Protein AF-A0A2W0GS71-F1 (afdb_monomer)

Radius of gyration: 36.0 Å; Cα contacts (8 Å, |Δi|>4): 294; chains: 1; bounding box: 100×70×110 Å

Foldseek 3Di:
DPDPPPPVVVVVVVVVVVVVVVVVVVVVVPPDDDDDDDDDDDPDDDDDDDDDDDDDDDDDDDDDDDDPPPQQDQPLVVLVPDDLLLLLLLVVLLVVQPQDPVVFKDFPDQPPDPLSLLVTFIAGAPPCNDSVSSSVVSVVSCCVGPCSRVHNVVSVVSSVVSCQFQAADPVLLVVLLDLLLLLLLLQLLQLQDDADPDPPPPPPPPPPPDDDDDDDPPVLDPPRQHSPLPRNNQDDFDSDSVRSSVSSSSSSRRRSHGRVSSSVNSVSSVVLVVVQCPDPVLVDQLVCVCVVPDPVLLVVLLVVCVVPQPSGDCVSDDDPDSVSSSSNVRSNLS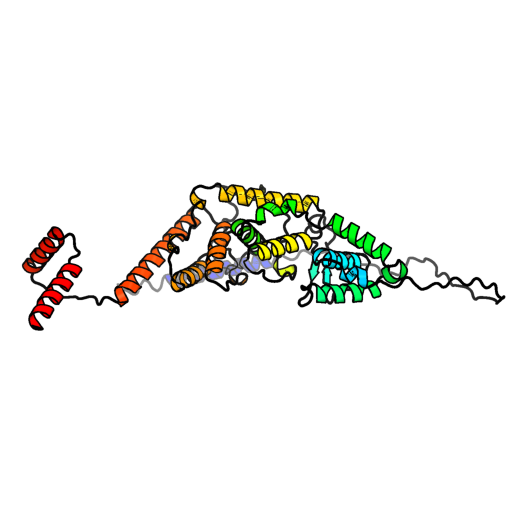SRDDDPVVSVVVSVVSVVVSVVVVVVVVCVVPDDDDDDDDPVVLVVLVVVCVVVVHDSVVSVVVVVVVVVVVVVD

pLDDT: mean 71.57, std 22.5, range [26.38, 94.0]

Solvent-accessible surface area (backbone atoms only — not comparable to full-atom values): 25128 Å² total; per-residue (Å²): 143,89,74,79,77,70,63,65,67,61,61,60,59,60,63,57,53,57,58,53,57,55,52,53,58,57,63,65,69,75,75,79,81,87,80,82,90,80,87,82,83,79,97,80,85,82,91,77,83,86,83,80,87,80,83,86,80,82,90,85,83,87,84,91,76,91,68,87,78,69,71,49,65,72,60,64,72,58,63,72,69,52,52,67,67,54,45,53,27,39,47,50,45,41,46,77,67,66,34,90,41,76,93,50,39,41,67,50,80,47,58,98,44,79,86,35,41,57,57,18,31,44,26,40,44,88,79,48,80,46,61,67,48,34,45,55,50,44,56,61,47,46,70,71,30,70,44,44,80,65,13,48,67,52,47,54,50,48,29,51,50,47,36,64,46,26,47,70,61,69,76,68,54,54,76,27,69,42,49,65,50,14,45,30,53,44,44,43,48,62,56,38,72,76,82,75,87,67,62,98,80,58,87,72,76,82,61,89,83,71,85,87,82,95,62,87,52,79,89,70,51,70,87,64,63,63,55,45,53,80,68,33,48,68,72,86,55,53,92,44,39,64,34,29,37,50,45,50,50,46,53,53,46,28,38,58,42,58,40,71,58,56,50,53,47,43,49,48,53,49,53,51,50,51,64,51,61,70,34,77,84,52,76,46,66,95,64,52,90,49,68,94,50,56,72,68,55,56,52,50,49,50,58,51,44,66,74,69,49,76,95,59,66,57,92,80,62,84,63,94,45,73,72,44,43,50,53,46,52,60,23,47,61,69,60,54,88,65,57,70,64,60,53,51,49,51,53,52,51,52,52,52,53,49,54,51,50,52,51,53,57,58,41,73,80,44,80,87,82,86,77,95,69,58,70,70,58,53,50,53,47,49,50,55,15,60,79,68,75,46,54,57,65,58,48,49,54,48,54,50,51,55,56,52,58,64,71,76,108

Sequence (409 aa):
MSRNKKRNKKAQNSSQSDGLAQAINNAQKERLITYPHVQIPSPAELGLERYEPKKTPGNNDIDTQSATDEAPQIDDSVINKFDIRKLRMALVTLAEAGADMSDHVFINPGNSSPARERNRYLFIQRPFHNRLELITLVKRYARRSRFMDEGMQAFNQAVKETSASYLIEESALSWLKDKKAACWAWCYIKNQNKPIPLPPDSYLQANTSVNNLGFVSPEHMPADIPSFYSDTGIPEPELSPKGLLEAVTAFFDHWLVERHIKHGEADKLRRMWEALNQRAEMKKSPFDFLDGGNSDAIEWCWSYVTNKMFGINWYKFSATSDSDRRALLDSLYQVWECPPDTRKLFMHELRRAWSQRKFRAEQKQRKLFQAYIAPQTKEKLSQLAKERGMKMNEILERLIEDAYSLMKK

Structure (mmCIF, N/CA/C/O backbone):
data_AF-A0A2W0GS71-F1
#
_entry.id   AF-A0A2W0GS71-F1
#
loop_
_atom_site.group_PDB
_atom_site.id
_atom_site.type_symbol
_atom_site.label_atom_id
_atom_site.label_alt_id
_atom_site.label_comp_id
_atom_site.label_asym_id
_atom_site.label_entity_id
_atom_site.label_seq_id
_atom_site.pdbx_PDB_ins_code
_atom_site.Cartn_x
_atom_site.Cartn_y
_atom_site.Cartn_z
_atom_site.occupancy
_atom_site.B_iso_or_equiv
_atom_site.auth_seq_id
_atom_site.auth_comp_id
_atom_site.auth_asym_id
_atom_site.auth_atom_id
_atom_site.pdbx_PDB_model_num
ATOM 1 N N . MET A 1 1 ? 4.867 -31.914 61.076 1.00 45.16 1 MET A N 1
ATOM 2 C CA . MET A 1 1 ? 5.061 -32.478 59.717 1.00 45.16 1 MET A CA 1
ATOM 3 C C . MET A 1 1 ? 5.578 -31.430 58.711 1.00 45.16 1 MET A C 1
ATOM 5 O O . MET A 1 1 ? 4.850 -31.059 57.803 1.00 45.16 1 MET A O 1
ATOM 9 N N . SER A 1 2 ? 6.823 -30.934 58.817 1.00 45.88 2 SER A N 1
ATOM 10 C CA . SER A 1 2 ? 7.358 -30.004 57.788 1.00 45.88 2 SER A CA 1
ATOM 11 C C . SER A 1 2 ? 8.894 -29.960 57.680 1.00 45.88 2 SER A C 1
ATOM 13 O O . SER A 1 2 ? 9.493 -28.899 57.528 1.00 45.88 2 SER A O 1
ATOM 15 N N . ARG A 1 3 ? 9.573 -31.116 57.775 1.00 40.03 3 ARG A N 1
ATOM 16 C CA . ARG A 1 3 ? 11.033 -31.209 57.524 1.00 40.03 3 ARG A CA 1
ATOM 17 C C . ARG A 1 3 ? 11.480 -32.326 56.565 1.00 40.03 3 ARG A C 1
ATOM 19 O O . ARG A 1 3 ? 12.603 -32.264 56.082 1.00 40.03 3 ARG A O 1
ATOM 26 N N . ASN A 1 4 ? 10.603 -33.250 56.152 1.00 40.53 4 ASN A N 1
ATOM 27 C CA . ASN A 1 4 ? 10.979 -34.361 55.254 1.00 40.53 4 ASN A CA 1
ATOM 28 C C . ASN A 1 4 ? 10.837 -34.100 53.740 1.00 40.53 4 ASN A C 1
ATOM 30 O O . ASN A 1 4 ? 11.303 -34.909 52.946 1.00 40.53 4 ASN A O 1
ATOM 34 N N . LYS A 1 5 ? 10.278 -32.964 53.294 1.00 43.44 5 LYS A N 1
ATOM 35 C CA . LYS A 1 5 ? 10.119 -32.677 51.848 1.00 43.44 5 LYS A CA 1
ATOM 36 C C . LYS A 1 5 ? 11.329 -32.009 51.172 1.00 43.44 5 LYS A C 1
ATOM 38 O O . LYS A 1 5 ? 11.371 -31.955 49.949 1.00 43.44 5 LYS A O 1
ATOM 43 N N . LYS A 1 6 ? 12.332 -31.529 51.924 1.00 40.97 6 LYS A N 1
ATOM 44 C CA . LYS A 1 6 ? 13.509 -30.835 51.350 1.00 40.97 6 LYS A CA 1
ATOM 45 C C . LYS A 1 6 ? 14.714 -31.739 51.045 1.00 40.97 6 LYS A C 1
ATOM 47 O O . LYS A 1 6 ? 15.588 -31.310 50.302 1.00 40.97 6 LYS A O 1
ATOM 52 N N . ARG A 1 7 ? 14.761 -32.982 51.546 1.00 39.16 7 ARG A N 1
ATOM 53 C CA . ARG A 1 7 ? 15.881 -33.910 51.278 1.00 39.16 7 ARG A CA 1
ATOM 54 C C . ARG A 1 7 ? 15.740 -34.697 49.965 1.00 39.16 7 ARG A C 1
ATOM 56 O O . ARG A 1 7 ? 16.745 -34.901 49.297 1.00 39.16 7 ARG A O 1
ATOM 63 N N . ASN A 1 8 ? 14.520 -35.009 49.514 1.00 37.91 8 ASN A N 1
ATOM 64 C CA . ASN A 1 8 ? 14.319 -35.778 48.272 1.00 37.91 8 ASN A CA 1
ATOM 65 C C . ASN A 1 8 ? 14.577 -34.998 46.973 1.00 37.91 8 ASN A C 1
ATOM 67 O O . ASN A 1 8 ? 14.861 -35.609 45.951 1.00 37.91 8 ASN A O 1
ATOM 71 N N . LYS A 1 9 ? 14.557 -33.659 46.996 1.00 41.78 9 LYS A N 1
ATOM 72 C CA . LYS A 1 9 ? 14.785 -32.853 45.783 1.00 41.78 9 LYS A CA 1
ATOM 73 C C . LYS A 1 9 ? 16.269 -32.665 45.430 1.00 41.78 9 LYS A C 1
ATOM 75 O O . LYS A 1 9 ? 16.573 -32.221 44.333 1.00 41.78 9 LYS A O 1
ATOM 80 N N . LYS A 1 10 ? 17.193 -32.996 46.345 1.00 37.38 10 LYS A N 1
ATOM 81 C CA . LYS A 1 10 ? 18.644 -32.847 46.122 1.00 37.38 10 LYS A CA 1
ATOM 82 C C . LYS A 1 10 ? 19.309 -34.120 45.573 1.00 37.38 10 LYS A C 1
ATOM 84 O O . LYS A 1 10 ? 20.342 -34.006 44.933 1.00 37.38 10 LYS A O 1
ATOM 89 N N . ALA A 1 11 ? 18.699 -35.294 45.764 1.00 39.94 11 ALA A N 1
ATOM 90 C CA . ALA A 1 11 ? 19.206 -36.575 45.251 1.00 39.94 11 ALA A CA 1
ATOM 91 C C . ALA A 1 11 ? 18.786 -36.869 43.792 1.00 39.94 11 ALA A C 1
ATOM 93 O O . ALA A 1 11 ? 19.495 -37.566 43.071 1.00 39.94 11 ALA A O 1
ATOM 94 N N . GLN A 1 12 ? 17.666 -36.300 43.325 1.00 39.06 12 GLN A N 1
ATOM 95 C CA . GLN A 1 12 ? 17.233 -36.429 41.924 1.00 39.06 12 GLN A CA 1
ATOM 96 C C . GLN A 1 12 ? 18.026 -35.538 40.954 1.00 39.06 12 GLN A C 1
ATOM 98 O O . GLN A 1 12 ? 18.171 -35.890 39.791 1.00 39.06 12 GLN A O 1
ATOM 103 N N . ASN A 1 13 ? 18.602 -34.428 41.428 1.00 38.75 13 ASN A N 1
ATOM 104 C CA . ASN A 1 13 ? 19.364 -33.522 40.563 1.00 38.75 13 ASN A CA 1
ATOM 105 C C . ASN A 1 13 ? 20.832 -33.937 40.367 1.00 38.75 13 ASN A C 1
ATOM 107 O O . ASN A 1 13 ? 21.437 -33.487 39.402 1.00 38.75 13 ASN A O 1
ATOM 111 N N . SER A 1 14 ? 21.410 -34.784 41.232 1.00 38.88 14 SER A N 1
ATOM 112 C CA . SER A 1 14 ? 22.789 -35.275 41.044 1.00 38.88 14 SER A CA 1
ATOM 113 C C . SER A 1 14 ? 22.873 -36.493 40.120 1.00 38.88 14 SER A C 1
ATOM 115 O O . SER A 1 14 ? 23.906 -36.730 39.518 1.00 38.88 14 SER A O 1
ATOM 117 N N . SER A 1 15 ? 21.786 -37.255 39.967 1.00 39.00 15 SER A N 1
ATOM 118 C CA . SER A 1 15 ? 21.744 -38.429 39.080 1.00 39.00 15 SER A CA 1
ATOM 119 C C . SER A 1 15 ? 21.474 -38.070 37.611 1.00 39.00 15 SER A C 1
ATOM 121 O O . SER A 1 15 ? 21.834 -38.835 36.722 1.00 39.00 15 SER A O 1
ATOM 123 N N . GLN A 1 16 ? 20.900 -36.892 37.333 1.00 40.44 16 GLN A N 1
ATOM 124 C CA . GLN A 1 16 ? 20.687 -36.394 35.966 1.00 40.44 16 GLN A CA 1
ATOM 125 C C . GLN A 1 16 ? 21.896 -35.647 35.375 1.00 40.44 16 GLN A C 1
ATOM 127 O O . GLN A 1 16 ? 22.034 -35.617 34.154 1.00 40.44 16 GLN A O 1
ATOM 132 N N . SER A 1 17 ? 22.785 -35.072 36.197 1.00 42.41 17 SER A N 1
ATOM 133 C CA . SER A 1 17 ? 23.993 -34.390 35.702 1.00 42.41 17 SER A CA 1
ATOM 134 C C . SER A 1 17 ? 25.071 -35.364 35.221 1.00 42.41 17 SER A C 1
ATOM 136 O O . SER A 1 17 ? 25.748 -35.086 34.232 1.00 42.41 17 SER A O 1
ATOM 138 N N . ASP A 1 18 ? 25.183 -36.529 35.862 1.00 40.84 18 ASP A N 1
ATOM 139 C CA . ASP A 1 18 ? 26.232 -37.508 35.552 1.00 40.84 18 ASP A CA 1
ATOM 140 C C . ASP A 1 18 ? 25.933 -38.288 34.258 1.00 40.84 18 ASP A C 1
ATOM 142 O O . ASP A 1 18 ? 26.846 -38.603 33.492 1.00 40.84 18 ASP A O 1
ATOM 146 N N . GLY A 1 19 ? 24.649 -38.496 33.935 1.00 38.62 19 GLY A N 1
ATOM 147 C CA . GLY A 1 19 ? 24.223 -39.111 32.671 1.00 38.62 19 GLY A CA 1
ATOM 148 C C . GLY A 1 19 ? 24.445 -38.223 31.439 1.00 38.62 19 GLY A C 1
ATOM 149 O O . GLY A 1 19 ? 24.714 -38.732 30.351 1.00 38.62 19 GLY A O 1
ATOM 150 N N . LEU A 1 20 ? 24.395 -36.894 31.596 1.00 39.12 20 LEU A N 1
ATOM 151 C CA . LEU A 1 20 ? 24.614 -35.952 30.490 1.00 39.12 20 LEU A CA 1
ATOM 152 C C . LEU A 1 20 ? 26.109 -35.778 30.170 1.00 39.12 20 LEU A C 1
ATOM 154 O O . LEU A 1 20 ? 26.484 -35.664 29.004 1.00 39.12 20 LEU A O 1
ATOM 158 N N . ALA A 1 21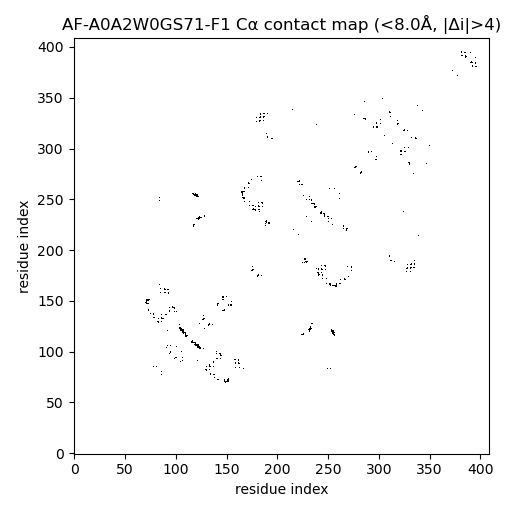 ? 26.974 -35.825 31.189 1.00 41.28 21 ALA A N 1
ATOM 159 C CA . ALA A 1 21 ? 28.424 -35.750 31.013 1.00 41.28 21 ALA A CA 1
ATOM 160 C C . ALA A 1 21 ? 29.007 -37.008 30.335 1.00 41.28 21 ALA A C 1
ATOM 162 O O . ALA A 1 21 ? 29.940 -36.902 29.536 1.00 41.28 21 ALA A O 1
ATOM 163 N N . GLN A 1 22 ? 28.427 -38.192 30.581 1.00 38.69 22 GLN A N 1
ATOM 164 C CA . GLN A 1 22 ? 28.809 -39.431 29.887 1.00 38.69 22 GLN A CA 1
ATOM 165 C C . GLN A 1 22 ? 28.346 -39.472 28.419 1.00 38.69 22 GLN A C 1
ATOM 167 O O . GLN A 1 22 ? 29.067 -39.997 27.571 1.00 38.69 22 GLN A O 1
ATOM 172 N N . ALA A 1 23 ? 27.201 -38.866 28.086 1.00 40.78 23 ALA A N 1
ATOM 173 C CA . ALA A 1 23 ? 26.707 -38.806 26.708 1.00 40.78 23 ALA A CA 1
ATOM 174 C C . ALA A 1 23 ? 27.527 -37.851 25.815 1.00 40.78 23 ALA A C 1
ATOM 176 O O . ALA A 1 23 ? 27.771 -38.151 24.646 1.00 40.78 23 ALA A O 1
ATOM 177 N N . ILE A 1 24 ? 28.015 -36.734 26.368 1.00 41.34 24 ILE A N 1
ATOM 178 C CA . ILE A 1 24 ? 28.831 -35.753 25.629 1.00 41.34 24 ILE A CA 1
ATOM 179 C C . ILE A 1 24 ? 30.239 -36.300 25.335 1.00 41.34 24 ILE A C 1
ATOM 181 O O . ILE A 1 24 ? 30.753 -36.103 24.234 1.00 41.34 24 ILE A O 1
ATOM 185 N N . ASN A 1 25 ? 30.832 -37.060 26.263 1.00 39.03 25 ASN A N 1
ATOM 186 C CA . ASN A 1 25 ? 32.151 -37.672 26.058 1.00 39.03 25 ASN A CA 1
ATOM 187 C C . ASN A 1 25 ? 32.141 -38.795 25.006 1.00 39.03 25 ASN A C 1
ATOM 189 O O . ASN A 1 25 ? 33.116 -38.961 24.273 1.00 39.03 25 ASN A O 1
ATOM 193 N N . ASN A 1 26 ? 31.035 -39.536 24.882 1.00 37.28 26 ASN A N 1
ATOM 194 C CA . ASN A 1 26 ? 30.900 -40.566 23.848 1.00 37.28 26 ASN A CA 1
ATOM 195 C C . ASN A 1 26 ? 30.679 -39.954 22.452 1.00 37.28 26 ASN A C 1
ATOM 197 O O . ASN A 1 26 ? 31.250 -40.442 21.481 1.00 37.28 26 ASN A O 1
ATOM 201 N N . ALA A 1 27 ? 29.971 -38.822 22.349 1.00 38.09 27 ALA A N 1
ATOM 202 C CA . ALA A 1 27 ? 29.764 -38.120 21.077 1.00 38.09 27 ALA A CA 1
ATOM 203 C C . ALA A 1 27 ? 31.021 -37.394 20.549 1.00 38.09 27 ALA A C 1
ATOM 205 O O . ALA A 1 27 ? 31.138 -37.148 19.347 1.00 38.09 27 ALA A O 1
ATOM 206 N N . GLN A 1 28 ? 31.983 -37.063 21.420 1.00 35.69 28 GLN A N 1
ATOM 207 C CA . GLN A 1 28 ? 33.262 -36.460 21.018 1.00 35.69 28 GLN A CA 1
ATOM 208 C C . GLN A 1 28 ? 34.319 -37.488 20.579 1.00 35.69 28 GLN A C 1
ATOM 210 O O . GLN A 1 28 ? 35.295 -37.107 19.936 1.00 35.69 28 GLN A O 1
ATOM 215 N N . LYS A 1 29 ? 34.117 -38.786 20.850 1.00 34.38 29 LYS A N 1
ATOM 216 C CA . LYS A 1 29 ? 35.039 -39.861 20.441 1.00 34.38 29 LYS A CA 1
ATOM 217 C C . LYS A 1 29 ? 34.766 -40.429 19.041 1.00 34.38 29 LYS A C 1
ATOM 219 O O . LYS A 1 29 ? 35.649 -41.065 18.479 1.00 34.38 29 LYS A O 1
ATOM 224 N N . GLU A 1 30 ? 33.601 -40.153 18.452 1.00 32.91 30 GLU A N 1
ATOM 225 C CA . GLU A 1 30 ? 33.196 -40.664 17.126 1.00 32.91 30 GLU A CA 1
ATOM 226 C C . GLU A 1 30 ? 33.398 -39.670 15.962 1.00 32.91 30 GLU A C 1
ATOM 228 O O . GLU A 1 30 ? 33.030 -39.953 14.825 1.00 32.91 30 GLU A O 1
ATOM 233 N N . ARG A 1 31 ? 34.038 -38.515 16.194 1.00 33.00 31 ARG A N 1
ATOM 234 C CA . ARG A 1 31 ? 34.415 -37.559 15.132 1.00 33.00 31 ARG A CA 1
ATOM 235 C C . ARG A 1 31 ? 35.926 -37.500 14.919 1.00 33.00 31 ARG A C 1
ATOM 237 O O . ARG A 1 31 ? 36.546 -36.456 15.073 1.00 33.00 31 ARG A O 1
ATOM 244 N N . LEU A 1 32 ? 36.508 -38.629 14.535 1.00 30.17 32 LEU A N 1
ATOM 245 C CA . LEU A 1 32 ? 37.847 -38.710 13.950 1.00 30.17 32 LEU A CA 1
ATOM 246 C C . LEU A 1 32 ? 37.771 -39.656 12.749 1.00 30.17 32 LEU A C 1
ATOM 248 O O . LEU A 1 32 ? 38.105 -40.832 12.839 1.00 30.17 32 LEU A O 1
ATOM 252 N N . ILE A 1 33 ? 37.280 -39.130 11.625 1.00 31.38 33 ILE A N 1
ATOM 253 C CA . ILE A 1 33 ? 37.458 -39.749 10.312 1.00 31.38 33 ILE A CA 1
ATOM 254 C C . ILE A 1 33 ? 38.262 -38.766 9.463 1.00 31.38 33 ILE A C 1
ATOM 256 O O . ILE A 1 33 ? 37.856 -37.635 9.201 1.00 31.38 33 ILE A O 1
ATOM 260 N N . THR A 1 34 ? 39.458 -39.230 9.136 1.00 28.97 34 THR A N 1
ATOM 261 C CA . THR A 1 34 ? 40.511 -38.667 8.300 1.00 28.97 34 THR A CA 1
ATOM 262 C C . THR A 1 34 ? 40.050 -38.469 6.851 1.00 28.97 34 THR A C 1
ATOM 264 O O . THR A 1 34 ? 39.470 -39.371 6.253 1.00 28.97 34 THR A O 1
ATOM 267 N N . TYR A 1 35 ? 40.370 -37.312 6.261 1.00 30.59 35 TYR A N 1
ATOM 268 C CA . TYR A 1 35 ? 40.289 -37.075 4.813 1.00 30.59 35 TYR A CA 1
ATOM 269 C C . TYR A 1 35 ? 41.698 -37.122 4.196 1.00 30.59 35 TYR A C 1
ATOM 271 O O . TYR A 1 35 ? 42.628 -36.577 4.797 1.00 30.59 35 TYR A O 1
ATOM 279 N N . PRO A 1 36 ? 41.889 -37.748 3.020 1.00 30.75 36 PRO A N 1
ATOM 280 C CA . PRO A 1 36 ? 43.186 -37.808 2.363 1.00 30.75 36 PRO A CA 1
ATOM 281 C C . PRO A 1 36 ? 43.517 -36.497 1.634 1.00 30.75 36 PRO A C 1
ATOM 283 O O . PRO A 1 36 ? 42.658 -35.847 1.040 1.00 30.75 36 PRO A O 1
ATOM 286 N N . HIS A 1 37 ? 44.801 -36.144 1.680 1.00 28.70 37 HIS A N 1
ATOM 287 C CA . HIS A 1 37 ? 45.441 -35.059 0.941 1.00 28.70 37 HIS A CA 1
ATOM 288 C C . HIS A 1 37 ? 45.181 -35.167 -0.571 1.00 28.70 37 HIS A C 1
ATOM 290 O O . HIS A 1 37 ? 45.594 -36.140 -1.198 1.00 28.70 37 HIS A O 1
ATOM 296 N N . VAL A 1 38 ? 44.600 -34.124 -1.167 1.00 30.27 38 VAL A N 1
ATOM 297 C CA . VAL A 1 38 ? 44.671 -33.875 -2.614 1.00 30.27 38 VAL A CA 1
ATOM 298 C C . VAL A 1 38 ? 45.615 -32.695 -2.828 1.00 30.27 38 VAL A C 1
ATOM 300 O O . VAL A 1 38 ? 45.369 -31.592 -2.342 1.00 30.27 38 VAL A O 1
ATOM 303 N N . GLN A 1 39 ? 46.740 -32.961 -3.490 1.00 29.78 39 GLN A N 1
ATOM 304 C CA . GLN A 1 39 ? 47.732 -31.967 -3.894 1.00 29.78 39 GLN A CA 1
ATOM 305 C C . GLN A 1 39 ? 47.209 -31.173 -5.098 1.00 29.78 39 GLN A C 1
ATOM 307 O O . GLN A 1 39 ? 46.751 -31.754 -6.079 1.00 29.78 39 GLN A O 1
ATOM 312 N N . ILE A 1 40 ? 47.298 -29.847 -5.018 1.00 33.66 40 ILE A N 1
ATOM 313 C CA . ILE A 1 40 ? 47.020 -28.914 -6.115 1.00 33.66 40 ILE A CA 1
ATOM 314 C C . ILE A 1 40 ? 48.355 -28.639 -6.829 1.00 33.66 40 ILE A C 1
ATOM 316 O O . ILE A 1 40 ? 49.275 -28.155 -6.165 1.00 33.66 40 ILE A O 1
ATOM 320 N N . PRO A 1 41 ? 48.510 -28.925 -8.135 1.00 29.84 41 PRO A N 1
ATOM 321 C CA . PRO A 1 41 ? 49.692 -28.514 -8.878 1.00 29.84 41 PRO A CA 1
ATOM 322 C C . PRO A 1 41 ? 49.617 -27.038 -9.307 1.00 29.84 41 PRO A C 1
ATOM 324 O O . PRO A 1 41 ? 48.559 -26.503 -9.635 1.00 29.84 41 PRO A O 1
ATOM 327 N N . SER A 1 42 ? 50.787 -26.400 -9.263 1.00 29.73 42 SER A N 1
ATOM 328 C CA . SER A 1 42 ? 51.073 -24.999 -9.594 1.00 29.73 42 SER A CA 1
ATOM 329 C C . SER A 1 42 ? 50.888 -24.691 -11.094 1.00 29.73 42 SER A C 1
ATOM 331 O O . SER A 1 42 ? 51.207 -25.546 -11.922 1.00 29.73 42 SER A O 1
ATOM 333 N N . PRO A 1 43 ? 50.433 -23.479 -11.473 1.00 30.41 43 PRO A N 1
ATOM 334 C CA . PRO A 1 43 ? 50.216 -23.092 -12.863 1.00 30.41 43 PRO A CA 1
ATOM 335 C C . PRO A 1 43 ? 51.533 -22.656 -13.518 1.00 30.41 43 PRO A C 1
ATOM 337 O O . PRO A 1 43 ? 51.878 -21.476 -13.550 1.00 30.41 43 PRO A O 1
ATOM 340 N N . ALA A 1 44 ? 52.280 -23.619 -14.046 1.00 33.59 44 ALA A N 1
ATOM 341 C CA . ALA A 1 44 ? 53.439 -23.363 -14.893 1.00 33.59 44 ALA A CA 1
ATOM 342 C C . ALA A 1 44 ? 53.539 -24.431 -15.982 1.00 33.59 44 ALA A C 1
ATOM 344 O O . ALA A 1 44 ? 54.498 -25.179 -16.009 1.00 33.59 44 ALA A O 1
ATOM 345 N N . GLU A 1 45 ? 52.529 -24.523 -16.846 1.00 34.62 45 GLU A N 1
ATOM 346 C CA . GLU A 1 45 ? 52.593 -25.260 -18.112 1.00 34.62 45 GLU A CA 1
ATOM 347 C C . GLU A 1 45 ? 51.298 -24.988 -18.874 1.00 34.62 45 GLU A C 1
ATOM 349 O O . GLU A 1 45 ? 50.264 -25.558 -18.562 1.00 34.62 45 GLU A O 1
ATOM 354 N N . LEU A 1 46 ? 51.341 -24.034 -19.802 1.00 34.38 46 LEU A N 1
ATOM 355 C CA . LEU A 1 46 ? 50.542 -23.984 -21.031 1.00 34.38 46 LEU A CA 1
ATOM 356 C C . LEU A 1 46 ? 51.082 -22.789 -21.823 1.00 34.38 46 LEU A C 1
ATOM 358 O O . LEU A 1 46 ? 50.687 -21.639 -21.633 1.00 34.38 46 LEU A O 1
ATOM 362 N N . GLY A 1 47 ? 52.094 -23.075 -22.642 1.00 34.38 47 GLY A N 1
ATOM 363 C CA . GLY A 1 47 ? 52.645 -22.124 -23.589 1.00 34.38 47 GLY A CA 1
ATOM 364 C C . GLY A 1 47 ? 51.625 -21.819 -24.675 1.00 34.38 47 GLY A C 1
ATOM 365 O O . GLY A 1 47 ? 51.090 -22.740 -25.277 1.00 34.38 47 GLY A O 1
ATOM 366 N N . LEU A 1 48 ? 51.392 -20.532 -24.915 1.00 32.50 48 LEU A N 1
ATOM 367 C CA . LEU A 1 48 ? 50.869 -19.978 -26.159 1.00 32.50 48 LEU A CA 1
ATOM 368 C C . LEU A 1 48 ? 51.405 -18.544 -26.285 1.00 32.50 48 LEU A C 1
ATOM 370 O O . LEU A 1 48 ? 51.577 -17.822 -25.302 1.00 32.50 48 LEU A O 1
ATOM 374 N N . GLU A 1 49 ? 51.793 -18.220 -27.509 1.00 30.47 49 GLU A N 1
ATOM 375 C CA . GLU A 1 49 ? 52.847 -17.285 -27.887 1.00 30.47 49 GLU A CA 1
ATOM 376 C C . GLU A 1 49 ? 52.493 -15.802 -27.704 1.00 30.47 49 GLU A C 1
ATOM 378 O O . GLU A 1 49 ? 51.368 -15.358 -27.930 1.00 30.47 49 GLU A O 1
ATOM 383 N N . ARG A 1 50 ? 53.512 -15.008 -27.344 1.00 26.47 50 ARG A N 1
ATOM 384 C CA . ARG A 1 50 ? 53.480 -13.543 -27.400 1.00 26.47 50 ARG A CA 1
ATOM 385 C C . ARG A 1 50 ? 53.639 -13.096 -28.852 1.00 26.47 50 ARG A C 1
ATOM 387 O O . ARG A 1 50 ? 54.664 -13.374 -29.466 1.00 26.47 50 ARG A O 1
ATOM 394 N N . TYR A 1 51 ? 52.663 -12.356 -29.365 1.00 27.42 51 TYR A N 1
ATOM 395 C CA . TYR A 1 51 ? 52.764 -11.660 -30.645 1.00 27.42 51 TYR A CA 1
ATOM 396 C C . TYR A 1 51 ? 53.293 -10.236 -30.407 1.00 27.42 51 TYR A C 1
ATOM 398 O O . TYR A 1 51 ? 52.657 -9.441 -29.715 1.00 27.42 51 TYR A O 1
ATOM 406 N N . GLU A 1 52 ? 54.474 -9.921 -30.944 1.00 28.75 52 GLU A N 1
ATOM 407 C CA . GLU A 1 52 ? 55.030 -8.561 -30.968 1.00 28.75 52 GLU A CA 1
ATOM 408 C C . GLU A 1 52 ? 54.442 -7.738 -32.129 1.00 28.75 52 GLU A C 1
ATOM 410 O O . GLU A 1 52 ? 54.348 -8.255 -33.248 1.00 28.75 52 GLU A O 1
ATOM 415 N N . PRO A 1 53 ? 54.133 -6.439 -31.951 1.00 29.38 53 PRO A N 1
ATOM 416 C CA . PRO A 1 53 ? 53.872 -5.554 -33.074 1.00 29.38 53 PRO A CA 1
ATOM 417 C C . PRO A 1 53 ? 55.161 -4.869 -33.555 1.00 29.38 53 PRO A C 1
ATOM 419 O O . PRO A 1 53 ? 55.862 -4.177 -32.813 1.00 29.38 53 PRO A O 1
ATOM 422 N N . LYS A 1 54 ? 55.447 -5.067 -34.846 1.00 31.14 54 LYS A N 1
ATOM 423 C CA . LYS A 1 54 ? 56.548 -4.461 -35.603 1.00 31.14 54 LYS A CA 1
ATOM 424 C C . LYS A 1 54 ? 56.366 -2.949 -35.793 1.00 31.14 54 LYS A C 1
ATOM 426 O O . LYS A 1 54 ? 55.259 -2.442 -35.940 1.00 31.14 54 LYS A O 1
ATOM 431 N N . LYS A 1 55 ? 57.515 -2.273 -35.851 1.00 29.52 55 LYS A N 1
ATOM 432 C CA . LYS A 1 55 ? 57.723 -0.853 -36.163 1.00 29.52 55 LYS A CA 1
ATOM 433 C C . LYS A 1 55 ? 57.177 -0.446 -37.543 1.00 29.52 55 LYS A C 1
ATOM 435 O O . LYS A 1 55 ? 57.230 -1.217 -38.498 1.00 29.52 55 LYS A O 1
ATOM 440 N N . THR A 1 56 ? 56.736 0.807 -37.597 1.00 30.98 56 THR A N 1
ATOM 441 C CA . THR A 1 56 ? 56.315 1.637 -38.740 1.00 30.98 56 THR A CA 1
ATOM 442 C C . THR A 1 56 ? 57.338 1.716 -39.878 1.00 30.98 56 THR A C 1
ATOM 444 O O . THR A 1 56 ? 58.540 1.567 -39.644 1.00 30.98 56 THR A O 1
ATOM 447 N N . PRO A 1 57 ? 56.879 2.102 -41.084 1.00 30.83 57 PRO A N 1
ATOM 448 C CA . PRO A 1 57 ? 57.471 3.300 -41.690 1.00 30.83 57 PRO A CA 1
ATOM 449 C C . PRO A 1 57 ? 56.478 4.212 -42.448 1.00 30.83 57 PRO A C 1
ATOM 451 O O . PRO A 1 57 ? 55.623 3.732 -43.179 1.00 30.83 57 PRO A O 1
ATOM 454 N N . GLY A 1 58 ? 56.714 5.528 -42.339 1.00 27.44 58 GLY A N 1
ATOM 455 C CA . GLY A 1 58 ? 56.796 6.441 -43.492 1.00 27.44 58 GLY A CA 1
ATOM 456 C C . GLY A 1 58 ? 55.524 7.104 -44.040 1.00 27.44 58 GLY A C 1
ATOM 457 O O . GLY A 1 58 ? 54.676 6.442 -44.619 1.00 27.44 58 GLY A O 1
ATOM 458 N N . ASN A 1 59 ? 55.495 8.439 -43.927 1.00 30.22 59 ASN A N 1
ATOM 459 C CA . ASN A 1 59 ? 54.645 9.422 -44.619 1.00 30.22 59 ASN A CA 1
ATOM 460 C C . ASN A 1 59 ? 54.330 9.116 -46.095 1.00 30.22 59 ASN A C 1
ATOM 462 O O . ASN A 1 59 ? 55.200 8.632 -46.815 1.00 30.22 59 ASN A O 1
ATOM 466 N N . ASN A 1 60 ? 53.151 9.565 -46.549 1.00 30.52 60 ASN A N 1
ATOM 467 C CA . ASN A 1 60 ? 53.001 10.479 -47.690 1.00 30.52 60 ASN A CA 1
ATOM 468 C C . ASN A 1 60 ? 51.604 11.130 -47.707 1.00 30.52 60 ASN A C 1
ATOM 470 O O . ASN A 1 60 ? 50.662 10.655 -47.078 1.00 30.52 60 ASN A O 1
ATOM 474 N N . ASP A 1 61 ? 51.565 12.263 -48.395 1.00 30.27 61 ASP A N 1
ATOM 475 C CA . ASP A 1 61 ? 50.656 13.397 -48.292 1.00 30.27 61 ASP A CA 1
ATOM 476 C C . ASP A 1 61 ? 49.235 13.226 -48.866 1.00 30.27 61 ASP A C 1
ATOM 478 O O . ASP A 1 61 ? 49.018 12.531 -49.851 1.00 30.27 61 ASP A O 1
ATOM 482 N N . ILE A 1 62 ? 48.319 13.973 -48.231 1.00 32.09 62 ILE A N 1
ATOM 483 C CA . ILE A 1 62 ? 47.239 14.815 -48.783 1.00 32.09 62 ILE A CA 1
ATOM 484 C C . ILE A 1 62 ? 46.331 14.199 -49.862 1.00 32.09 62 ILE A C 1
ATOM 486 O O . ILE A 1 62 ? 46.681 14.147 -51.033 1.00 32.09 62 ILE A O 1
ATOM 490 N N . ASP A 1 63 ? 45.066 13.981 -49.488 1.00 29.28 63 ASP A N 1
ATOM 491 C CA . ASP A 1 63 ? 43.961 14.555 -50.259 1.00 29.28 63 ASP A CA 1
ATOM 492 C C . ASP A 1 63 ? 42.823 14.999 -49.335 1.00 29.28 63 ASP A C 1
ATOM 494 O O . ASP A 1 63 ? 42.370 14.291 -48.436 1.00 29.28 63 ASP A O 1
ATOM 498 N N . THR A 1 64 ? 42.425 16.253 -49.521 1.00 37.09 64 THR A N 1
ATOM 499 C CA . THR A 1 64 ? 41.477 16.985 -48.682 1.00 37.09 64 THR A CA 1
ATOM 500 C C . THR A 1 64 ? 40.063 16.732 -49.188 1.00 37.09 64 THR A C 1
ATOM 502 O O . THR A 1 64 ? 39.699 17.205 -50.261 1.00 37.09 64 THR A O 1
ATOM 505 N N . GLN A 1 65 ? 39.234 16.051 -48.400 1.00 31.52 65 GLN A N 1
ATOM 506 C CA . GLN A 1 65 ? 37.781 16.176 -48.503 1.00 31.52 65 GLN A CA 1
ATOM 507 C C . GLN A 1 65 ? 37.242 16.626 -47.151 1.00 31.52 65 GLN A C 1
ATOM 509 O O . GLN A 1 65 ? 37.264 15.904 -46.160 1.00 31.52 65 GLN A O 1
ATOM 514 N N . SER A 1 66 ? 36.817 17.886 -47.129 1.00 40.06 66 SER A N 1
ATOM 515 C CA . SER A 1 66 ? 36.150 18.530 -46.009 1.00 40.06 66 SER A CA 1
ATOM 516 C C . SER A 1 66 ? 34.750 17.930 -45.861 1.00 40.06 66 SER A C 1
ATOM 518 O O . SER A 1 66 ? 33.802 18.370 -46.504 1.00 40.06 66 SER A O 1
ATOM 520 N N . ALA A 1 67 ? 34.636 16.896 -45.032 1.00 34.69 67 ALA A N 1
ATOM 521 C CA . ALA A 1 67 ? 33.414 16.601 -44.307 1.00 34.69 67 ALA A CA 1
ATOM 522 C C . ALA A 1 67 ? 33.617 17.167 -42.901 1.00 34.69 67 ALA A C 1
ATOM 524 O O . ALA A 1 67 ? 34.531 16.768 -42.181 1.00 34.69 67 ALA A O 1
ATOM 525 N N . THR A 1 68 ? 32.824 18.163 -42.527 1.00 38.50 68 THR A N 1
ATOM 526 C CA . THR A 1 68 ? 32.682 18.562 -41.129 1.00 38.50 68 THR A CA 1
ATOM 527 C C . THR A 1 68 ? 32.045 17.398 -40.370 1.00 38.50 68 THR A C 1
ATOM 529 O O . THR A 1 68 ? 30.823 17.329 -40.258 1.00 38.50 68 THR A O 1
ATOM 532 N N . ASP A 1 69 ? 32.875 16.471 -39.889 1.00 38.75 69 ASP A N 1
ATOM 533 C CA . ASP A 1 69 ? 32.529 15.511 -38.841 1.00 38.75 69 ASP A CA 1
ATOM 534 C C . ASP A 1 69 ? 32.353 16.293 -37.534 1.00 38.75 69 ASP A C 1
ATOM 536 O O . ASP A 1 69 ? 33.229 16.354 -36.667 1.00 38.75 69 ASP A O 1
ATOM 540 N N . GLU A 1 70 ? 31.204 16.950 -37.391 1.00 44.66 70 GLU A N 1
ATOM 541 C CA . GLU A 1 70 ? 30.699 17.242 -36.059 1.00 44.66 70 GLU A CA 1
ATOM 542 C C . GLU A 1 70 ? 30.339 15.896 -35.430 1.00 44.66 70 GLU A C 1
ATOM 544 O O . GLU A 1 70 ? 29.346 15.268 -35.800 1.00 44.66 70 GLU A O 1
ATOM 549 N N . ALA A 1 71 ? 31.183 15.429 -34.502 1.00 48.97 71 ALA A N 1
ATOM 550 C CA . ALA A 1 71 ? 30.889 14.263 -33.676 1.00 48.97 71 ALA A CA 1
ATOM 551 C C . ALA A 1 71 ? 29.436 14.357 -33.173 1.00 48.97 71 ALA A C 1
ATOM 553 O O . ALA A 1 71 ? 29.043 15.436 -32.711 1.00 48.97 71 ALA A O 1
ATOM 554 N N . PRO A 1 72 ? 28.630 13.281 -33.267 1.00 54.09 72 PRO A N 1
ATOM 555 C CA . PRO A 1 72 ? 27.206 13.334 -32.972 1.00 54.09 72 PRO A CA 1
ATOM 556 C C . PRO A 1 72 ? 26.994 13.757 -31.519 1.00 54.09 72 PRO A C 1
ATOM 558 O O . PRO A 1 72 ? 27.082 12.961 -30.586 1.00 54.09 72 PRO A O 1
ATOM 561 N N . GLN A 1 73 ? 26.721 15.043 -31.308 1.00 58.22 73 GLN A N 1
ATOM 562 C CA . GLN A 1 73 ? 26.489 15.550 -29.970 1.00 58.22 73 GLN A CA 1
ATOM 563 C C . GLN A 1 73 ? 25.168 14.995 -29.443 1.00 58.22 73 GLN A C 1
ATOM 565 O O . GLN A 1 73 ? 24.147 14.946 -30.133 1.00 58.22 73 GLN A O 1
ATOM 570 N N . ILE A 1 74 ? 25.188 14.576 -28.180 1.00 61.66 74 ILE A N 1
ATOM 571 C CA . ILE A 1 74 ? 23.987 14.212 -27.436 1.00 61.66 74 ILE A CA 1
ATOM 572 C C . ILE A 1 74 ? 23.103 15.464 -27.345 1.00 61.66 74 ILE A C 1
ATOM 574 O O . ILE A 1 74 ? 23.375 16.369 -26.557 1.00 61.66 74 ILE A O 1
ATOM 578 N N . ASP A 1 75 ? 22.038 15.514 -28.152 1.00 72.38 75 ASP A N 1
ATOM 579 C CA . ASP A 1 75 ? 21.001 16.539 -28.026 1.00 72.38 75 ASP A CA 1
ATOM 580 C C . ASP A 1 75 ? 20.215 16.341 -26.719 1.00 72.38 75 ASP A C 1
ATOM 582 O O . ASP A 1 75 ? 19.219 15.613 -26.624 1.00 72.38 75 ASP A O 1
ATOM 586 N N . ASP A 1 76 ? 20.678 17.040 -25.689 1.00 76.62 76 ASP A N 1
ATOM 587 C CA . ASP A 1 76 ? 20.080 17.106 -24.362 1.00 76.62 76 ASP A CA 1
ATOM 588 C C . ASP A 1 76 ? 18.586 17.493 -24.370 1.00 76.62 76 ASP A C 1
ATOM 590 O O . ASP A 1 76 ? 17.881 17.223 -23.386 1.00 76.62 76 ASP A O 1
ATOM 594 N N . SER A 1 77 ? 18.081 18.112 -25.447 1.00 80.44 77 SER A N 1
ATOM 595 C CA . SER A 1 77 ? 16.673 18.492 -25.595 1.00 80.44 77 SER A CA 1
ATOM 596 C C . SER A 1 77 ? 15.737 17.280 -25.630 1.00 80.44 77 SER A C 1
ATOM 598 O O . SER A 1 77 ? 14.589 17.374 -25.182 1.00 80.44 77 SER A O 1
ATOM 600 N N . VAL A 1 78 ? 16.225 16.124 -26.093 1.00 83.06 78 VAL A N 1
ATOM 601 C CA . VAL A 1 78 ? 15.429 14.895 -26.183 1.00 83.06 78 VAL A CA 1
ATOM 602 C C . VAL A 1 78 ? 15.262 14.246 -24.811 1.00 83.06 78 VAL A C 1
ATOM 604 O O . VAL A 1 78 ? 14.138 13.923 -24.422 1.00 83.06 78 VAL A O 1
ATOM 607 N N . ILE A 1 79 ? 16.341 14.154 -24.024 1.00 86.00 79 ILE A N 1
ATOM 608 C CA . ILE A 1 79 ? 16.299 13.623 -22.647 1.00 86.00 79 ILE A CA 1
ATOM 609 C C . ILE A 1 79 ? 15.358 14.474 -21.781 1.00 86.00 79 ILE A C 1
ATOM 611 O O . ILE A 1 79 ? 14.581 13.951 -20.982 1.00 86.00 79 ILE A O 1
ATOM 615 N N . ASN A 1 80 ? 15.343 15.792 -22.002 1.00 88.69 80 ASN A N 1
ATOM 616 C CA . ASN A 1 80 ? 14.437 16.715 -21.318 1.00 88.69 80 ASN A CA 1
ATOM 617 C C . ASN A 1 80 ? 12.947 16.466 -21.610 1.00 88.69 80 ASN A C 1
ATOM 619 O O . ASN A 1 80 ? 12.114 17.015 -20.890 1.00 88.69 80 ASN A O 1
ATOM 623 N N . LYS A 1 81 ? 12.584 15.680 -22.633 1.00 89.81 81 LYS A N 1
ATOM 624 C CA . LYS A 1 81 ? 11.190 15.318 -22.960 1.00 89.81 81 LYS A CA 1
ATOM 625 C C . LYS A 1 81 ? 10.763 13.980 -22.355 1.00 89.81 81 LYS A C 1
ATOM 627 O O . LYS A 1 81 ? 9.581 13.650 -22.402 1.00 89.81 81 LYS A O 1
ATOM 632 N N . PHE A 1 82 ? 11.683 13.210 -21.775 1.00 91.56 82 PHE A N 1
ATOM 633 C CA . PHE A 1 82 ? 11.346 11.922 -21.176 1.00 91.56 82 PHE A CA 1
ATOM 634 C C . PHE A 1 82 ? 10.488 12.091 -19.917 1.00 91.56 82 PHE A C 1
ATOM 636 O O . PHE A 1 82 ? 10.684 13.005 -19.106 1.00 91.56 82 PHE A O 1
ATOM 643 N N . ASP A 1 83 ? 9.509 11.204 -19.765 1.00 91.81 83 ASP A N 1
ATOM 644 C CA . ASP A 1 83 ? 8.793 11.017 -18.508 1.00 91.81 83 ASP A CA 1
ATOM 645 C C . ASP A 1 83 ? 9.657 10.232 -17.505 1.00 91.81 83 ASP A C 1
ATOM 647 O O . ASP A 1 83 ? 10.741 9.736 -17.823 1.00 91.81 83 ASP A O 1
ATOM 651 N N . ILE A 1 84 ? 9.181 10.120 -16.265 1.00 90.75 84 ILE A N 1
ATOM 652 C CA . ILE A 1 84 ? 9.928 9.457 -15.191 1.00 90.75 84 ILE A CA 1
ATOM 653 C C . ILE A 1 84 ? 10.190 7.968 -15.466 1.00 90.75 84 ILE A C 1
ATOM 655 O O . ILE A 1 84 ? 11.220 7.441 -15.049 1.00 90.75 84 ILE A O 1
ATOM 659 N N . ARG A 1 85 ? 9.288 7.285 -16.181 1.00 92.38 85 ARG A N 1
ATOM 660 C CA . ARG A 1 85 ? 9.405 5.853 -16.484 1.00 92.38 85 ARG A CA 1
ATOM 661 C C . ARG A 1 85 ? 10.492 5.639 -17.531 1.00 92.38 85 ARG A C 1
ATOM 663 O O . ARG A 1 85 ? 11.392 4.832 -17.321 1.00 92.38 85 ARG A O 1
ATOM 670 N N . LYS A 1 86 ? 10.484 6.445 -18.597 1.00 92.81 86 LYS A N 1
ATOM 671 C CA . LYS A 1 86 ? 11.528 6.454 -19.631 1.00 92.81 86 LYS A CA 1
ATOM 672 C C . LYS A 1 86 ? 12.893 6.834 -19.078 1.00 92.81 86 LYS A C 1
ATOM 674 O O . LYS A 1 86 ? 13.879 6.224 -19.465 1.00 92.81 86 LYS A O 1
ATOM 679 N N . LEU A 1 87 ? 12.965 7.786 -18.147 1.00 93.44 87 LEU A N 1
ATOM 680 C CA . LEU A 1 87 ? 14.229 8.133 -17.487 1.00 93.44 87 LEU A CA 1
ATOM 681 C C . LEU A 1 87 ? 14.805 6.955 -16.686 1.00 93.44 87 LEU A C 1
ATOM 683 O O . LEU A 1 87 ? 16.006 6.713 -16.739 1.00 93.44 87 LEU A O 1
ATOM 687 N N . ARG A 1 88 ? 13.964 6.178 -15.995 1.00 92.12 88 ARG A N 1
ATOM 688 C CA . ARG A 1 88 ? 14.403 4.951 -15.307 1.00 92.12 88 ARG A CA 1
ATOM 689 C C . ARG A 1 88 ? 14.892 3.893 -16.296 1.00 92.12 88 ARG A C 1
ATOM 691 O O . ARG A 1 88 ? 15.941 3.301 -16.072 1.00 92.12 88 ARG A O 1
ATOM 698 N N . MET A 1 89 ? 14.189 3.700 -17.413 1.00 94.00 89 MET A N 1
ATOM 699 C CA . MET A 1 89 ? 14.624 2.777 -18.473 1.00 94.00 89 MET A CA 1
ATOM 700 C C . MET A 1 89 ? 15.909 3.238 -19.160 1.00 94.00 89 MET A C 1
ATOM 702 O O . MET A 1 89 ? 16.737 2.408 -19.521 1.00 94.00 89 MET A O 1
ATOM 706 N N . ALA A 1 90 ? 16.129 4.547 -19.275 1.00 92.94 90 ALA A N 1
ATOM 707 C CA . ALA A 1 90 ? 17.386 5.100 -19.753 1.00 92.94 90 ALA A CA 1
ATOM 708 C C . ALA A 1 90 ? 18.560 4.730 -18.836 1.00 92.94 90 ALA A C 1
ATOM 710 O O . ALA A 1 90 ? 19.608 4.332 -19.333 1.00 92.94 90 ALA A O 1
ATOM 711 N N . LEU A 1 91 ? 18.377 4.765 -17.512 1.00 92.19 91 LEU A N 1
ATOM 712 C CA . LEU A 1 91 ? 19.390 4.276 -16.570 1.00 92.19 91 LEU A CA 1
ATOM 713 C C . LEU A 1 91 ? 19.626 2.766 -16.715 1.00 92.19 91 LEU A C 1
ATOM 715 O O . LEU A 1 91 ? 20.770 2.333 -16.706 1.00 92.19 91 LEU A O 1
ATOM 719 N N . VAL A 1 92 ? 18.581 1.959 -16.918 1.00 91.31 92 VAL A N 1
ATOM 720 C CA . VAL A 1 92 ? 18.756 0.519 -17.199 1.00 91.31 92 VAL A CA 1
ATOM 721 C C . VAL A 1 92 ? 19.566 0.305 -18.480 1.00 91.31 92 VAL A C 1
ATOM 723 O O . VAL A 1 92 ? 20.526 -0.456 -18.471 1.00 91.31 92 VAL A O 1
ATOM 726 N N . THR A 1 93 ? 19.232 1.039 -19.543 1.00 91.75 93 THR A N 1
ATOM 727 C CA . THR A 1 93 ? 19.917 0.975 -20.847 1.00 91.75 93 THR A CA 1
ATOM 728 C C . THR A 1 93 ? 21.402 1.313 -20.708 1.00 91.75 93 THR A C 1
ATOM 730 O O . THR A 1 93 ? 22.258 0.631 -21.262 1.00 91.75 93 THR A O 1
ATOM 733 N N . LEU A 1 94 ? 21.723 2.356 -19.935 1.00 91.06 94 LEU A N 1
ATOM 734 C CA . LEU A 1 94 ? 23.103 2.769 -19.681 1.00 91.06 94 LEU A CA 1
ATOM 735 C C . LEU A 1 94 ? 23.869 1.717 -18.869 1.00 91.06 94 LEU A C 1
ATOM 737 O O . LEU A 1 94 ? 25.018 1.430 -19.193 1.00 91.06 94 LEU A O 1
ATOM 741 N N . ALA A 1 95 ? 23.233 1.107 -17.864 1.00 88.88 95 ALA A N 1
ATOM 742 C CA . ALA A 1 95 ? 23.846 0.051 -17.059 1.00 88.88 95 ALA A CA 1
ATOM 743 C C . ALA A 1 95 ? 24.137 -1.198 -17.904 1.00 88.88 95 ALA A C 1
ATOM 745 O O . ALA A 1 95 ? 25.231 -1.750 -17.837 1.00 88.88 95 ALA A O 1
ATOM 746 N N . GLU A 1 96 ? 23.178 -1.621 -18.733 1.00 87.12 96 GLU A N 1
ATOM 747 C CA . GLU A 1 96 ? 23.331 -2.758 -19.653 1.00 87.12 96 GLU A CA 1
ATOM 748 C C . GLU A 1 96 ? 24.382 -2.487 -20.742 1.00 87.12 96 GLU A C 1
ATOM 750 O O . GLU A 1 96 ? 25.057 -3.411 -21.190 1.00 87.12 96 GLU A O 1
ATOM 755 N N . ALA A 1 97 ? 24.581 -1.221 -21.125 1.00 86.19 97 ALA A N 1
ATOM 756 C CA . ALA A 1 97 ? 25.654 -0.794 -22.021 1.00 86.19 97 ALA A CA 1
ATOM 757 C C . ALA A 1 97 ? 27.038 -0.694 -21.341 1.00 86.19 97 ALA A C 1
ATOM 759 O O . ALA A 1 97 ? 28.002 -0.291 -21.991 1.00 86.19 97 ALA A O 1
ATOM 760 N N . GLY A 1 98 ? 27.150 -1.054 -20.056 1.00 83.75 98 GLY A N 1
ATOM 761 C CA . GLY A 1 98 ? 28.410 -1.087 -19.308 1.00 83.75 98 GLY A CA 1
ATOM 762 C C . GLY A 1 98 ? 28.794 0.225 -18.621 1.00 83.75 98 GLY A C 1
ATOM 763 O O . GLY A 1 98 ? 29.931 0.355 -18.173 1.00 83.75 98 GLY A O 1
ATOM 764 N N . ALA A 1 99 ? 27.887 1.205 -18.524 1.00 86.38 99 ALA A N 1
ATOM 765 C CA . ALA A 1 99 ? 28.157 2.421 -17.761 1.00 86.38 99 ALA A CA 1
ATOM 766 C C . ALA A 1 99 ? 28.200 2.106 -16.259 1.00 86.38 99 ALA A C 1
ATOM 768 O O . ALA A 1 99 ? 27.213 1.642 -15.683 1.00 86.38 99 ALA A O 1
ATOM 769 N N . ASP A 1 100 ? 29.329 2.407 -15.617 1.00 84.81 100 ASP A N 1
ATOM 770 C CA . ASP A 1 100 ? 29.468 2.249 -14.173 1.00 84.81 100 ASP A CA 1
ATOM 771 C C . ASP A 1 100 ? 28.666 3.326 -13.428 1.00 84.81 100 ASP A C 1
ATOM 773 O O . ASP A 1 100 ? 28.984 4.520 -13.462 1.00 84.81 100 ASP A O 1
ATOM 777 N N . MET A 1 101 ? 27.587 2.891 -12.779 1.00 85.94 101 MET A N 1
ATOM 778 C CA . MET A 1 101 ? 26.663 3.741 -12.030 1.00 85.94 101 MET A CA 1
ATOM 779 C C . MET A 1 101 ? 26.499 3.301 -10.577 1.00 85.94 101 MET A C 1
ATOM 781 O O . MET A 1 101 ? 25.600 3.823 -9.919 1.00 85.94 101 MET A O 1
ATOM 785 N N . SER A 1 102 ? 27.347 2.397 -10.062 1.00 80.50 102 SER A N 1
ATOM 786 C CA . SER A 1 102 ? 27.156 1.743 -8.754 1.00 80.50 102 SER A CA 1
ATOM 787 C C . SER A 1 102 ? 26.943 2.711 -7.588 1.00 80.50 102 SER A C 1
ATOM 789 O O . SER A 1 102 ? 26.250 2.377 -6.630 1.00 80.50 102 SER A O 1
ATOM 791 N N . ASP A 1 103 ? 27.489 3.922 -7.697 1.00 79.12 103 ASP A N 1
ATOM 792 C CA . ASP A 1 103 ? 27.366 4.994 -6.705 1.00 79.12 103 ASP A CA 1
ATOM 793 C C . ASP A 1 103 ? 25.960 5.612 -6.607 1.00 79.12 103 ASP A C 1
ATOM 795 O O . ASP A 1 103 ? 25.674 6.325 -5.651 1.00 79.12 103 ASP A O 1
ATOM 799 N N . HIS A 1 104 ? 25.090 5.410 -7.604 1.00 82.38 104 HIS A N 1
ATOM 800 C CA . HIS A 1 104 ? 23.774 6.066 -7.677 1.00 82.38 104 HIS A CA 1
ATOM 801 C C . HIS A 1 104 ? 22.646 5.124 -8.116 1.00 82.38 104 HIS A C 1
ATOM 803 O O . HIS A 1 104 ? 21.494 5.298 -7.708 1.00 82.38 104 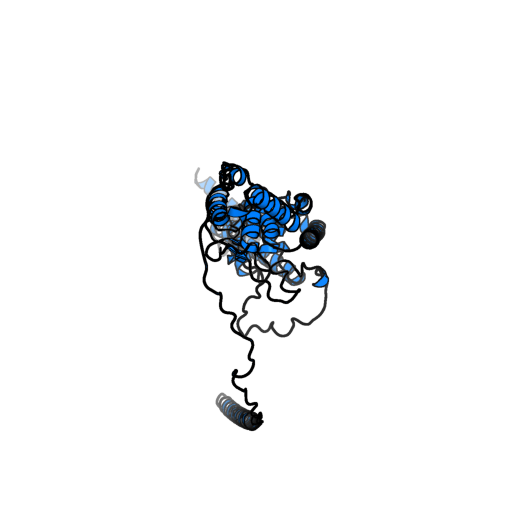HIS A O 1
ATOM 809 N N . VAL A 1 105 ? 22.966 4.154 -8.973 1.00 80.94 105 VAL A N 1
ATOM 810 C CA . VAL A 1 105 ? 22.040 3.193 -9.567 1.00 80.94 105 VAL A CA 1
ATOM 811 C C . VAL A 1 105 ? 22.679 1.821 -9.517 1.00 80.94 105 VAL A C 1
ATOM 813 O O . VAL A 1 105 ? 23.784 1.610 -10.011 1.00 80.94 105 VAL A O 1
ATOM 816 N N . PHE A 1 106 ? 21.951 0.864 -8.968 1.00 81.44 106 PHE A N 1
ATOM 817 C CA . PHE A 1 106 ? 22.406 -0.510 -8.897 1.00 81.44 106 PHE A CA 1
ATOM 818 C C . PHE A 1 106 ? 21.366 -1.418 -9.533 1.00 81.44 106 PHE A C 1
ATOM 820 O O . PHE A 1 106 ? 20.180 -1.339 -9.219 1.00 81.44 106 PHE A O 1
ATOM 827 N N . ILE A 1 107 ? 21.815 -2.287 -10.432 1.00 81.19 107 ILE A N 1
ATOM 828 C CA . ILE A 1 107 ? 21.018 -3.419 -10.886 1.00 81.19 107 ILE A CA 1
ATOM 829 C C . ILE A 1 107 ? 21.539 -4.625 -10.127 1.00 81.19 107 ILE A C 1
ATOM 831 O O . ILE A 1 107 ? 22.695 -5.006 -10.304 1.00 81.19 107 ILE A O 1
ATOM 835 N N . ASN A 1 108 ? 20.696 -5.212 -9.279 1.00 72.00 108 ASN A N 1
ATOM 836 C CA . ASN A 1 108 ? 21.090 -6.397 -8.528 1.00 72.00 108 ASN A CA 1
ATOM 837 C C . ASN A 1 108 ? 21.528 -7.504 -9.499 1.00 72.00 108 ASN A C 1
ATOM 839 O O . ASN A 1 108 ? 20.725 -7.861 -10.372 1.00 72.00 108 ASN A O 1
ATOM 843 N N . PRO A 1 109 ? 22.769 -8.027 -9.398 1.00 57.06 109 PRO A N 1
ATOM 844 C CA . PRO A 1 109 ? 23.226 -9.081 -10.280 1.00 57.06 109 PRO A CA 1
ATOM 845 C C . PRO A 1 109 ? 22.344 -10.304 -10.049 1.00 57.06 109 PRO A C 1
ATOM 847 O O . PRO A 1 109 ? 22.311 -10.893 -8.966 1.00 57.06 109 PRO A O 1
ATOM 850 N N . GLY A 1 110 ? 21.601 -10.689 -11.083 1.00 52.09 110 GLY A N 1
ATOM 851 C CA . GLY A 1 110 ? 21.017 -12.015 -11.130 1.00 52.09 110 GLY A CA 1
ATOM 852 C C . GLY A 1 110 ? 22.171 -13.009 -11.160 1.00 52.09 110 GLY A C 1
ATOM 853 O O . GLY A 1 110 ? 22.798 -13.191 -12.197 1.00 52.09 110 GLY A O 1
ATOM 854 N N . ASN A 1 111 ? 22.510 -13.617 -10.023 1.00 44.78 111 ASN A N 1
ATOM 855 C CA . ASN A 1 111 ? 23.423 -14.759 -10.039 1.00 44.78 111 ASN A CA 1
ATOM 856 C C . ASN A 1 111 ? 22.797 -15.865 -10.902 1.00 44.78 111 ASN A C 1
ATOM 858 O O . ASN A 1 111 ? 21.574 -15.989 -10.916 1.00 44.78 111 ASN A O 1
ATOM 862 N N . SER A 1 112 ? 23.645 -16.673 -11.546 1.00 45.94 112 SER A N 1
ATOM 863 C CA . SER A 1 112 ? 23.443 -17.580 -12.699 1.00 45.94 112 SER A CA 1
ATOM 864 C C . SER A 1 112 ? 22.317 -18.636 -12.641 1.00 45.94 112 SER A C 1
ATOM 866 O O . SER A 1 112 ? 22.325 -19.590 -13.414 1.00 45.94 112 SER A O 1
ATOM 868 N N . SER A 1 113 ? 21.368 -18.531 -11.713 1.00 49.94 113 SER A N 1
ATOM 869 C CA . SER A 1 113 ? 20.195 -19.390 -11.612 1.00 49.94 113 SER A CA 1
ATOM 870 C C . SER A 1 113 ? 18.955 -18.687 -12.189 1.00 49.94 113 SER A C 1
ATOM 872 O O . SER A 1 113 ? 18.628 -17.589 -11.732 1.00 49.94 113 SER A O 1
ATOM 874 N N . PRO A 1 114 ? 18.182 -19.342 -13.078 1.00 51.66 114 PRO A N 1
ATOM 875 C CA . PRO A 1 114 ? 16.916 -18.819 -13.614 1.00 51.66 114 PRO A CA 1
ATOM 876 C C . PRO A 1 114 ? 15.898 -18.415 -12.532 1.00 51.66 114 PRO A C 1
ATOM 878 O O . PRO A 1 114 ? 15.126 -17.474 -12.698 1.00 51.66 114 PRO A O 1
ATOM 881 N N . ALA A 1 115 ? 15.928 -19.076 -11.368 1.00 49.22 115 ALA A N 1
ATOM 882 C CA . ALA A 1 115 ? 15.078 -18.732 -10.226 1.00 49.22 115 ALA A CA 1
ATOM 883 C C . ALA A 1 115 ? 15.439 -17.377 -9.582 1.00 49.22 115 ALA A C 1
ATOM 885 O O . ALA A 1 115 ? 14.636 -16.807 -8.847 1.00 49.22 115 ALA A O 1
ATOM 886 N N . ARG A 1 116 ? 16.646 -16.849 -9.833 1.00 56.22 116 ARG A N 1
ATOM 887 C CA . ARG A 1 116 ? 17.125 -15.563 -9.303 1.00 56.22 116 ARG A CA 1
ATOM 888 C C . ARG A 1 116 ? 17.217 -14.452 -10.347 1.00 56.22 116 ARG A C 1
ATOM 890 O O . ARG A 1 116 ? 17.287 -13.300 -9.933 1.00 56.22 116 ARG A O 1
ATOM 897 N N . GLU A 1 117 ? 17.097 -14.740 -11.645 1.00 55.50 117 GLU A N 1
ATOM 898 C CA . GLU A 1 117 ? 16.816 -13.710 -12.668 1.00 55.50 117 GLU A CA 1
ATOM 899 C C . GLU A 1 117 ? 15.512 -12.959 -12.358 1.00 55.50 117 GLU A C 1
ATOM 901 O O . GLU A 1 117 ? 15.418 -11.747 -12.539 1.00 55.50 117 GLU A O 1
ATOM 906 N N . ARG A 1 118 ? 14.547 -13.652 -11.738 1.00 60.25 118 ARG A N 1
ATOM 907 C CA . ARG A 1 118 ? 13.315 -13.061 -11.195 1.00 60.25 118 ARG A CA 1
ATOM 908 C C . ARG A 1 118 ? 13.544 -12.075 -10.041 1.00 60.25 118 ARG A C 1
ATOM 910 O O . ARG A 1 118 ? 12.623 -11.362 -9.677 1.00 60.25 118 ARG A O 1
ATOM 917 N N . ASN A 1 119 ? 14.760 -11.971 -9.500 1.00 66.44 119 ASN A N 1
ATOM 918 C CA . ASN A 1 119 ? 15.141 -10.993 -8.473 1.00 66.44 119 ASN A CA 1
ATOM 919 C C . ASN A 1 119 ? 15.998 -9.848 -9.029 1.00 66.44 119 ASN A C 1
ATOM 921 O O . ASN A 1 119 ? 16.632 -9.123 -8.258 1.00 66.44 119 ASN A O 1
ATOM 925 N N . ARG A 1 120 ? 16.047 -9.678 -10.355 1.00 78.06 120 ARG A N 1
ATOM 926 C CA . ARG A 1 120 ? 16.697 -8.523 -10.966 1.00 78.06 120 ARG A CA 1
ATOM 927 C C . ARG A 1 120 ? 15.821 -7.292 -10.742 1.00 78.06 120 ARG A C 1
ATOM 929 O O . ARG A 1 120 ? 14.673 -7.244 -11.183 1.00 78.06 120 ARG A O 1
ATOM 936 N N . TYR A 1 121 ? 16.352 -6.293 -10.049 1.00 82.12 121 TYR A N 1
ATOM 937 C CA . TYR A 1 121 ? 15.659 -5.031 -9.813 1.00 82.12 121 TYR A CA 1
ATOM 938 C C . TYR A 1 121 ? 16.588 -3.845 -10.026 1.00 82.12 121 TYR A C 1
ATOM 940 O O . TYR A 1 121 ? 17.799 -3.933 -9.822 1.00 82.12 121 TYR A O 1
ATOM 948 N N . LEU A 1 122 ? 15.983 -2.738 -10.435 1.00 85.56 122 LEU A N 1
ATOM 949 C CA . LEU A 1 122 ? 16.589 -1.423 -10.456 1.00 85.56 122 LEU A CA 1
ATOM 950 C C . LEU A 1 122 ? 16.488 -0.824 -9.050 1.00 85.56 122 LEU A C 1
ATOM 952 O O . LEU A 1 122 ? 15.388 -0.646 -8.532 1.00 85.56 122 LEU A O 1
ATOM 956 N N . PHE A 1 123 ? 17.623 -0.503 -8.443 1.00 83.88 123 PHE A N 1
ATOM 957 C CA . PHE A 1 123 ? 17.706 0.333 -7.253 1.00 83.88 123 PHE A CA 1
ATOM 958 C C . PHE A 1 123 ? 18.222 1.712 -7.640 1.00 83.88 123 PHE A C 1
ATOM 960 O O . PHE A 1 123 ? 19.208 1.832 -8.371 1.00 83.88 123 PHE A O 1
ATOM 967 N N . ILE A 1 124 ? 17.573 2.750 -7.119 1.00 83.25 124 ILE A N 1
ATOM 968 C CA . ILE A 1 124 ? 17.987 4.138 -7.300 1.00 83.25 124 ILE A CA 1
ATOM 969 C C . ILE A 1 124 ? 18.184 4.756 -5.918 1.00 83.25 124 ILE A C 1
ATOM 971 O O . ILE A 1 124 ? 17.306 4.690 -5.058 1.00 83.25 124 ILE A O 1
ATOM 975 N N . GLN A 1 125 ? 19.339 5.373 -5.684 1.00 81.00 125 GLN A N 1
ATOM 976 C CA . GLN A 1 125 ? 19.625 6.012 -4.406 1.00 81.00 125 GLN A CA 1
ATOM 977 C C . GLN A 1 125 ? 18.843 7.328 -4.254 1.00 81.00 125 GLN A C 1
ATOM 979 O O . GLN A 1 125 ? 18.625 8.077 -5.209 1.00 81.00 125 GLN A O 1
ATOM 984 N N . ARG A 1 126 ? 18.430 7.671 -3.027 1.00 75.62 126 ARG A N 1
ATOM 985 C CA . ARG A 1 126 ? 17.952 9.036 -2.727 1.00 75.62 126 ARG A CA 1
ATOM 986 C C . ARG A 1 126 ? 19.149 9.994 -2.877 1.00 75.62 126 ARG A C 1
ATOM 988 O O . ARG A 1 126 ? 20.166 9.719 -2.245 1.00 75.62 126 ARG A O 1
ATOM 995 N N . PRO A 1 127 ? 19.086 11.070 -3.692 1.00 73.69 127 PRO A N 1
ATOM 996 C CA . PRO A 1 127 ? 17.902 11.871 -4.048 1.00 73.69 127 PRO A CA 1
ATOM 997 C C . PRO A 1 127 ? 17.287 11.649 -5.448 1.00 73.69 127 PRO A C 1
ATOM 999 O O . PRO A 1 127 ? 16.327 12.341 -5.789 1.00 73.69 127 PRO A O 1
ATOM 1002 N N . PHE A 1 128 ? 17.764 10.698 -6.256 1.00 77.25 128 PHE A N 1
ATOM 1003 C CA . PHE A 1 128 ? 17.450 10.590 -7.696 1.00 77.25 128 PHE A CA 1
ATOM 1004 C C . PHE A 1 128 ? 16.065 10.001 -8.023 1.00 77.25 128 PHE A C 1
ATOM 1006 O O . PHE A 1 128 ? 15.906 9.210 -8.942 1.00 77.25 128 PHE A O 1
ATOM 1013 N N . HIS A 1 129 ? 15.030 10.383 -7.280 1.00 77.56 129 HIS A N 1
ATOM 1014 C CA . HIS A 1 129 ? 13.660 9.900 -7.488 1.00 77.56 129 HIS A CA 1
ATOM 1015 C C . HIS A 1 129 ? 12.765 10.912 -8.188 1.00 77.56 129 HIS A C 1
ATOM 1017 O O . HIS A 1 129 ? 11.717 10.540 -8.710 1.00 77.56 129 HIS A O 1
ATOM 1023 N N . ASN A 1 130 ? 13.160 12.185 -8.193 1.00 85.38 130 ASN A N 1
ATOM 1024 C CA . ASN A 1 130 ? 12.438 13.208 -8.924 1.00 85.38 130 ASN A CA 1
ATOM 1025 C C . ASN A 1 130 ? 12.941 13.283 -10.373 1.00 85.38 130 ASN A C 1
ATOM 1027 O O . ASN A 1 130 ? 14.061 12.892 -10.705 1.00 85.38 130 ASN A O 1
ATOM 1031 N N . ARG A 1 131 ? 12.084 13.806 -11.248 1.00 89.12 131 ARG A N 1
ATOM 1032 C CA . ARG A 1 131 ? 12.353 13.879 -12.684 1.00 89.12 131 ARG A CA 1
ATOM 1033 C C . ARG A 1 131 ? 13.612 14.683 -13.021 1.00 89.12 131 ARG A C 1
ATOM 1035 O O . ARG A 1 131 ? 14.335 14.303 -13.934 1.00 89.12 131 ARG A O 1
ATOM 1042 N N . LEU A 1 132 ? 13.854 15.791 -12.323 1.00 89.12 132 LEU A N 1
ATOM 1043 C CA . LEU A 1 132 ? 14.964 16.694 -12.625 1.00 89.12 132 LEU A CA 1
ATOM 1044 C C . LEU A 1 132 ? 16.314 16.036 -12.317 1.00 89.12 132 LEU A C 1
ATOM 1046 O O . LEU A 1 132 ? 17.208 16.046 -13.157 1.00 89.12 132 LEU A O 1
ATOM 1050 N N . GLU A 1 133 ? 16.423 15.394 -11.156 1.00 89.88 133 GLU A N 1
ATOM 1051 C CA . GLU A 1 133 ? 17.622 14.662 -10.743 1.00 89.88 133 GLU A CA 1
ATOM 1052 C C . GLU A 1 133 ? 17.900 13.474 -11.667 1.00 89.88 133 GLU A C 1
ATOM 1054 O O . GLU A 1 133 ? 19.042 13.242 -12.058 1.00 89.88 133 GLU A O 1
ATOM 1059 N N . LEU A 1 134 ? 16.851 12.764 -12.094 1.00 90.19 134 LEU A N 1
ATOM 1060 C CA . LEU A 1 134 ? 16.980 11.689 -13.077 1.00 90.19 134 LEU A CA 1
ATOM 1061 C C . LEU A 1 134 ? 17.478 12.197 -14.437 1.00 90.19 134 LEU A C 1
ATOM 1063 O O . LEU A 1 134 ? 18.332 11.555 -15.038 1.00 90.19 134 LEU A O 1
ATOM 1067 N N . ILE A 1 135 ? 16.997 13.351 -14.916 1.00 92.12 135 ILE A N 1
ATOM 1068 C CA . ILE A 1 135 ? 17.503 13.971 -16.154 1.00 92.12 135 ILE A CA 1
ATOM 1069 C C . ILE A 1 135 ? 18.997 14.265 -16.028 1.00 92.12 135 ILE A C 1
ATOM 1071 O O . ILE A 1 135 ? 19.768 13.915 -16.923 1.00 92.12 135 ILE A O 1
ATOM 1075 N N . THR A 1 136 ? 19.412 14.886 -14.923 1.00 90.81 136 THR A N 1
ATOM 1076 C CA . THR A 1 136 ? 20.822 15.204 -14.663 1.00 90.81 136 THR A CA 1
ATOM 1077 C C . THR A 1 136 ? 21.679 13.941 -14.656 1.00 90.81 136 THR A C 1
ATOM 1079 O O . THR A 1 136 ? 22.742 13.908 -15.279 1.00 90.81 136 THR A O 1
ATOM 1082 N N . LEU A 1 137 ? 21.195 12.881 -14.005 1.00 90.75 137 LEU A N 1
ATOM 1083 C CA . LEU A 1 137 ? 21.893 11.605 -13.908 1.00 90.75 137 LEU A CA 1
ATOM 1084 C C . LEU A 1 137 ? 22.029 10.919 -15.273 1.00 90.75 137 LEU A C 1
ATOM 1086 O O . LEU A 1 137 ? 23.131 10.535 -15.661 1.00 90.75 137 LEU A O 1
ATOM 1090 N N . VAL A 1 138 ? 20.936 10.832 -16.038 1.00 91.38 138 VAL A N 1
ATOM 1091 C CA . VAL A 1 138 ? 20.933 10.237 -17.383 1.00 91.38 138 VAL A CA 1
ATOM 1092 C C . VAL A 1 138 ? 21.883 10.994 -18.307 1.00 91.38 138 VAL A C 1
ATOM 1094 O O . VAL A 1 138 ? 22.706 10.366 -18.964 1.00 91.38 138 VAL A O 1
ATOM 1097 N N . LYS A 1 139 ? 21.848 12.333 -18.317 1.00 90.44 139 LYS A N 1
ATOM 1098 C CA . LYS A 1 139 ? 22.781 13.145 -19.119 1.00 90.44 139 LYS A CA 1
ATOM 1099 C C . LYS A 1 139 ? 24.237 12.890 -18.746 1.00 90.44 139 LYS A C 1
ATOM 1101 O O . LYS A 1 139 ? 25.086 12.752 -19.624 1.00 90.44 139 LYS A O 1
ATOM 1106 N N . ARG A 1 140 ? 24.531 12.813 -17.444 1.00 89.62 140 ARG A N 1
ATOM 1107 C CA . ARG A 1 140 ? 25.887 12.567 -16.936 1.00 89.62 140 ARG A CA 1
ATOM 1108 C C . ARG A 1 140 ? 26.449 11.240 -17.443 1.00 89.62 140 ARG A C 1
ATOM 1110 O O . ARG A 1 140 ? 27.614 11.203 -17.832 1.00 89.62 140 ARG A O 1
ATOM 1117 N N . TYR A 1 141 ? 25.645 10.180 -17.425 1.00 90.06 141 TYR A N 1
ATOM 1118 C CA . TYR A 1 141 ? 26.0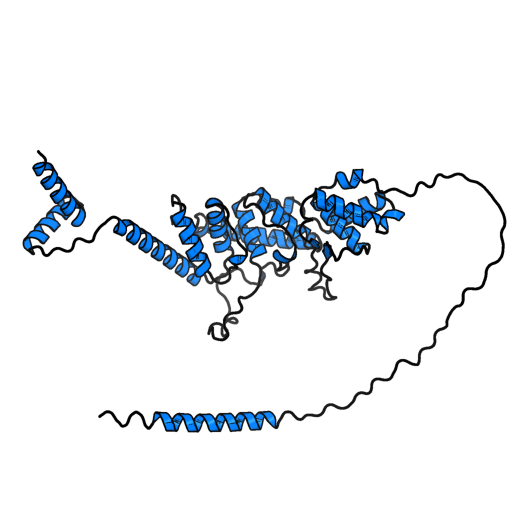92 8.838 -17.798 1.00 90.06 141 TYR A CA 1
ATOM 1119 C C . TYR A 1 141 ? 25.998 8.550 -19.293 1.00 90.06 141 TYR A C 1
ATOM 1121 O O . TYR A 1 141 ? 26.886 7.888 -19.822 1.00 90.06 141 TYR A O 1
ATOM 1129 N N . ALA A 1 142 ? 25.024 9.122 -20.004 1.00 87.31 142 ALA A N 1
ATOM 1130 C CA . ALA A 1 142 ? 24.965 9.039 -21.461 1.00 87.31 142 ALA A CA 1
ATOM 1131 C C . ALA A 1 142 ? 26.251 9.590 -22.095 1.00 87.31 142 ALA A C 1
ATOM 1133 O O . ALA A 1 142 ? 26.838 8.936 -22.954 1.00 87.31 142 ALA A O 1
ATOM 1134 N N . ARG A 1 143 ? 26.775 10.706 -21.562 1.00 83.31 143 ARG A N 1
ATOM 1135 C CA . ARG A 1 143 ? 28.047 11.311 -21.996 1.00 83.31 143 ARG A CA 1
ATOM 1136 C C . ARG A 1 143 ? 29.308 10.490 -21.705 1.00 83.31 143 ARG A C 1
ATOM 1138 O O . ARG A 1 143 ? 30.384 10.852 -22.161 1.00 83.31 143 ARG A O 1
ATOM 1145 N N . ARG A 1 144 ? 29.204 9.435 -20.898 1.00 82.88 144 ARG A N 1
ATOM 1146 C CA . ARG A 1 144 ? 30.320 8.552 -20.508 1.00 82.88 144 ARG A CA 1
ATOM 1147 C C . ARG A 1 144 ? 30.144 7.130 -21.038 1.00 82.88 144 ARG A C 1
ATOM 1149 O O . ARG A 1 144 ? 30.879 6.236 -20.640 1.00 82.88 144 ARG A O 1
ATOM 1156 N N . SER A 1 145 ? 29.135 6.923 -21.875 1.00 85.12 145 SER A N 1
ATOM 1157 C CA . SER A 1 145 ? 28.773 5.625 -22.432 1.00 85.12 145 SER A CA 1
ATOM 1158 C C . SER A 1 145 ? 29.125 5.560 -23.915 1.00 85.12 145 SER A C 1
ATOM 1160 O O . SER A 1 145 ? 29.337 6.597 -24.545 1.00 85.12 145 SER A O 1
ATOM 1162 N N . ARG A 1 146 ? 29.081 4.353 -24.493 1.00 81.81 146 ARG A N 1
ATOM 1163 C CA . ARG A 1 146 ? 29.257 4.127 -25.941 1.00 81.81 146 ARG A CA 1
ATOM 1164 C C . ARG A 1 146 ? 28.301 4.942 -26.824 1.00 81.81 146 ARG A C 1
ATOM 1166 O O . ARG A 1 146 ? 28.582 5.182 -27.990 1.00 81.81 146 ARG A O 1
ATOM 1173 N N . PHE A 1 147 ? 27.181 5.407 -26.266 1.00 83.25 147 PHE A N 1
ATOM 1174 C CA . PHE A 1 147 ? 26.202 6.218 -26.989 1.00 83.25 147 PHE A CA 1
ATOM 1175 C C . PHE A 1 147 ? 26.691 7.633 -27.331 1.00 83.25 147 PHE A C 1
ATOM 1177 O O . PHE A 1 147 ? 26.024 8.321 -28.102 1.00 83.25 147 PHE A O 1
ATOM 1184 N N . MET A 1 148 ? 27.835 8.072 -26.791 1.00 78.12 148 MET A N 1
ATOM 1185 C CA . MET A 1 148 ? 28.526 9.258 -27.310 1.00 78.12 148 MET A CA 1
ATOM 1186 C C . MET A 1 148 ? 28.985 9.058 -28.753 1.00 78.12 148 MET A C 1
ATOM 1188 O O . MET A 1 148 ? 28.865 9.980 -29.552 1.00 78.12 148 MET A O 1
ATOM 1192 N N . ASP A 1 149 ? 29.453 7.856 -29.083 1.00 77.69 149 ASP A N 1
ATOM 1193 C CA . ASP A 1 149 ? 29.982 7.538 -30.407 1.00 77.69 149 ASP A CA 1
ATOM 1194 C C . ASP A 1 149 ? 28.858 7.071 -31.350 1.00 77.69 149 ASP A C 1
ATOM 1196 O O . ASP A 1 149 ? 28.820 7.448 -32.517 1.00 77.69 149 ASP A O 1
ATOM 1200 N N . GLU A 1 150 ? 27.887 6.302 -30.835 1.00 81.69 150 GLU A N 1
ATOM 1201 C CA . GLU A 1 150 ? 26.726 5.812 -31.608 1.00 81.69 150 GLU A CA 1
ATOM 1202 C C . GLU A 1 150 ? 25.662 6.900 -31.875 1.00 81.69 150 GLU A C 1
ATOM 1204 O O . GLU A 1 150 ? 24.796 6.751 -32.742 1.00 81.69 150 GLU A O 1
ATOM 1209 N N . GLY A 1 151 ? 25.705 8.002 -31.124 1.00 83.00 151 GLY A N 1
ATOM 1210 C CA . GLY A 1 151 ? 24.812 9.146 -31.264 1.00 83.00 151 GLY A CA 1
ATOM 1211 C C . GLY A 1 151 ? 23.439 9.005 -30.587 1.00 83.00 151 GLY A C 1
ATOM 1212 O O . GLY A 1 151 ? 22.956 7.934 -30.207 1.00 83.00 151 GLY A O 1
ATOM 1213 N N . MET A 1 152 ? 22.752 10.146 -30.461 1.00 83.44 152 MET A N 1
ATOM 1214 C CA . MET A 1 152 ? 21.473 10.276 -29.743 1.00 83.44 152 MET A CA 1
ATOM 1215 C C . MET A 1 152 ? 20.339 9.414 -30.333 1.00 83.44 152 MET A C 1
ATOM 1217 O O . MET A 1 152 ? 19.427 9.003 -29.613 1.00 83.44 152 MET A O 1
ATOM 1221 N N . GLN A 1 153 ? 20.356 9.125 -31.636 1.00 85.19 153 GLN A N 1
ATOM 1222 C CA . GLN A 1 153 ? 19.331 8.279 -32.259 1.00 85.19 153 GLN A CA 1
ATOM 1223 C C . GLN A 1 153 ? 19.427 6.825 -31.782 1.00 85.19 153 GLN A C 1
ATOM 1225 O O . GLN A 1 153 ? 18.400 6.253 -31.408 1.00 85.19 153 GLN A O 1
ATOM 1230 N N . ALA A 1 154 ? 20.642 6.270 -31.716 1.00 87.75 154 ALA A N 1
ATOM 1231 C CA . ALA A 1 154 ? 20.892 4.925 -31.204 1.00 87.75 154 ALA A CA 1
ATOM 1232 C C . ALA A 1 154 ? 20.482 4.811 -29.730 1.00 87.75 154 ALA A C 1
ATOM 1234 O O . ALA A 1 154 ? 19.756 3.890 -29.359 1.00 87.75 154 ALA A O 1
ATOM 1235 N N . PHE A 1 155 ? 20.832 5.813 -28.914 1.00 89.50 155 PHE A N 1
ATOM 1236 C CA . PHE A 1 155 ? 20.400 5.871 -27.517 1.00 89.50 155 PHE A CA 1
ATOM 1237 C C . PHE A 1 155 ? 18.873 5.865 -27.379 1.00 89.50 155 PHE A C 1
ATOM 1239 O O . PHE A 1 155 ? 18.313 5.060 -26.639 1.00 89.50 155 PHE A O 1
ATOM 1246 N N . ASN A 1 156 ? 18.172 6.729 -28.118 1.00 89.06 156 ASN A N 1
ATOM 1247 C CA . ASN A 1 156 ? 16.710 6.786 -28.072 1.00 89.06 156 ASN A CA 1
ATOM 1248 C C . ASN A 1 156 ? 16.056 5.472 -28.502 1.00 89.06 156 ASN A C 1
ATOM 1250 O O . ASN A 1 156 ? 15.022 5.098 -27.947 1.00 89.06 156 ASN A O 1
ATOM 1254 N N . GLN A 1 157 ? 16.623 4.798 -29.501 1.00 90.88 157 GLN A N 1
ATOM 1255 C CA . GLN A 1 157 ? 16.118 3.515 -29.968 1.00 90.88 157 GLN A CA 1
ATOM 1256 C C . GLN A 1 157 ? 16.324 2.422 -28.913 1.00 90.88 157 GLN A C 1
ATOM 1258 O O . GLN A 1 157 ? 15.359 1.747 -28.559 1.00 90.88 157 GLN A O 1
ATOM 1263 N N . ALA A 1 158 ? 17.513 2.346 -28.309 1.00 91.88 158 ALA A N 1
ATOM 1264 C CA . ALA A 1 158 ? 17.793 1.422 -27.213 1.00 91.88 158 ALA A CA 1
ATOM 1265 C C . ALA A 1 158 ? 16.857 1.660 -26.013 1.00 91.88 158 ALA A C 1
ATOM 1267 O O . ALA A 1 158 ? 16.233 0.729 -25.515 1.00 91.88 158 ALA A O 1
ATOM 1268 N N . VAL A 1 159 ? 16.638 2.920 -25.613 1.00 92.56 159 VAL A N 1
ATOM 1269 C CA . VAL A 1 159 ? 15.697 3.253 -24.528 1.00 92.56 159 VAL A CA 1
ATOM 1270 C C . VAL A 1 159 ? 14.265 2.835 -24.865 1.00 92.56 159 VAL A C 1
ATOM 1272 O O . VAL A 1 159 ? 13.537 2.386 -23.976 1.00 92.56 159 VAL A O 1
ATOM 1275 N N . LYS A 1 160 ? 13.826 2.971 -26.124 1.00 92.38 160 LYS A N 1
ATOM 1276 C CA . LYS A 1 160 ? 12.500 2.498 -26.560 1.00 92.38 160 LYS A CA 1
ATOM 1277 C C . LYS A 1 160 ? 12.388 0.980 -26.461 1.00 92.38 160 LYS A C 1
ATOM 1279 O O . LYS A 1 160 ? 11.360 0.498 -25.993 1.00 92.38 160 LYS A O 1
ATOM 1284 N N . GLU A 1 161 ? 13.423 0.251 -26.862 1.00 92.56 161 GLU A N 1
ATOM 1285 C CA . GLU A 1 161 ? 13.476 -1.211 -26.788 1.00 92.56 161 GLU A CA 1
ATOM 1286 C C . GLU A 1 161 ? 13.471 -1.691 -25.335 1.00 92.56 161 GLU A C 1
ATOM 1288 O O . GLU A 1 161 ? 12.600 -2.470 -24.958 1.00 92.56 161 GLU A O 1
ATOM 1293 N N . THR A 1 162 ? 14.327 -1.136 -24.472 1.00 92.12 162 THR A N 1
ATOM 1294 C CA . THR A 1 162 ? 14.334 -1.415 -23.026 1.00 92.12 162 THR A CA 1
ATOM 1295 C C . THR A 1 162 ? 12.985 -1.079 -22.383 1.00 92.12 162 THR A C 1
ATOM 1297 O O . THR A 1 162 ? 12.457 -1.854 -21.582 1.00 92.12 162 THR A O 1
ATOM 1300 N N . SER A 1 163 ? 12.374 0.045 -22.773 1.00 92.00 163 SER A N 1
ATOM 1301 C CA . SER A 1 163 ? 11.033 0.419 -22.310 1.00 92.00 163 SER A CA 1
ATOM 1302 C C . SER A 1 163 ? 9.976 -0.590 -22.755 1.00 92.00 163 SER A C 1
ATOM 1304 O O . SER A 1 163 ? 9.091 -0.927 -21.972 1.00 92.00 163 SER A O 1
ATOM 1306 N N . ALA A 1 164 ? 10.064 -1.101 -23.985 1.00 90.75 164 ALA A N 1
ATOM 1307 C CA . ALA A 1 164 ? 9.169 -2.140 -24.470 1.00 90.75 164 ALA A CA 1
ATOM 1308 C C . ALA A 1 164 ? 9.398 -3.476 -23.736 1.00 90.75 164 ALA A C 1
ATOM 1310 O O . ALA A 1 164 ? 8.434 -4.167 -23.414 1.00 90.75 164 ALA A O 1
ATOM 1311 N N . SER A 1 165 ? 10.629 -3.831 -23.395 1.00 89.25 165 SER A N 1
ATOM 1312 C CA . SER A 1 165 ? 10.909 -5.087 -22.694 1.00 89.25 165 SER A CA 1
ATOM 1313 C C . SER A 1 165 ? 10.383 -5.096 -21.258 1.00 89.25 165 SER A C 1
ATOM 1315 O O . SER A 1 165 ? 9.790 -6.087 -20.824 1.00 89.25 165 SER A O 1
ATOM 1317 N N . TYR A 1 166 ? 10.564 -3.988 -20.529 1.00 90.25 166 TYR A N 1
ATOM 1318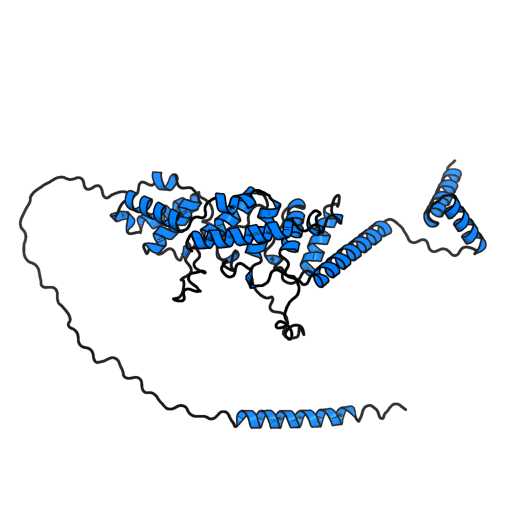 C CA . TYR A 1 166 ? 10.341 -3.971 -19.084 1.00 90.25 166 TYR A CA 1
ATOM 1319 C C . TYR A 1 166 ? 9.106 -3.185 -18.632 1.00 90.25 166 TYR A C 1
ATOM 1321 O O . TYR A 1 166 ? 8.508 -3.576 -17.637 1.00 90.25 166 TYR A O 1
ATOM 1329 N N . LEU A 1 167 ? 8.671 -2.097 -19.269 1.00 93.12 167 LEU A N 1
ATOM 1330 C CA . LEU A 1 167 ? 7.570 -1.309 -18.691 1.00 93.12 167 LEU A CA 1
ATOM 1331 C C . LEU A 1 167 ? 6.243 -2.078 -18.702 1.00 93.12 167 LEU A C 1
ATOM 1333 O O . LEU A 1 167 ? 5.861 -2.678 -19.708 1.00 93.12 167 LEU A O 1
ATOM 1337 N N . ILE A 1 168 ? 5.521 -2.023 -17.577 1.00 93.00 168 ILE A N 1
ATOM 1338 C CA . ILE A 1 168 ? 4.170 -2.588 -17.483 1.00 93.00 168 ILE A CA 1
ATOM 1339 C C . ILE A 1 168 ? 3.155 -1.669 -18.174 1.00 93.00 168 ILE A C 1
ATOM 1341 O O . ILE A 1 168 ? 3.241 -0.440 -18.082 1.00 93.00 168 ILE A O 1
ATOM 1345 N N . GLU A 1 169 ? 2.177 -2.242 -18.869 1.00 91.62 169 GLU A N 1
ATOM 1346 C CA . GLU A 1 169 ? 1.109 -1.452 -19.481 1.00 91.62 169 GLU A CA 1
ATOM 1347 C C . GLU A 1 169 ? 0.128 -0.922 -18.430 1.00 91.62 169 GLU A C 1
ATOM 1349 O O . GLU A 1 169 ? -0.232 -1.610 -17.475 1.00 91.62 169 GLU A O 1
ATOM 1354 N N . GLU A 1 170 ? -0.369 0.301 -18.631 1.00 87.81 170 GLU A N 1
ATOM 1355 C CA . GLU A 1 170 ? -1.329 0.930 -17.711 1.00 87.81 170 GLU A CA 1
ATOM 1356 C C . GLU A 1 170 ? -2.650 0.150 -17.612 1.00 87.81 170 GLU A C 1
ATOM 1358 O O . GLU A 1 170 ? -3.322 0.167 -16.578 1.00 87.81 170 GLU A O 1
ATOM 1363 N N . SER A 1 171 ? -3.013 -0.574 -18.674 1.00 90.38 171 SER A N 1
ATOM 1364 C CA . SER A 1 171 ? -4.190 -1.445 -18.731 1.00 90.38 171 SER A CA 1
ATOM 1365 C C . SER A 1 171 ? -4.153 -2.539 -17.656 1.00 90.38 171 SER A C 1
ATOM 1367 O O . SER A 1 171 ? -5.181 -2.803 -17.024 1.00 90.38 171 SER A O 1
ATOM 1369 N N . ALA A 1 172 ? -2.974 -3.108 -17.379 1.00 91.31 172 ALA A N 1
ATOM 1370 C CA . ALA A 1 172 ? -2.781 -4.196 -16.420 1.00 91.31 172 ALA A CA 1
ATOM 1371 C C . ALA A 1 172 ? -3.056 -3.766 -14.970 1.00 91.31 172 ALA A C 1
ATOM 1373 O O . ALA A 1 172 ? -3.522 -4.558 -14.151 1.00 91.31 172 ALA A O 1
ATOM 1374 N N . LEU A 1 173 ? -2.816 -2.490 -14.660 1.00 92.75 173 LEU A N 1
ATOM 1375 C CA . LEU A 1 173 ? -2.987 -1.902 -13.328 1.00 92.75 173 LEU A CA 1
ATOM 1376 C C . LEU A 1 173 ? -4.236 -1.012 -13.221 1.00 92.75 173 LEU A C 1
ATOM 1378 O O . LEU A 1 173 ? -4.453 -0.354 -12.207 1.00 92.75 173 LEU A O 1
ATOM 1382 N N . SER A 1 174 ? -5.098 -1.008 -14.241 1.00 91.44 174 SER A N 1
ATOM 1383 C CA . SER A 1 174 ? -6.290 -0.149 -14.302 1.00 91.44 174 SER A CA 1
ATOM 1384 C C . SER A 1 174 ? -7.289 -0.369 -13.154 1.00 91.44 174 SER A C 1
ATOM 1386 O O . SER A 1 174 ? -8.021 0.555 -12.793 1.00 91.44 174 SER A O 1
ATOM 1388 N N . TRP A 1 175 ? -7.289 -1.556 -12.542 1.00 90.19 175 TRP A N 1
ATOM 1389 C CA . TRP A 1 175 ? -8.109 -1.906 -11.378 1.00 90.19 175 TRP A CA 1
ATOM 1390 C C . TRP A 1 175 ? -7.661 -1.209 -10.078 1.00 90.19 175 TRP A C 1
ATOM 1392 O O . TRP A 1 175 ? -8.446 -1.103 -9.138 1.00 90.19 175 TRP A O 1
ATOM 1402 N N . LEU A 1 176 ? -6.441 -0.660 -10.037 1.00 91.12 176 LEU A N 1
ATOM 1403 C CA . LEU A 1 176 ? -5.903 0.117 -8.913 1.00 91.12 176 LEU A CA 1
ATOM 1404 C C . LEU A 1 176 ? -6.354 1.588 -8.918 1.00 91.12 176 LEU A C 1
ATOM 1406 O O . LEU A 1 176 ? -5.894 2.377 -8.100 1.00 91.12 176 LEU A O 1
ATOM 1410 N N . LYS A 1 177 ? -7.254 1.995 -9.823 1.00 87.31 177 LYS A N 1
ATOM 1411 C CA . LYS A 1 177 ? -7.851 3.345 -9.787 1.00 87.31 177 LYS A CA 1
ATOM 1412 C C . LYS A 1 177 ? -8.687 3.579 -8.523 1.00 87.31 177 LYS A C 1
ATOM 1414 O O . LYS A 1 177 ? -8.852 4.722 -8.102 1.00 87.31 177 LYS A O 1
ATOM 1419 N N . ASP A 1 178 ? -9.208 2.511 -7.920 1.00 87.38 178 ASP A N 1
ATOM 1420 C CA . ASP A 1 178 ? -9.871 2.570 -6.619 1.00 87.38 178 ASP A CA 1
ATOM 1421 C C . ASP A 1 178 ? -8.841 2.696 -5.482 1.00 87.38 178 ASP A C 1
ATOM 1423 O O . ASP A 1 178 ? -7.896 1.910 -5.391 1.00 87.38 178 ASP A O 1
ATOM 1427 N N . LYS A 1 179 ? -9.055 3.653 -4.564 1.00 86.06 179 LYS A N 1
ATOM 1428 C CA . LYS A 1 179 ? -8.166 3.902 -3.416 1.00 86.06 179 LYS A CA 1
ATOM 1429 C C . LYS A 1 179 ? -7.969 2.643 -2.575 1.00 86.06 179 LYS A C 1
ATOM 1431 O O . LYS A 1 179 ? -6.860 2.402 -2.100 1.00 86.06 179 LYS A O 1
ATOM 1436 N N . LYS A 1 180 ? -9.033 1.860 -2.360 1.00 87.94 180 LYS A N 1
ATOM 1437 C CA . LYS A 1 180 ? -8.963 0.658 -1.517 1.00 87.94 180 LYS A CA 1
ATOM 1438 C C . LYS A 1 180 ? -8.102 -0.418 -2.169 1.00 87.94 180 LYS A C 1
ATOM 1440 O O . LYS A 1 180 ? -7.205 -0.937 -1.512 1.00 87.94 180 LYS A O 1
ATOM 1445 N N . ALA A 1 181 ? -8.323 -0.677 -3.457 1.00 89.94 181 ALA A N 1
ATOM 1446 C CA . ALA A 1 181 ? -7.518 -1.606 -4.243 1.00 89.94 181 ALA A CA 1
ATOM 1447 C C . ALA A 1 181 ? -6.034 -1.196 -4.273 1.00 89.94 181 ALA A C 1
ATOM 1449 O O . ALA A 1 181 ? -5.159 -2.019 -4.012 1.00 89.94 181 ALA A O 1
ATOM 1450 N N . ALA A 1 182 ? -5.755 0.092 -4.513 1.00 92.12 182 ALA A N 1
ATOM 1451 C CA . ALA A 1 182 ? -4.401 0.647 -4.524 1.00 92.12 182 ALA A CA 1
ATOM 1452 C C . ALA A 1 182 ? -3.690 0.495 -3.174 1.00 92.12 182 ALA A C 1
ATOM 1454 O O . ALA A 1 182 ? -2.546 0.042 -3.113 1.00 92.12 182 ALA A O 1
ATOM 1455 N N . CYS A 1 183 ? -4.381 0.837 -2.083 1.00 91.44 183 CYS A N 1
ATOM 1456 C CA . CYS A 1 183 ? -3.839 0.742 -0.731 1.00 91.44 183 CYS A CA 1
ATOM 1457 C C . CYS A 1 183 ? -3.578 -0.717 -0.340 1.00 91.44 183 CYS A C 1
ATOM 1459 O O . CYS A 1 183 ? -2.513 -1.027 0.195 1.00 91.44 183 CYS A O 1
ATOM 1461 N N . TRP A 1 184 ? -4.505 -1.621 -0.672 1.00 91.19 184 TRP A N 1
ATOM 1462 C CA . TRP A 1 184 ? -4.339 -3.056 -0.466 1.00 91.19 184 TRP A CA 1
ATOM 1463 C C . TRP A 1 184 ? -3.128 -3.604 -1.218 1.00 91.19 184 TRP A C 1
ATOM 1465 O O . TRP A 1 184 ? -2.276 -4.237 -0.599 1.00 91.19 184 TRP A O 1
ATOM 1475 N N . ALA A 1 185 ? -3.011 -3.324 -2.519 1.00 91.00 185 ALA A N 1
ATOM 1476 C CA . ALA A 1 185 ? -1.915 -3.831 -3.342 1.00 91.00 185 ALA A CA 1
ATOM 1477 C C . ALA A 1 185 ? -0.558 -3.324 -2.842 1.00 91.00 185 ALA A C 1
ATOM 1479 O O . ALA A 1 185 ? 0.393 -4.094 -2.722 1.00 91.00 185 ALA A O 1
ATOM 1480 N N . TRP A 1 186 ? -0.480 -2.042 -2.482 1.00 91.62 186 TRP A N 1
ATOM 1481 C CA . TRP A 1 186 ? 0.727 -1.468 -1.904 1.00 91.62 186 TRP A CA 1
ATOM 1482 C C . TRP A 1 186 ? 1.077 -2.093 -0.549 1.00 91.62 186 TRP A C 1
ATOM 1484 O O . TRP A 1 186 ? 2.224 -2.486 -0.337 1.00 91.62 186 TRP A O 1
ATOM 1494 N N . CYS A 1 187 ? 0.097 -2.259 0.348 1.00 89.25 187 CYS A N 1
ATOM 1495 C CA . CYS A 1 187 ? 0.298 -2.948 1.624 1.00 89.25 187 CYS A CA 1
ATOM 1496 C C . CYS A 1 187 ? 0.763 -4.390 1.414 1.00 89.25 187 CYS A C 1
ATOM 1498 O O . CYS A 1 187 ? 1.670 -4.836 2.110 1.00 89.25 187 CYS A O 1
ATOM 1500 N N . TYR A 1 188 ? 0.179 -5.096 0.445 1.00 86.94 188 TYR A N 1
ATOM 1501 C CA . TYR A 1 188 ? 0.549 -6.461 0.096 1.00 86.94 188 TYR A CA 1
ATOM 1502 C C . TYR A 1 188 ? 2.012 -6.534 -0.335 1.00 86.94 188 TYR A C 1
ATOM 1504 O O . TYR A 1 188 ? 2.792 -7.240 0.296 1.00 86.94 188 TYR A O 1
ATOM 1512 N N . ILE A 1 189 ? 2.402 -5.740 -1.337 1.00 86.88 189 ILE A N 1
ATOM 1513 C CA . ILE A 1 189 ? 3.775 -5.683 -1.860 1.00 86.88 189 ILE A CA 1
ATOM 1514 C C . ILE A 1 189 ? 4.767 -5.304 -0.753 1.00 86.88 189 ILE A C 1
ATOM 1516 O O . ILE A 1 189 ? 5.817 -5.925 -0.605 1.00 86.88 189 ILE A O 1
ATOM 1520 N N . LYS A 1 190 ? 4.431 -4.307 0.070 1.00 84.75 190 LYS A N 1
ATOM 1521 C CA . LYS A 1 190 ? 5.314 -3.813 1.134 1.00 84.75 190 LYS A CA 1
ATOM 1522 C C . LYS A 1 190 ? 5.468 -4.791 2.302 1.00 84.75 190 LYS A C 1
ATOM 1524 O O . LYS A 1 190 ? 6.506 -4.788 2.977 1.00 84.75 190 LYS A O 1
ATOM 1529 N N . ASN A 1 191 ? 4.441 -5.604 2.552 1.00 79.31 191 ASN A N 1
ATOM 1530 C CA . ASN A 1 191 ? 4.422 -6.590 3.627 1.00 79.31 191 ASN A CA 1
ATOM 1531 C C . ASN A 1 191 ? 5.046 -7.940 3.227 1.00 79.31 191 ASN A C 1
ATOM 1533 O O . ASN A 1 191 ? 5.237 -8.773 4.109 1.00 79.31 191 ASN A O 1
ATOM 1537 N N . GLN A 1 192 ? 5.419 -8.155 1.957 1.00 70.69 192 GLN A N 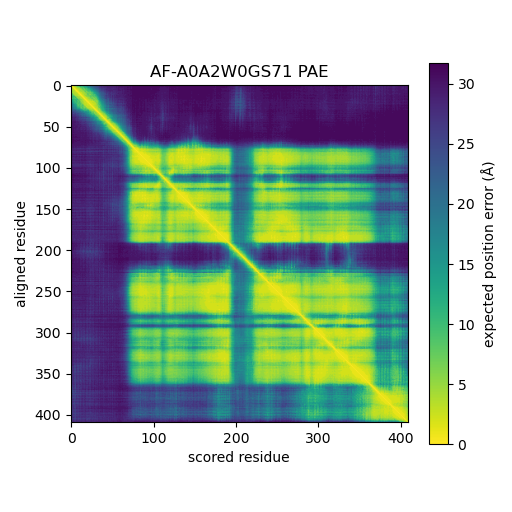1
ATOM 1538 C CA . GLN A 1 192 ? 6.123 -9.375 1.547 1.00 70.69 192 GLN A CA 1
ATOM 1539 C C . GLN A 1 192 ? 7.472 -9.529 2.296 1.00 70.69 192 GLN A C 1
ATOM 1541 O O . GLN A 1 192 ? 8.365 -8.694 2.207 1.00 70.69 192 GLN A O 1
ATOM 1546 N N . ASN A 1 193 ? 7.534 -10.591 3.108 1.00 52.91 193 ASN A N 1
ATOM 1547 C CA . ASN A 1 193 ? 8.617 -11.253 3.855 1.00 52.91 193 ASN A CA 1
ATOM 1548 C C . ASN A 1 193 ? 9.828 -10.484 4.446 1.00 52.91 193 ASN A C 1
ATOM 1550 O O . ASN A 1 193 ? 10.824 -10.196 3.790 1.00 52.91 193 ASN A O 1
ATOM 1554 N N . LYS A 1 194 ? 9.863 -10.455 5.790 1.00 46.16 194 LYS A N 1
ATOM 1555 C CA . LYS A 1 194 ? 10.710 -11.397 6.561 1.00 46.16 194 LYS A CA 1
ATOM 1556 C C . LYS A 1 194 ? 9.871 -12.063 7.668 1.00 46.16 194 LYS A C 1
ATOM 1558 O O . LYS A 1 194 ? 9.020 -11.377 8.240 1.00 46.16 194 LYS A O 1
ATOM 1563 N N . PRO A 1 195 ? 10.147 -13.330 8.039 1.00 36.53 195 PRO A N 1
ATOM 1564 C CA . PRO A 1 195 ? 9.739 -13.869 9.331 1.00 36.53 195 PRO A CA 1
ATOM 1565 C C . PRO A 1 195 ? 10.338 -13.002 10.443 1.00 36.53 195 PRO A C 1
ATOM 1567 O O . PRO A 1 19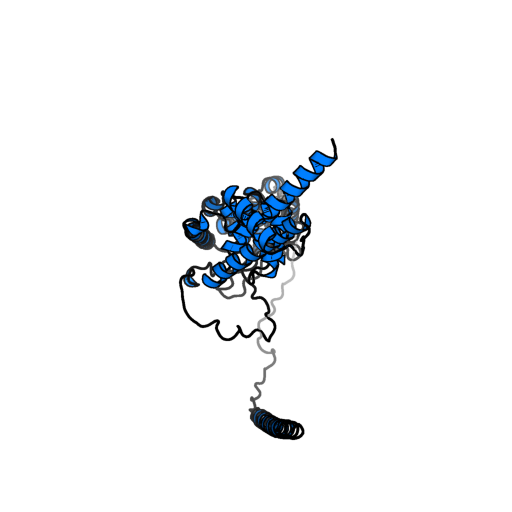5 ? 11.509 -12.619 10.396 1.00 36.53 195 PRO A O 1
ATOM 1570 N N . ILE A 1 196 ? 9.530 -12.679 11.449 1.00 34.72 196 ILE A N 1
ATOM 1571 C CA . ILE A 1 196 ? 10.029 -12.101 12.698 1.00 34.72 196 ILE A CA 1
ATOM 1572 C C . ILE A 1 196 ? 11.059 -13.099 13.258 1.00 34.72 196 ILE A C 1
ATOM 1574 O O . ILE A 1 196 ? 10.733 -14.288 13.324 1.00 34.72 196 ILE A O 1
ATOM 1578 N N . PRO A 1 197 ? 12.269 -12.687 13.682 1.00 31.12 197 PRO A N 1
ATOM 1579 C CA . PRO A 1 197 ? 13.063 -13.521 14.570 1.00 31.12 197 PRO A CA 1
ATOM 1580 C C . PRO A 1 197 ? 12.276 -13.626 15.879 1.00 31.12 197 PRO A C 1
ATOM 1582 O O . PRO A 1 197 ? 12.327 -12.740 16.730 1.00 31.12 197 PRO A O 1
ATOM 1585 N N . LEU A 1 198 ? 11.444 -14.660 15.996 1.00 35.50 198 LEU A N 1
ATOM 1586 C CA . LEU A 1 198 ? 10.820 -14.988 17.266 1.00 35.50 198 LEU A CA 1
ATOM 1587 C C . LEU A 1 198 ? 11.947 -15.349 18.247 1.00 35.50 198 LEU A C 1
ATOM 1589 O O . LEU A 1 198 ? 12.919 -15.992 17.837 1.00 35.50 198 LEU A O 1
ATOM 1593 N N . PRO A 1 199 ? 11.842 -14.946 19.525 1.00 33.59 199 PRO A N 1
ATOM 1594 C CA . PRO A 1 199 ? 12.771 -15.386 20.554 1.00 33.59 199 PRO A CA 1
ATOM 1595 C C . PRO A 1 199 ? 12.903 -16.919 20.534 1.00 33.59 199 PRO A C 1
ATOM 1597 O O . PRO A 1 199 ? 11.892 -17.587 20.279 1.00 33.59 199 PRO A O 1
ATOM 1600 N N . PRO A 1 200 ? 14.090 -17.477 20.843 1.00 35.72 200 PRO A N 1
ATOM 1601 C CA . PRO A 1 200 ? 14.363 -18.920 20.793 1.00 35.72 200 PRO A CA 1
ATOM 1602 C C . PRO A 1 200 ? 13.353 -19.801 21.549 1.00 35.72 200 PRO A C 1
ATOM 1604 O O . PRO A 1 200 ? 13.222 -20.978 21.238 1.00 35.72 200 PRO A O 1
ATOM 1607 N N . ASP A 1 201 ? 12.597 -19.224 22.487 1.00 37.28 201 ASP A N 1
ATOM 1608 C CA . ASP A 1 201 ? 11.685 -19.940 23.383 1.00 37.28 201 ASP A CA 1
ATOM 1609 C C . ASP A 1 201 ? 10.197 -19.872 22.980 1.00 37.28 201 ASP A C 1
ATOM 1611 O O . ASP A 1 201 ? 9.320 -20.246 23.760 1.00 37.28 201 ASP A O 1
ATOM 1615 N N . SER A 1 202 ? 9.854 -19.392 21.778 1.00 38.22 202 SER A N 1
ATOM 1616 C CA . SER A 1 202 ? 8.463 -19.469 21.306 1.00 38.22 202 SER A CA 1
ATOM 1617 C C . SER A 1 202 ? 8.121 -20.884 20.834 1.00 38.22 202 SER A C 1
ATOM 1619 O O . SER A 1 202 ? 8.469 -21.292 19.729 1.00 38.22 202 SER A O 1
ATOM 1621 N N . TYR A 1 203 ? 7.344 -21.596 21.653 1.00 41.59 203 TYR A N 1
ATOM 1622 C CA . TYR A 1 203 ? 6.795 -22.954 21.471 1.00 41.59 203 TYR A CA 1
ATOM 1623 C C . TYR A 1 203 ? 5.992 -23.203 20.170 1.00 41.59 203 TYR A C 1
ATOM 1625 O O . TYR A 1 203 ? 5.415 -24.271 19.991 1.00 41.59 203 TYR A O 1
ATOM 1633 N N . LEU A 1 204 ? 5.925 -22.229 19.259 1.00 35.59 204 LEU A N 1
ATOM 1634 C CA . LEU A 1 204 ? 5.237 -22.310 17.968 1.00 35.59 204 LEU A CA 1
ATOM 1635 C C . LEU A 1 204 ? 6.146 -22.778 16.816 1.00 35.59 204 LEU A C 1
ATOM 1637 O O . LEU A 1 204 ? 5.683 -22.847 15.682 1.00 35.59 204 LEU A O 1
ATOM 1641 N N . GLN A 1 205 ? 7.409 -23.137 17.076 1.00 40.12 205 GLN A N 1
ATOM 1642 C CA . GLN A 1 205 ? 8.305 -23.682 16.042 1.00 40.12 205 GLN A CA 1
ATOM 1643 C C . GLN A 1 205 ? 7.994 -25.130 15.620 1.00 40.12 205 GLN A C 1
ATOM 1645 O O . GLN A 1 205 ? 8.532 -25.586 14.617 1.00 40.12 205 GLN A O 1
ATOM 1650 N N . ALA A 1 206 ? 7.122 -25.859 16.322 1.00 28.89 206 ALA A N 1
ATOM 1651 C CA . ALA A 1 206 ? 6.934 -27.287 16.047 1.00 28.89 206 ALA A CA 1
ATOM 1652 C C . ALA A 1 206 ? 5.878 -27.627 14.975 1.00 28.89 206 ALA A C 1
ATOM 1654 O O . ALA A 1 206 ? 5.863 -28.758 14.503 1.00 28.89 206 ALA A O 1
ATOM 1655 N N . ASN A 1 207 ? 5.013 -26.691 14.554 1.00 33.72 207 ASN A N 1
ATOM 1656 C CA . ASN A 1 207 ? 3.800 -27.051 13.797 1.00 33.72 207 ASN A CA 1
ATOM 1657 C C . ASN A 1 207 ? 3.600 -26.308 12.460 1.00 33.72 207 ASN A C 1
ATOM 1659 O O . ASN A 1 207 ? 2.487 -26.296 11.940 1.00 33.72 207 ASN A O 1
ATOM 1663 N N . THR A 1 208 ? 4.634 -25.727 11.844 1.00 36.41 208 THR A N 1
ATOM 1664 C CA . THR A 1 208 ? 4.519 -25.147 10.481 1.00 36.41 208 THR A CA 1
ATOM 1665 C C . THR A 1 208 ? 4.437 -26.194 9.358 1.00 36.41 208 THR A C 1
ATOM 1667 O O . THR A 1 208 ? 4.455 -25.846 8.183 1.00 36.41 208 THR A O 1
ATOM 1670 N N . SER A 1 209 ? 4.268 -27.471 9.706 1.00 34.97 209 SER A N 1
ATOM 1671 C CA . SER A 1 209 ? 3.967 -28.572 8.790 1.00 34.97 209 SER A CA 1
ATOM 1672 C C . SER A 1 209 ? 2.698 -29.305 9.242 1.00 34.97 209 SER A C 1
ATOM 1674 O O . SER A 1 209 ? 2.751 -30.472 9.624 1.00 34.97 209 SER A O 1
ATOM 1676 N N . VAL A 1 210 ? 1.539 -28.640 9.225 1.00 28.59 210 VAL A N 1
ATOM 1677 C CA . VAL A 1 210 ? 0.250 -29.350 9.240 1.00 28.59 210 VAL A CA 1
ATOM 1678 C C . VAL A 1 210 ? -0.713 -28.681 8.265 1.00 28.59 210 VAL A C 1
ATOM 1680 O O . VAL A 1 210 ? -0.956 -27.479 8.312 1.00 28.59 210 VAL A O 1
ATOM 1683 N N . ASN A 1 211 ? -1.217 -29.509 7.358 1.00 31.45 211 ASN A N 1
ATOM 1684 C CA . ASN A 1 211 ? -2.080 -29.192 6.232 1.00 31.45 211 ASN A CA 1
ATOM 1685 C C . ASN A 1 211 ? -3.381 -28.448 6.596 1.00 31.45 211 ASN A C 1
ATOM 1687 O O . ASN A 1 211 ? -4.033 -28.776 7.581 1.00 31.45 211 ASN A O 1
ATOM 1691 N N . ASN A 1 212 ? -3.781 -27.572 5.664 1.00 38.25 212 ASN A N 1
ATOM 1692 C CA . ASN A 1 212 ? -5.139 -27.220 5.216 1.00 38.25 212 ASN A CA 1
ATOM 1693 C C . ASN A 1 212 ? -6.214 -26.770 6.220 1.00 38.25 212 ASN A C 1
ATOM 1695 O O . ASN A 1 212 ? -6.713 -27.572 6.996 1.00 38.25 212 ASN A O 1
ATOM 1699 N N . LEU A 1 213 ? -6.746 -25.554 5.996 1.00 29.34 213 LEU A N 1
ATOM 1700 C CA . LEU A 1 213 ? -8.192 -25.302 5.817 1.00 29.34 213 LEU A CA 1
ATOM 1701 C C . LEU A 1 213 ? -8.463 -23.858 5.322 1.00 29.34 213 LEU A C 1
ATOM 1703 O O . LEU A 1 213 ? -8.318 -22.886 6.058 1.00 29.34 213 LEU A O 1
ATOM 1707 N N . GLY A 1 214 ? -8.888 -23.726 4.057 1.00 26.38 214 GLY A N 1
ATOM 1708 C CA . GLY A 1 214 ? -9.701 -22.608 3.538 1.00 26.38 214 GLY A CA 1
ATOM 1709 C C . GLY A 1 214 ? -9.033 -21.258 3.241 1.00 26.38 214 GLY A C 1
ATOM 1710 O O . GLY A 1 214 ? -9.723 -20.329 2.818 1.00 26.38 214 GLY A O 1
ATOM 1711 N N . PHE A 1 215 ? -7.725 -21.115 3.435 1.00 35.75 215 PHE A N 1
ATOM 1712 C CA . PHE A 1 215 ? -6.987 -19.923 3.014 1.00 35.75 215 PHE A CA 1
ATOM 1713 C C . PHE A 1 215 ? -6.355 -20.178 1.645 1.00 35.75 215 PHE A C 1
ATOM 1715 O O . PHE A 1 215 ? -5.982 -21.312 1.360 1.00 35.75 215 PHE A O 1
ATOM 1722 N N . VAL A 1 216 ? -6.298 -19.152 0.793 1.00 32.94 216 VAL A N 1
ATOM 1723 C CA . VAL A 1 216 ? -5.706 -19.201 -0.554 1.00 32.94 216 VAL A CA 1
ATOM 1724 C C . VAL A 1 216 ? -4.399 -20.004 -0.485 1.00 32.94 216 VAL A C 1
ATOM 1726 O O . VAL A 1 216 ? -3.460 -19.570 0.178 1.00 32.94 216 VAL A O 1
ATOM 1729 N N . SER A 1 217 ? -4.405 -21.218 -1.056 1.00 29.97 217 SER A N 1
ATOM 1730 C CA . SER A 1 217 ? -3.283 -22.167 -0.990 1.00 29.97 217 SER A CA 1
ATOM 1731 C C . SER A 1 217 ? -1.989 -21.454 -1.416 1.00 29.97 217 SER A C 1
ATOM 1733 O O . SER A 1 217 ? -2.079 -20.600 -2.303 1.00 29.97 217 SER A O 1
ATOM 1735 N N . PRO A 1 218 ? -0.800 -21.784 -0.871 1.00 37.03 218 PRO A N 1
ATOM 1736 C CA . PRO A 1 218 ? 0.479 -21.215 -1.324 1.00 37.03 218 PRO A CA 1
ATOM 1737 C C . PRO A 1 218 ? 0.677 -21.283 -2.849 1.00 37.03 218 PRO A C 1
ATOM 1739 O O . PRO A 1 218 ? 1.376 -20.459 -3.424 1.00 37.03 218 PRO A O 1
ATOM 1742 N N . GLU A 1 219 ? -0.017 -22.210 -3.511 1.00 33.31 219 GLU A N 1
ATOM 1743 C CA . GLU A 1 219 ? -0.116 -22.367 -4.967 1.00 33.31 219 GLU A CA 1
ATOM 1744 C C . GLU A 1 219 ? -0.715 -21.153 -5.713 1.00 33.31 219 GLU A C 1
ATOM 1746 O O . GLU A 1 219 ? -0.547 -21.025 -6.922 1.00 33.31 219 GLU A O 1
ATOM 1751 N N . HIS A 1 220 ? -1.407 -20.250 -5.015 1.00 39.72 220 HIS A N 1
ATOM 1752 C CA . HIS A 1 220 ? -2.036 -19.046 -5.573 1.00 39.72 220 HIS A CA 1
ATOM 1753 C C . HIS A 1 220 ? -1.322 -17.752 -5.163 1.00 39.72 220 HIS A C 1
ATOM 1755 O O . HIS A 1 220 ? -1.754 -16.668 -5.565 1.00 39.72 220 HIS A O 1
ATOM 1761 N N . MET A 1 221 ? -0.258 -17.835 -4.358 1.00 45.69 221 MET A N 1
ATOM 1762 C CA . MET A 1 221 ? 0.550 -16.658 -4.071 1.00 45.69 221 MET A CA 1
ATOM 1763 C C . MET A 1 221 ? 1.437 -16.311 -5.274 1.00 45.69 221 MET A C 1
ATOM 1765 O O . MET A 1 221 ? 1.940 -17.209 -5.954 1.00 45.69 221 MET A O 1
ATOM 1769 N N . PRO A 1 222 ? 1.665 -15.015 -5.535 1.00 50.56 222 PRO A N 1
ATOM 1770 C CA . PRO A 1 222 ? 2.774 -14.519 -6.332 1.00 50.56 222 PRO A CA 1
ATOM 1771 C C . PRO A 1 222 ? 4.125 -15.053 -5.833 1.00 50.56 222 PRO A C 1
ATOM 1773 O O . PRO A 1 222 ? 4.822 -14.393 -5.068 1.00 50.56 222 PRO A O 1
ATOM 1776 N N . ALA A 1 223 ? 4.505 -16.263 -6.247 1.00 52.28 223 ALA A N 1
ATOM 1777 C CA . ALA A 1 223 ? 5.779 -16.878 -5.869 1.00 52.28 223 ALA A CA 1
ATOM 1778 C C . ALA A 1 223 ? 6.995 -16.081 -6.384 1.00 52.28 223 ALA A C 1
ATOM 1780 O O . ALA A 1 223 ? 8.108 -16.282 -5.904 1.00 52.28 223 ALA A O 1
ATOM 1781 N N . ASP A 1 224 ? 6.762 -15.169 -7.335 1.00 60.00 224 ASP A N 1
ATOM 1782 C CA . ASP A 1 224 ? 7.793 -14.494 -8.118 1.00 60.00 224 ASP A CA 1
ATOM 1783 C C . ASP A 1 224 ? 7.883 -12.979 -7.882 1.00 60.00 224 ASP A C 1
ATOM 1785 O O . ASP A 1 224 ? 8.774 -12.346 -8.442 1.00 60.00 224 ASP A O 1
ATOM 1789 N N . ILE A 1 225 ? 7.005 -12.370 -7.069 1.00 61.97 225 ILE A N 1
ATOM 1790 C CA . ILE A 1 225 ? 7.119 -10.933 -6.773 1.00 61.97 225 ILE A CA 1
ATOM 1791 C C . ILE A 1 225 ? 8.358 -10.691 -5.893 1.00 61.97 225 ILE A C 1
ATOM 1793 O O . ILE A 1 225 ? 8.500 -11.343 -4.852 1.00 61.97 225 ILE A O 1
ATOM 1797 N N . PRO A 1 226 ? 9.228 -9.719 -6.238 1.00 63.47 226 PRO A N 1
ATOM 1798 C CA . PRO A 1 226 ? 10.377 -9.374 -5.413 1.00 63.47 226 PRO A CA 1
ATOM 1799 C C . PRO A 1 226 ? 9.960 -9.048 -3.978 1.00 63.47 226 PRO A C 1
ATOM 1801 O O . PRO A 1 226 ? 9.117 -8.182 -3.744 1.00 63.47 226 PRO A O 1
ATOM 1804 N N . SER A 1 227 ? 10.596 -9.691 -2.998 1.00 61.97 227 SER A N 1
ATOM 1805 C CA . SER A 1 227 ? 10.267 -9.536 -1.570 1.00 61.97 227 SER A CA 1
ATOM 1806 C C . SER A 1 227 ? 10.625 -8.162 -0.981 1.00 61.97 227 SER A C 1
ATOM 1808 O O . SER A 1 227 ? 10.513 -7.950 0.223 1.00 61.97 227 SER A O 1
ATOM 1810 N N . PHE A 1 228 ? 11.108 -7.221 -1.792 1.00 68.69 228 PHE A N 1
ATOM 1811 C CA . PHE A 1 228 ? 11.913 -6.114 -1.297 1.00 68.69 228 PHE A CA 1
ATOM 1812 C C . PHE A 1 228 ? 11.480 -4.750 -1.833 1.00 68.69 228 PHE A C 1
ATOM 1814 O O . PHE A 1 228 ? 12.265 -4.040 -2.454 1.00 68.69 228 PHE A O 1
ATOM 1821 N N . TYR A 1 229 ? 10.246 -4.324 -1.540 1.00 76.25 229 TYR A N 1
ATOM 1822 C CA . TYR A 1 229 ? 9.831 -2.939 -1.820 1.00 76.25 229 TYR A CA 1
ATOM 1823 C C . TYR A 1 229 ? 10.847 -1.914 -1.272 1.00 76.25 229 TYR A C 1
ATOM 1825 O O . TYR A 1 229 ? 11.178 -0.949 -1.956 1.00 76.25 229 TYR A O 1
ATOM 1833 N N . SER A 1 230 ? 11.407 -2.158 -0.078 1.00 72.88 230 SER A N 1
ATOM 1834 C CA . SER A 1 230 ? 12.455 -1.321 0.532 1.00 72.88 230 SER A CA 1
ATOM 1835 C C . SER A 1 230 ? 13.733 -1.220 -0.300 1.00 72.88 230 SER A C 1
ATOM 1837 O O . SER A 1 230 ? 14.395 -0.185 -0.269 1.00 72.88 230 SER A O 1
ATOM 1839 N N . ASP A 1 231 ? 14.057 -2.262 -1.061 1.00 69.69 231 ASP A N 1
ATOM 1840 C CA . ASP A 1 231 ? 15.336 -2.392 -1.760 1.00 69.69 231 ASP A CA 1
ATOM 1841 C C . ASP A 1 231 ? 15.241 -1.864 -3.195 1.00 69.69 231 ASP A C 1
ATOM 1843 O O . ASP A 1 231 ? 16.210 -1.926 -3.940 1.00 69.69 231 ASP A O 1
ATOM 1847 N N . THR A 1 232 ? 14.088 -1.310 -3.585 1.00 72.81 232 THR A N 1
ATOM 1848 C CA . THR A 1 232 ? 13.913 -0.578 -4.851 1.00 72.81 232 THR A CA 1
ATOM 1849 C C . THR A 1 232 ? 14.309 0.897 -4.739 1.00 72.81 232 THR A C 1
ATOM 1851 O O . THR A 1 232 ? 14.527 1.560 -5.750 1.00 72.81 232 THR A O 1
ATOM 1854 N N . GLY A 1 233 ? 14.396 1.434 -3.515 1.00 74.31 233 GLY A N 1
ATOM 1855 C CA . GLY A 1 233 ? 14.631 2.859 -3.260 1.00 74.31 233 GLY A CA 1
ATOM 1856 C C . GLY A 1 233 ? 13.390 3.748 -3.417 1.00 74.31 233 GLY A C 1
ATOM 1857 O O . GLY A 1 233 ? 13.414 4.891 -2.951 1.00 74.31 233 GLY A O 1
ATOM 1858 N N . ILE A 1 234 ? 12.290 3.213 -3.975 1.00 83.19 234 ILE A N 1
ATOM 1859 C CA . ILE A 1 234 ? 11.046 3.945 -4.254 1.00 83.19 234 ILE A CA 1
ATOM 1860 C C . ILE A 1 234 ? 10.580 4.696 -2.993 1.00 83.19 234 ILE A C 1
ATOM 1862 O O . ILE A 1 234 ? 10.510 4.110 -1.906 1.00 83.19 234 ILE A O 1
ATOM 1866 N N . PRO A 1 235 ? 10.276 6.005 -3.099 1.00 83.31 235 PRO A N 1
ATOM 1867 C CA . PRO A 1 235 ? 9.839 6.791 -1.957 1.00 83.31 235 PRO A CA 1
ATOM 1868 C C . PRO A 1 235 ? 8.498 6.292 -1.410 1.00 83.31 235 PRO A C 1
ATOM 1870 O O . PRO A 1 235 ? 7.733 5.594 -2.077 1.00 83.31 235 PRO A O 1
ATOM 1873 N N . GLU A 1 236 ? 8.212 6.677 -0.171 1.00 84.12 236 GLU A N 1
ATOM 1874 C CA . GLU A 1 236 ? 6.897 6.449 0.419 1.00 84.12 236 GLU A CA 1
ATOM 1875 C C . GLU A 1 236 ? 5.845 7.232 -0.376 1.00 84.12 236 GLU A C 1
ATOM 1877 O O . GLU A 1 236 ? 6.019 8.443 -0.555 1.00 84.12 236 GLU A O 1
ATOM 1882 N N . PRO A 1 237 ? 4.788 6.577 -0.887 1.00 86.06 237 PRO A N 1
ATOM 1883 C CA . PRO A 1 237 ? 3.752 7.277 -1.616 1.00 86.06 237 PRO A CA 1
ATOM 1884 C C . PRO A 1 237 ? 2.941 8.158 -0.678 1.00 86.06 237 PRO A C 1
ATOM 1886 O O . PRO A 1 237 ? 2.695 7.829 0.484 1.00 86.06 237 PRO A O 1
ATOM 1889 N N . GLU A 1 238 ? 2.405 9.233 -1.239 1.00 84.12 238 GLU A N 1
ATOM 1890 C CA . GLU A 1 238 ? 1.212 9.834 -0.667 1.00 84.12 238 GLU A CA 1
ATOM 1891 C C . GLU A 1 238 ? 0.083 8.801 -0.714 1.00 84.12 238 GLU A C 1
ATOM 1893 O O . GLU A 1 238 ? -0.166 8.190 -1.756 1.00 84.12 238 GLU A O 1
ATOM 1898 N N . LEU A 1 239 ? -0.651 8.639 0.389 1.00 85.00 239 LEU A N 1
ATOM 1899 C CA . LEU A 1 239 ? -1.784 7.707 0.506 1.00 85.00 239 LEU A CA 1
ATOM 1900 C C . LEU A 1 239 ? -3.039 8.205 -0.252 1.00 85.00 239 LEU A C 1
ATOM 1902 O O . LEU A 1 239 ? -4.189 7.947 0.117 1.00 85.00 239 LEU A O 1
ATOM 1906 N N . SER A 1 240 ? -2.812 8.920 -1.354 1.00 86.81 240 SER A N 1
ATOM 1907 C CA . SER A 1 240 ? -3.786 9.277 -2.374 1.00 86.81 240 SER A CA 1
ATOM 1908 C C . SER A 1 240 ? -3.891 8.152 -3.419 1.00 86.81 240 SER A C 1
ATOM 1910 O O . SER A 1 240 ? -2.939 7.392 -3.608 1.00 86.81 240 SER A O 1
ATOM 1912 N N . PRO A 1 241 ? -5.023 8.026 -4.138 1.00 85.88 241 PRO A N 1
ATOM 1913 C CA . PRO A 1 241 ? -5.176 6.998 -5.175 1.00 85.88 241 PRO A CA 1
ATOM 1914 C C . PRO A 1 241 ? -4.081 7.086 -6.244 1.00 85.88 241 PRO A C 1
ATOM 1916 O O . PRO A 1 241 ? -3.544 6.073 -6.681 1.00 85.88 241 PRO A O 1
ATOM 1919 N N . LYS A 1 242 ? -3.715 8.318 -6.620 1.00 89.50 242 LYS A N 1
ATOM 1920 C CA . LYS A 1 242 ? -2.671 8.593 -7.606 1.00 89.50 242 LYS A CA 1
ATOM 1921 C C . LYS A 1 242 ? -1.285 8.200 -7.088 1.00 89.50 242 LYS A C 1
ATOM 1923 O O . LYS A 1 242 ? -0.580 7.483 -7.786 1.00 89.50 242 LYS A O 1
ATOM 1928 N N . GLY A 1 243 ? -0.921 8.610 -5.870 1.00 90.00 243 GLY A N 1
ATOM 1929 C CA . GLY A 1 243 ? 0.388 8.293 -5.287 1.00 90.00 243 GLY A CA 1
ATOM 1930 C C . GLY A 1 243 ? 0.596 6.790 -5.089 1.00 90.00 243 GLY A C 1
ATOM 1931 O O . GLY A 1 243 ? 1.650 6.255 -5.428 1.00 90.00 243 GLY A O 1
ATOM 1932 N N . LEU A 1 244 ? -0.437 6.083 -4.624 1.00 91.38 244 LEU A N 1
ATOM 1933 C CA . LEU A 1 244 ? -0.413 4.625 -4.483 1.00 91.38 244 LEU A CA 1
ATOM 1934 C C . LEU A 1 244 ? -0.277 3.913 -5.834 1.00 91.38 244 LEU A C 1
ATOM 1936 O O . LEU A 1 244 ? 0.547 3.009 -5.967 1.00 91.38 244 LEU A O 1
ATOM 1940 N N . LEU A 1 245 ? -1.044 4.337 -6.845 1.00 91.94 245 LEU A N 1
ATOM 1941 C CA . LEU A 1 245 ? -0.937 3.798 -8.202 1.00 91.94 245 LEU A CA 1
ATOM 1942 C C . LEU A 1 245 ? 0.468 4.015 -8.779 1.00 91.94 245 LEU A C 1
ATOM 1944 O O . LEU A 1 245 ? 1.046 3.089 -9.348 1.00 91.94 245 LEU A O 1
ATOM 1948 N N . GLU A 1 246 ? 1.034 5.211 -8.610 1.00 90.81 246 GLU A N 1
ATOM 1949 C CA . GLU A 1 246 ? 2.389 5.538 -9.058 1.00 90.81 246 GLU A CA 1
ATOM 1950 C C . GLU A 1 246 ? 3.448 4.681 -8.355 1.00 90.81 246 GLU A C 1
ATOM 1952 O O . GLU A 1 246 ? 4.362 4.194 -9.019 1.00 90.81 246 GLU A O 1
ATOM 1957 N N . ALA A 1 247 ? 3.317 4.434 -7.048 1.00 91.31 247 ALA A N 1
ATOM 1958 C CA . ALA A 1 247 ? 4.243 3.580 -6.303 1.00 91.31 247 ALA A CA 1
ATOM 1959 C C . ALA A 1 247 ? 4.166 2.108 -6.721 1.00 91.31 247 ALA A C 1
ATOM 1961 O O . ALA A 1 247 ? 5.204 1.479 -6.926 1.00 91.31 247 ALA A O 1
ATOM 1962 N N . VAL A 1 248 ? 2.960 1.557 -6.892 1.00 91.94 248 VAL A N 1
ATOM 1963 C CA . VAL A 1 248 ? 2.795 0.175 -7.371 1.00 91.94 248 VAL A CA 1
ATOM 1964 C C . VAL A 1 248 ? 3.304 0.040 -8.809 1.00 91.94 248 VAL A C 1
ATOM 1966 O O . VAL A 1 248 ? 4.034 -0.900 -9.113 1.00 91.94 248 VAL A O 1
ATOM 1969 N N . THR A 1 249 ? 3.007 1.010 -9.679 1.00 92.69 249 THR A N 1
ATOM 1970 C CA . THR A 1 249 ? 3.527 1.038 -11.058 1.00 92.69 249 THR A CA 1
ATOM 1971 C C . THR A 1 249 ? 5.050 1.116 -11.064 1.00 92.69 249 THR A C 1
ATOM 1973 O O . THR A 1 249 ? 5.706 0.349 -11.764 1.00 92.69 249 THR A O 1
ATOM 1976 N N . ALA A 1 250 ? 5.628 1.993 -10.238 1.00 90.88 250 ALA A N 1
ATOM 1977 C CA . ALA A 1 250 ? 7.071 2.109 -10.092 1.00 90.88 250 ALA A CA 1
ATOM 1978 C C . ALA A 1 250 ? 7.688 0.786 -9.633 1.00 90.88 250 ALA A C 1
ATOM 1980 O O . ALA A 1 250 ? 8.691 0.378 -10.205 1.00 90.88 250 ALA A O 1
ATOM 1981 N N . PHE A 1 251 ? 7.084 0.095 -8.665 1.00 90.69 251 PHE A N 1
ATOM 1982 C CA . PHE A 1 251 ? 7.567 -1.203 -8.199 1.00 90.69 251 PHE A CA 1
ATOM 1983 C C . PHE A 1 251 ? 7.634 -2.225 -9.341 1.00 90.69 251 PHE A C 1
ATOM 1985 O O . PHE A 1 251 ? 8.685 -2.826 -9.563 1.00 90.69 251 PHE A O 1
ATOM 1992 N N . PHE A 1 252 ? 6.561 -2.351 -10.130 1.00 90.31 252 PHE A N 1
ATOM 1993 C CA . PHE A 1 252 ? 6.569 -3.218 -11.309 1.00 90.31 252 PHE A CA 1
ATOM 1994 C C . PHE A 1 252 ? 7.590 -2.770 -12.357 1.00 90.31 252 PHE A C 1
ATOM 1996 O O . PHE A 1 252 ? 8.251 -3.620 -12.940 1.00 90.31 252 PHE A O 1
ATOM 2003 N N . ASP A 1 253 ? 7.776 -1.470 -12.586 1.00 90.94 253 ASP A N 1
ATOM 2004 C CA . ASP A 1 253 ? 8.774 -0.963 -13.537 1.00 90.94 253 ASP A CA 1
ATOM 2005 C C . ASP A 1 253 ? 10.220 -1.230 -13.087 1.00 90.94 253 ASP A C 1
ATOM 2007 O O . ASP A 1 253 ? 11.074 -1.489 -13.932 1.00 90.94 253 ASP A O 1
ATOM 2011 N N . HIS A 1 254 ? 10.502 -1.194 -11.778 1.00 87.81 254 HIS A N 1
ATOM 2012 C CA . HIS A 1 254 ? 11.843 -1.470 -11.238 1.00 87.81 254 HIS A CA 1
ATOM 2013 C C . HIS A 1 254 ? 12.163 -2.962 -11.241 1.00 87.81 254 HIS A C 1
ATOM 2015 O O . HIS A 1 254 ? 13.333 -3.324 -11.204 1.00 87.81 254 HIS A O 1
ATOM 2021 N N . TRP A 1 255 ? 11.158 -3.832 -11.299 1.00 87.69 255 TRP A N 1
ATOM 2022 C CA . TRP A 1 255 ? 11.358 -5.269 -11.417 1.00 87.69 255 TRP A CA 1
ATOM 2023 C C . TRP A 1 255 ? 11.796 -5.635 -12.843 1.00 87.69 255 TRP A C 1
ATOM 2025 O O . TRP A 1 255 ? 10.984 -5.639 -13.755 1.00 87.69 255 TRP A O 1
ATOM 2035 N N . LEU A 1 256 ? 13.072 -5.919 -13.093 1.00 87.44 256 LEU A N 1
ATOM 2036 C CA . LEU A 1 256 ? 13.624 -6.080 -14.448 1.00 87.44 256 LEU A CA 1
ATOM 2037 C C . LEU A 1 256 ? 13.429 -7.503 -15.001 1.00 87.44 256 LEU A C 1
ATOM 2039 O O . LEU A 1 256 ? 14.393 -8.209 -15.288 1.00 87.44 256 LEU A O 1
ATOM 2043 N N . VAL A 1 257 ? 12.167 -7.909 -15.148 1.00 84.56 257 VAL A N 1
ATOM 2044 C CA . VAL A 1 257 ? 11.743 -9.173 -15.776 1.00 84.56 257 VAL A CA 1
ATOM 2045 C C . VAL A 1 257 ? 10.908 -8.923 -17.024 1.00 84.56 257 VAL A C 1
ATOM 2047 O O . VAL A 1 257 ? 10.382 -7.825 -17.219 1.00 84.56 257 VAL A O 1
ATOM 2050 N N . GLU A 1 258 ? 10.743 -9.954 -17.848 1.00 84.25 258 GLU A N 1
ATOM 2051 C CA . GLU A 1 258 ? 9.911 -9.881 -19.044 1.00 84.25 258 GLU A CA 1
ATOM 2052 C C . GLU A 1 258 ? 8.473 -9.441 -18.738 1.00 84.25 258 GLU A C 1
ATOM 2054 O O . GLU A 1 258 ? 7.850 -9.867 -17.758 1.00 84.25 258 GLU A O 1
ATOM 2059 N N . ARG A 1 259 ? 7.917 -8.617 -19.632 1.00 88.38 259 ARG A N 1
ATOM 2060 C CA . ARG A 1 259 ? 6.578 -8.031 -19.496 1.00 88.38 259 ARG A CA 1
ATOM 2061 C C . ARG A 1 259 ? 5.497 -9.069 -19.173 1.00 88.38 259 ARG A C 1
ATOM 2063 O O . ARG A 1 259 ? 4.663 -8.830 -18.303 1.00 88.38 259 ARG A O 1
ATOM 2070 N N . HIS A 1 260 ? 5.515 -10.229 -19.827 1.00 85.44 260 HIS A N 1
ATOM 2071 C CA . HIS A 1 260 ? 4.487 -11.255 -19.645 1.00 85.44 260 HIS A CA 1
ATOM 2072 C C . HIS A 1 260 ? 4.432 -11.795 -18.198 1.00 85.44 260 HIS A C 1
ATOM 2074 O O . HIS A 1 260 ? 3.344 -12.065 -17.689 1.00 85.44 260 HIS A O 1
ATOM 2080 N N . ILE A 1 261 ? 5.576 -11.865 -17.504 1.00 84.50 261 ILE A N 1
ATOM 2081 C CA . ILE A 1 261 ? 5.659 -12.271 -16.091 1.00 84.50 261 ILE A CA 1
ATOM 2082 C C . ILE A 1 261 ? 4.988 -11.215 -15.209 1.00 84.50 261 ILE A C 1
ATOM 2084 O O . ILE A 1 261 ? 4.147 -11.545 -14.374 1.00 84.50 261 ILE A O 1
ATOM 2088 N N . LYS A 1 262 ? 5.281 -9.928 -15.446 1.00 88.88 262 LYS A N 1
ATOM 2089 C CA . LYS A 1 262 ? 4.660 -8.817 -14.704 1.00 88.88 262 LYS A CA 1
ATOM 2090 C C . LYS A 1 262 ? 3.146 -8.815 -14.848 1.00 88.88 262 LYS A C 1
ATOM 2092 O O . LYS A 1 262 ? 2.444 -8.609 -13.864 1.00 88.88 262 LYS A O 1
ATOM 2097 N N . HIS A 1 263 ? 2.651 -9.057 -16.062 1.00 90.00 263 HIS A N 1
ATOM 2098 C CA . HIS A 1 263 ? 1.217 -9.167 -16.322 1.00 90.00 263 HIS A CA 1
ATOM 2099 C C . HIS A 1 263 ? 0.601 -10.343 -15.562 1.00 90.00 263 HIS A C 1
ATOM 2101 O O . HIS A 1 263 ? -0.433 -10.166 -14.923 1.00 90.00 263 HIS A O 1
ATOM 2107 N N . GLY A 1 264 ? 1.261 -11.506 -15.558 1.00 86.88 264 GLY A N 1
ATOM 2108 C CA . GLY A 1 264 ? 0.826 -12.661 -14.775 1.00 86.88 264 GLY A CA 1
ATOM 2109 C C . GLY A 1 264 ? 0.699 -12.348 -13.282 1.00 86.88 264 GLY A C 1
ATOM 2110 O O . GLY A 1 264 ? -0.325 -12.659 -12.674 1.00 86.88 264 GLY A O 1
ATOM 2111 N N . GLU A 1 265 ? 1.691 -11.679 -12.693 1.00 85.38 265 GLU A N 1
ATOM 2112 C CA . GLU A 1 265 ? 1.653 -11.302 -11.274 1.00 85.38 265 GLU A CA 1
ATOM 2113 C C . GLU A 1 265 ? 0.644 -10.185 -10.970 1.00 85.38 265 GLU A C 1
ATOM 2115 O O . GLU A 1 265 ? -0.076 -10.256 -9.973 1.00 85.38 265 GLU A O 1
ATOM 2120 N N . ALA A 1 266 ? 0.521 -9.181 -11.841 1.00 89.81 266 ALA A N 1
ATOM 2121 C CA . ALA A 1 266 ? -0.495 -8.137 -11.710 1.00 89.81 266 ALA A CA 1
ATOM 2122 C C . ALA A 1 266 ? -1.920 -8.715 -11.792 1.00 89.81 266 ALA A C 1
ATOM 2124 O O . ALA A 1 266 ? -2.794 -8.326 -11.013 1.00 89.81 266 ALA A O 1
ATOM 2125 N N . ASP A 1 267 ? -2.150 -9.688 -12.679 1.00 88.50 267 ASP A N 1
ATOM 2126 C CA . ASP A 1 267 ? -3.420 -10.404 -12.791 1.00 88.50 267 ASP A CA 1
ATOM 2127 C C . ASP A 1 267 ? -3.698 -11.284 -11.565 1.00 88.50 267 ASP A C 1
ATOM 2129 O O . ASP A 1 267 ? -4.845 -11.353 -11.114 1.00 88.50 267 ASP A O 1
ATOM 2133 N N . LYS A 1 268 ? -2.678 -11.935 -10.986 1.00 86.31 268 LYS A N 1
ATOM 2134 C CA . LYS A 1 268 ? -2.823 -12.674 -9.719 1.00 86.31 268 LYS A CA 1
ATOM 2135 C C . LYS A 1 268 ? -3.240 -11.741 -8.584 1.00 86.31 268 LYS A C 1
ATOM 2137 O O . LYS A 1 268 ? -4.220 -12.034 -7.902 1.00 86.31 268 LYS A O 1
ATOM 2142 N N . LEU A 1 269 ? -2.572 -10.593 -8.432 1.00 87.94 269 LEU A N 1
ATOM 2143 C CA . LEU A 1 269 ? -2.952 -9.572 -7.449 1.00 87.94 269 LEU A CA 1
ATOM 2144 C C . LEU A 1 269 ? -4.393 -9.092 -7.659 1.00 87.94 269 LEU A C 1
ATOM 2146 O O . LEU A 1 269 ? -5.151 -9.013 -6.691 1.00 87.94 269 LEU A O 1
ATOM 2150 N N . ARG A 1 270 ? -4.798 -8.839 -8.912 1.00 90.44 270 ARG A N 1
ATOM 2151 C CA . ARG A 1 270 ? -6.179 -8.461 -9.242 1.00 90.44 270 ARG A CA 1
ATOM 2152 C C . ARG A 1 270 ? -7.174 -9.529 -8.790 1.00 90.44 270 ARG A C 1
ATOM 2154 O O . ARG A 1 270 ? -8.134 -9.209 -8.096 1.00 90.44 270 ARG A O 1
ATOM 2161 N N . ARG A 1 271 ? -6.935 -10.798 -9.138 1.00 85.81 271 ARG A N 1
ATOM 2162 C CA . ARG A 1 271 ? -7.812 -11.924 -8.762 1.00 85.81 271 ARG A CA 1
ATOM 2163 C C . ARG A 1 271 ? -7.905 -12.094 -7.247 1.00 85.81 271 ARG A C 1
ATOM 2165 O O . ARG A 1 271 ? -8.986 -12.358 -6.729 1.00 85.81 271 ARG A O 1
ATOM 2172 N N . MET A 1 272 ? -6.794 -11.919 -6.531 1.00 84.44 272 MET A N 1
ATOM 2173 C CA . MET A 1 272 ? -6.778 -11.940 -5.066 1.00 84.44 272 MET A CA 1
ATOM 2174 C C . MET A 1 272 ? -7.641 -10.817 -4.484 1.00 84.44 272 MET A C 1
ATOM 2176 O O . MET A 1 272 ? -8.478 -11.081 -3.619 1.00 84.44 272 MET A O 1
ATOM 2180 N N . TRP A 1 273 ? -7.486 -9.587 -4.980 1.00 86.31 273 TRP A N 1
ATOM 2181 C CA . TRP A 1 273 ? -8.312 -8.453 -4.570 1.00 86.31 273 TRP A CA 1
ATOM 2182 C C . TRP A 1 273 ? -9.802 -8.692 -4.845 1.00 86.31 273 TRP A C 1
ATOM 2184 O O . TRP A 1 273 ? -10.631 -8.516 -3.954 1.00 86.31 273 TRP A O 1
ATOM 2194 N N . GLU A 1 274 ? -10.154 -9.149 -6.047 1.00 85.19 274 GLU A N 1
ATOM 2195 C CA . GLU A 1 274 ? -11.537 -9.459 -6.426 1.00 85.19 274 GLU A CA 1
ATOM 2196 C C . GLU A 1 274 ? -12.144 -10.535 -5.515 1.00 85.19 274 GLU A C 1
ATOM 2198 O O . GLU A 1 274 ? -13.253 -10.362 -5.006 1.00 85.19 274 GLU A O 1
ATOM 2203 N N . ALA A 1 275 ? -11.397 -11.607 -5.236 1.00 82.31 275 ALA A N 1
ATOM 2204 C CA . ALA A 1 275 ? -11.831 -12.679 -4.345 1.00 82.31 275 ALA A CA 1
ATOM 2205 C C . ALA A 1 275 ? -12.022 -12.212 -2.892 1.00 82.31 275 ALA A C 1
ATOM 2207 O O . ALA A 1 275 ? -12.879 -12.743 -2.182 1.00 82.31 275 ALA A O 1
ATOM 2208 N N . LEU A 1 276 ? -11.239 -11.233 -2.428 1.00 77.50 276 LEU A N 1
ATOM 2209 C CA . LEU A 1 276 ? -11.416 -10.615 -1.112 1.00 77.50 276 LEU A CA 1
ATOM 2210 C C . LEU A 1 276 ? -12.637 -9.690 -1.089 1.00 77.50 276 LEU A C 1
ATOM 2212 O O . LEU A 1 276 ? -13.462 -9.792 -0.181 1.00 77.50 276 LEU A O 1
ATOM 2216 N N . ASN A 1 277 ? -12.784 -8.836 -2.102 1.00 76.50 277 ASN A N 1
ATOM 2217 C CA . ASN A 1 277 ? -13.837 -7.825 -2.178 1.00 76.50 277 ASN A CA 1
ATOM 2218 C C . ASN A 1 277 ? -15.240 -8.433 -2.386 1.00 76.50 277 ASN A C 1
ATOM 2220 O O . ASN A 1 277 ? -16.245 -7.860 -1.970 1.00 76.50 277 ASN A O 1
ATOM 2224 N N . GLN A 1 278 ? -15.331 -9.625 -2.984 1.00 71.62 278 GLN A N 1
ATOM 2225 C CA . GLN A 1 278 ? -16.598 -10.349 -3.149 1.00 71.62 278 GLN A CA 1
ATOM 2226 C C . GLN A 1 278 ? -17.128 -10.979 -1.847 1.00 71.62 278 GLN A C 1
ATOM 2228 O O . GLN A 1 278 ? -18.302 -11.353 -1.780 1.00 71.62 278 GLN A O 1
ATOM 2233 N N . ARG A 1 279 ? -16.314 -11.093 -0.787 1.00 70.88 279 ARG A N 1
ATOM 2234 C CA . ARG A 1 279 ? -16.751 -11.700 0.482 1.00 70.88 279 ARG A CA 1
ATOM 2235 C C . ARG A 1 279 ? -17.762 -10.797 1.186 1.00 70.88 279 ARG A C 1
ATOM 2237 O O . ARG A 1 279 ? -17.503 -9.624 1.436 1.00 70.88 279 ARG A O 1
ATOM 2244 N N . ALA A 1 280 ? -18.907 -11.359 1.577 1.00 55.94 280 ALA A N 1
ATOM 2245 C CA . ALA A 1 280 ? -19.966 -10.616 2.270 1.00 55.94 280 ALA A CA 1
ATOM 2246 C C . ALA A 1 280 ? -19.482 -9.957 3.578 1.00 55.94 280 ALA A C 1
ATOM 2248 O O . ALA A 1 280 ? -19.871 -8.829 3.871 1.00 55.94 280 ALA A O 1
ATOM 2249 N N . GLU A 1 281 ? -18.577 -10.620 4.307 1.00 56.62 281 GLU A N 1
ATOM 2250 C CA . GLU A 1 281 ? -17.923 -10.105 5.523 1.00 56.62 281 GLU A CA 1
ATOM 2251 C C . GLU A 1 281 ? -17.064 -8.850 5.271 1.00 56.62 281 GLU A C 1
ATOM 2253 O O . GLU A 1 281 ? -16.757 -8.125 6.211 1.00 56.62 281 GLU A O 1
ATOM 2258 N N . MET A 1 282 ? -16.712 -8.574 4.010 1.00 59.72 282 MET A N 1
ATOM 2259 C CA . MET A 1 282 ? -15.809 -7.497 3.592 1.00 59.72 282 MET A CA 1
ATOM 2260 C C . MET A 1 282 ? -16.530 -6.309 2.943 1.00 59.72 282 MET A C 1
ATOM 2262 O O . MET A 1 282 ? -15.909 -5.281 2.681 1.00 59.72 282 MET A O 1
ATOM 2266 N N . LYS A 1 283 ? -17.854 -6.398 2.729 1.00 64.44 283 LYS A N 1
ATOM 2267 C CA . LYS A 1 283 ? -18.659 -5.257 2.249 1.00 64.44 283 LYS A CA 1
ATOM 2268 C C . LYS A 1 283 ? -18.685 -4.097 3.250 1.00 64.44 283 LYS A C 1
ATOM 2270 O O . LYS A 1 283 ? -18.945 -2.960 2.860 1.00 64.44 283 LYS A O 1
ATOM 2275 N N . LYS A 1 284 ? -18.412 -4.376 4.529 1.00 72.50 284 LYS A N 1
ATOM 2276 C CA . LYS A 1 284 ? -18.295 -3.384 5.600 1.00 72.50 284 LYS A CA 1
ATOM 2277 C C . LYS A 1 284 ? -16.883 -3.425 6.181 1.00 72.50 284 LYS A C 1
ATOM 2279 O O . LYS A 1 284 ? -16.325 -4.507 6.336 1.00 72.50 284 LYS A O 1
ATOM 2284 N N . SER A 1 285 ? -16.315 -2.258 6.500 1.00 80.62 285 SER A N 1
ATOM 2285 C CA . SER A 1 285 ? -15.008 -2.200 7.165 1.00 80.62 285 SER A CA 1
ATOM 2286 C C . SER A 1 285 ? -15.069 -2.985 8.487 1.00 80.62 285 SER A C 1
ATOM 2288 O O . SER A 1 285 ? -16.023 -2.811 9.253 1.00 80.62 285 SER A O 1
ATOM 2290 N N . PRO A 1 286 ? -14.066 -3.826 8.800 1.00 81.56 286 PRO A N 1
ATOM 2291 C CA . PRO A 1 286 ? -13.974 -4.494 10.101 1.00 81.56 286 PRO A CA 1
ATOM 2292 C C . PRO A 1 286 ? -13.869 -3.492 11.264 1.00 81.56 286 PRO A C 1
ATOM 2294 O O . PRO A 1 286 ? -14.222 -3.824 12.404 1.00 81.56 286 PRO A O 1
ATOM 2297 N N . PHE A 1 287 ? -13.432 -2.266 10.963 1.00 86.56 287 PHE A N 1
ATOM 2298 C CA . PHE A 1 287 ? -13.278 -1.147 11.882 1.00 86.56 287 PHE A CA 1
ATOM 2299 C C . PHE A 1 287 ? -14.426 -0.126 11.786 1.00 86.56 287 PHE A C 1
ATOM 2301 O O . PHE A 1 287 ? -14.262 1.019 12.195 1.00 86.56 287 PHE A O 1
ATOM 2308 N N . ASP A 1 288 ? -15.605 -0.535 11.308 1.00 84.19 288 ASP A N 1
ATOM 2309 C CA . ASP A 1 288 ? -16.828 0.283 11.253 1.00 84.19 288 ASP A CA 1
ATOM 2310 C C . ASP A 1 288 ? -17.217 0.939 12.589 1.00 84.19 288 ASP A C 1
ATOM 2312 O O . ASP A 1 288 ? -17.809 2.011 12.620 1.00 84.19 288 ASP A O 1
ATOM 2316 N N . PHE A 1 289 ? -16.859 0.335 13.723 1.00 82.81 289 PHE A N 1
ATOM 2317 C CA . PHE A 1 289 ? -17.061 0.922 15.052 1.00 82.81 289 PHE A CA 1
ATOM 2318 C C . PHE A 1 289 ? -16.247 2.209 15.288 1.00 82.81 289 PHE A C 1
ATOM 2320 O O . PHE A 1 289 ? -16.459 2.893 16.293 1.00 82.81 289 PHE A O 1
ATOM 2327 N N . LEU A 1 290 ? -15.306 2.524 14.393 1.00 81.38 290 LEU A N 1
ATOM 2328 C CA . LEU A 1 290 ? -14.597 3.796 14.340 1.00 81.38 290 LEU A CA 1
ATOM 2329 C C . LEU A 1 290 ? -15.343 4.839 13.494 1.00 81.38 290 LEU A C 1
ATOM 2331 O O . LEU A 1 290 ? -14.948 6.004 13.514 1.00 81.38 290 LEU A O 1
ATOM 2335 N N . ASP A 1 291 ? -16.397 4.493 12.750 1.00 67.50 291 ASP A N 1
ATOM 2336 C CA . ASP A 1 291 ? -17.177 5.457 11.967 1.00 67.50 291 ASP A CA 1
ATOM 2337 C C . ASP A 1 291 ? -17.878 6.459 12.896 1.00 67.50 291 ASP A C 1
ATOM 2339 O O . ASP A 1 291 ? -18.616 6.092 13.807 1.00 67.50 291 ASP A O 1
ATOM 2343 N N . GLY A 1 292 ? -17.561 7.749 12.717 1.00 65.00 292 GLY A N 1
ATOM 2344 C CA . GLY A 1 292 ? -17.939 8.826 13.645 1.00 65.00 292 GLY A CA 1
ATOM 2345 C C . GLY A 1 292 ? -17.033 8.981 14.879 1.00 65.00 292 GLY A C 1
ATOM 2346 O O . GLY A 1 292 ? -17.298 9.826 15.729 1.00 65.00 292 GLY A O 1
ATOM 2347 N N . GLY A 1 293 ? -15.967 8.184 14.999 1.00 59.09 293 GLY A N 1
ATOM 2348 C CA . GLY A 1 293 ? -14.980 8.279 16.073 1.00 59.09 293 GLY A CA 1
ATOM 2349 C C . GLY A 1 293 ? -14.031 9.472 15.924 1.00 59.09 293 GLY A C 1
ATOM 2350 O O . GLY A 1 293 ? -13.498 9.722 14.843 1.00 59.09 293 GLY A O 1
ATOM 2351 N N . ASN A 1 294 ? -13.785 10.164 17.040 1.00 70.69 294 ASN A N 1
ATOM 2352 C CA . ASN A 1 294 ? -12.778 11.223 17.168 1.00 70.69 294 ASN A CA 1
ATOM 2353 C C . ASN A 1 294 ? -11.357 10.675 16.929 1.00 70.69 294 ASN A C 1
ATOM 2355 O O . ASN A 1 294 ? -11.125 9.472 17.057 1.00 70.69 294 ASN A O 1
ATOM 2359 N N . SER A 1 295 ? -10.391 11.565 16.679 1.00 82.81 295 SER A N 1
ATOM 2360 C CA . SER A 1 295 ? -8.975 11.218 16.455 1.00 82.81 295 SER A CA 1
ATOM 2361 C C . SER A 1 295 ? -8.387 10.264 17.518 1.00 82.81 295 SER A C 1
ATOM 2363 O O . SER A 1 295 ? -7.665 9.330 17.179 1.00 82.81 295 SER A O 1
ATOM 2365 N N . ASP A 1 296 ? -8.809 10.381 18.789 1.00 86.44 296 ASP A N 1
ATOM 2366 C CA . ASP A 1 296 ? -8.408 9.462 19.877 1.00 86.44 296 ASP A CA 1
ATOM 2367 C C . ASP A 1 296 ? -8.778 7.992 19.615 1.00 86.44 296 ASP A C 1
ATOM 2369 O O . ASP A 1 296 ? -8.020 7.089 19.961 1.00 86.44 296 ASP A O 1
ATOM 2373 N N . ALA A 1 297 ? -9.934 7.728 18.998 1.00 87.69 297 ALA A N 1
ATOM 2374 C CA . ALA A 1 297 ? -10.380 6.364 18.720 1.00 87.69 297 ALA A CA 1
ATOM 2375 C C . ALA A 1 297 ? -9.497 5.689 17.667 1.00 87.69 297 ALA A C 1
ATOM 2377 O O . ALA A 1 297 ? -9.137 4.519 17.805 1.00 87.69 297 ALA A O 1
ATOM 2378 N N . ILE A 1 298 ? -9.135 6.447 16.633 1.00 89.88 298 ILE A N 1
ATOM 2379 C CA . ILE A 1 298 ? -8.294 5.980 15.532 1.00 89.88 298 ILE A CA 1
ATOM 2380 C C . ILE A 1 298 ? -6.867 5.772 16.033 1.00 89.88 298 ILE A C 1
ATOM 2382 O O . ILE A 1 298 ? -6.289 4.718 15.780 1.00 89.88 298 ILE A O 1
ATOM 2386 N N . GLU A 1 299 ? -6.329 6.721 16.800 1.00 89.81 299 GLU A N 1
ATOM 2387 C CA . GLU A 1 299 ? -4.992 6.620 17.390 1.00 89.81 299 GLU A CA 1
ATOM 2388 C C . GLU A 1 299 ? -4.888 5.445 18.375 1.00 89.81 299 GLU A C 1
ATOM 2390 O O . GLU A 1 299 ? -3.942 4.655 18.323 1.00 89.81 299 GLU A O 1
ATOM 2395 N N . TRP A 1 300 ? -5.896 5.260 19.235 1.00 91.81 300 TRP A N 1
ATOM 2396 C CA . TRP A 1 300 ? -5.944 4.107 20.130 1.00 91.81 300 TRP A CA 1
ATOM 2397 C C . TRP A 1 300 ? -6.015 2.792 19.354 1.00 91.81 300 TRP A C 1
ATOM 2399 O O . TRP A 1 300 ? -5.304 1.849 19.699 1.00 91.81 300 TRP A O 1
ATOM 2409 N N . CYS A 1 301 ? -6.856 2.717 18.317 1.00 92.00 301 CYS A N 1
ATOM 2410 C CA . CYS A 1 301 ? -6.986 1.509 17.510 1.00 92.00 301 CYS A CA 1
ATOM 2411 C C . CYS A 1 301 ? -5.675 1.199 16.785 1.00 92.00 301 CYS A C 1
ATOM 2413 O O . CYS A 1 301 ? -5.217 0.062 16.838 1.00 92.00 301 CYS A O 1
ATOM 2415 N N . TRP A 1 302 ? -5.038 2.206 16.182 1.00 91.19 302 TRP A N 1
ATOM 2416 C CA . TRP A 1 302 ? -3.720 2.082 15.563 1.00 91.19 302 TRP A CA 1
ATOM 2417 C C . TRP A 1 302 ? -2.704 1.506 16.552 1.00 91.19 302 TRP A C 1
ATOM 2419 O O . TRP A 1 302 ? -2.114 0.461 16.291 1.00 91.19 302 TRP A O 1
ATOM 2429 N N . SER A 1 303 ? -2.593 2.109 17.737 1.00 90.44 303 SER A N 1
ATOM 2430 C CA . SER A 1 303 ? -1.721 1.637 18.818 1.00 90.44 303 SER A CA 1
ATOM 2431 C C . SER A 1 303 ? -2.065 0.228 19.314 1.00 90.44 303 SER A C 1
ATOM 2433 O O . SER A 1 303 ? -1.183 -0.536 19.695 1.00 90.44 303 SER A O 1
ATOM 2435 N N . TYR A 1 304 ? -3.341 -0.150 19.364 1.00 91.44 304 TYR A N 1
ATOM 2436 C CA . TYR A 1 304 ? -3.734 -1.487 19.805 1.00 91.44 304 TYR A CA 1
ATOM 2437 C C . TYR A 1 304 ? -3.333 -2.544 18.774 1.00 91.44 304 TYR A C 1
ATOM 2439 O O . TYR A 1 304 ? -2.755 -3.573 19.123 1.00 91.44 304 TYR A O 1
ATOM 2447 N N . VAL A 1 305 ? -3.641 -2.280 17.503 1.00 90.56 305 VAL A N 1
ATOM 2448 C CA . VAL A 1 305 ? -3.417 -3.210 16.398 1.00 90.56 305 VAL A CA 1
ATOM 2449 C C . VAL A 1 305 ? -1.916 -3.391 16.152 1.00 90.56 305 VAL A C 1
ATOM 2451 O O . VAL A 1 305 ? -1.467 -4.533 16.076 1.00 90.56 305 VAL A O 1
ATOM 2454 N N . THR A 1 306 ? -1.119 -2.315 16.160 1.00 87.75 306 THR A N 1
ATOM 2455 C CA . THR A 1 306 ? 0.349 -2.386 15.999 1.00 87.75 306 THR A CA 1
ATOM 2456 C C . THR A 1 306 ? 1.027 -3.283 17.035 1.00 87.75 306 THR A C 1
ATOM 2458 O O . THR A 1 306 ? 1.997 -3.969 16.726 1.00 87.75 306 THR A O 1
ATOM 2461 N N . ASN A 1 307 ? 0.490 -3.331 18.256 1.00 86.12 307 ASN A N 1
ATOM 2462 C CA . ASN A 1 307 ? 1.044 -4.118 19.359 1.00 86.12 307 ASN A CA 1
ATOM 2463 C C . ASN A 1 307 ? 0.566 -5.578 19.405 1.00 86.12 307 ASN A C 1
ATOM 2465 O O . ASN A 1 307 ? 1.151 -6.392 20.120 1.00 86.12 307 ASN A O 1
ATOM 2469 N N . LYS A 1 308 ? -0.537 -5.912 18.728 1.00 85.56 308 LYS A N 1
ATOM 2470 C CA . LYS A 1 308 ? -1.225 -7.209 18.886 1.00 85.56 308 LYS A CA 1
ATOM 2471 C C . LYS A 1 308 ? -1.312 -8.021 17.599 1.00 85.56 308 LYS A C 1
ATOM 2473 O O . LYS A 1 308 ? -1.532 -9.228 17.656 1.00 85.56 308 LYS A O 1
ATOM 2478 N N . MET A 1 309 ? -1.152 -7.375 16.453 1.00 83.44 309 MET A N 1
ATOM 2479 C CA . MET A 1 309 ? -1.288 -7.989 15.143 1.00 83.44 309 MET A CA 1
ATOM 2480 C C . MET A 1 309 ? 0.086 -8.410 14.614 1.00 83.44 309 MET A C 1
ATOM 2482 O O . MET A 1 309 ? 0.811 -7.626 13.998 1.00 83.44 309 MET A O 1
ATOM 2486 N N . PHE A 1 310 ? 0.457 -9.656 14.912 1.00 80.75 310 PHE A N 1
ATOM 2487 C CA . PHE A 1 310 ? 1.741 -10.254 14.530 1.00 80.75 310 PHE A CA 1
ATOM 2488 C C . PHE A 1 310 ? 1.814 -10.573 13.034 1.00 80.75 310 PHE A C 1
ATOM 2490 O O . PHE A 1 310 ? 0.794 -10.830 12.410 1.00 80.75 310 PHE A O 1
ATOM 2497 N N . GLY A 1 311 ? 3.014 -10.610 12.454 1.00 74.12 311 GLY A N 1
ATOM 2498 C CA . GLY A 1 311 ? 3.199 -10.900 11.022 1.00 74.12 311 GLY A CA 1
ATOM 2499 C C . GLY A 1 311 ? 3.002 -9.688 10.105 1.00 74.12 311 GLY A C 1
ATOM 2500 O O . GLY A 1 311 ? 3.212 -9.794 8.901 1.00 74.12 311 GLY A O 1
ATOM 2501 N N . ILE A 1 312 ? 2.663 -8.528 10.673 1.00 80.56 312 ILE A N 1
ATOM 2502 C CA . ILE A 1 312 ? 2.727 -7.243 9.983 1.00 80.56 312 ILE A CA 1
ATOM 2503 C C . ILE A 1 312 ? 3.917 -6.459 10.491 1.00 80.56 312 ILE A C 1
ATOM 2505 O O . ILE A 1 312 ? 4.173 -6.334 11.690 1.00 80.56 312 ILE A O 1
ATOM 2509 N N . ASN A 1 313 ? 4.639 -5.899 9.539 1.00 77.62 313 ASN A N 1
ATOM 2510 C CA . ASN A 1 313 ? 5.788 -5.076 9.807 1.00 77.62 313 ASN A CA 1
ATOM 2511 C C . ASN A 1 313 ? 5.379 -3.604 9.985 1.00 77.62 313 ASN A C 1
ATOM 2513 O O . ASN A 1 313 ? 5.519 -2.785 9.079 1.00 77.62 313 ASN A O 1
ATOM 2517 N N . TRP A 1 314 ? 4.859 -3.268 11.166 1.00 80.25 314 TRP A N 1
ATOM 2518 C CA . TRP A 1 314 ? 4.302 -1.941 11.451 1.00 80.25 314 TRP A CA 1
ATOM 2519 C C . TRP A 1 314 ? 5.306 -0.791 11.326 1.00 80.25 314 TRP A C 1
ATOM 2521 O O . TRP A 1 314 ? 4.896 0.311 10.978 1.00 80.25 314 TRP A O 1
ATOM 2531 N N . TYR A 1 315 ? 6.609 -1.030 11.526 1.00 78.06 315 TYR A N 1
ATOM 2532 C CA . TYR A 1 315 ? 7.628 0.019 11.371 1.00 78.06 315 TYR A CA 1
ATOM 2533 C C . TYR A 1 315 ? 7.772 0.501 9.924 1.00 78.06 315 TYR A C 1
ATOM 2535 O O . TYR A 1 315 ? 8.286 1.591 9.688 1.00 78.06 315 TYR A O 1
ATOM 2543 N N . LYS A 1 316 ? 7.316 -0.295 8.949 1.00 77.31 316 LYS A N 1
ATOM 2544 C CA . LYS A 1 316 ? 7.293 0.103 7.542 1.00 77.31 316 LYS A CA 1
ATOM 2545 C C . LYS A 1 316 ? 6.128 1.033 7.217 1.00 77.31 316 LYS A C 1
ATOM 2547 O O . LYS A 1 316 ? 6.134 1.602 6.137 1.00 77.31 316 LYS A O 1
ATOM 2552 N N . PHE A 1 317 ? 5.122 1.197 8.070 1.00 84.06 317 PHE A N 1
ATOM 2553 C CA . PHE A 1 317 ? 3.920 1.958 7.728 1.00 84.06 317 PHE A CA 1
ATOM 2554 C C . PHE A 1 317 ? 3.830 3.235 8.560 1.00 84.06 317 PHE A C 1
ATOM 2556 O O . PHE A 1 317 ? 3.792 3.194 9.786 1.00 84.06 317 PHE A O 1
ATOM 2563 N N . SER A 1 318 ? 3.750 4.376 7.879 1.00 79.56 318 SER A N 1
ATOM 2564 C CA . SER A 1 318 ? 3.502 5.678 8.494 1.00 79.56 318 SER A CA 1
ATOM 2565 C C . SER A 1 318 ? 2.203 6.265 7.963 1.00 79.56 318 SER A C 1
ATOM 2567 O O . SER A 1 318 ? 1.968 6.256 6.756 1.00 79.56 318 SER A O 1
ATOM 2569 N N . ALA A 1 319 ? 1.389 6.813 8.858 1.00 80.94 319 ALA A N 1
ATOM 2570 C CA . ALA A 1 319 ? 0.166 7.520 8.514 1.00 80.94 319 ALA A CA 1
ATOM 2571 C C . ALA A 1 319 ? 0.267 8.966 9.007 1.00 80.94 319 ALA A C 1
ATOM 2573 O O . ALA A 1 319 ? 0.618 9.201 10.162 1.00 80.94 319 ALA A O 1
ATOM 2574 N N . THR A 1 320 ? -0.038 9.927 8.139 1.00 78.31 320 THR A N 1
ATOM 2575 C CA . THR A 1 320 ? -0.006 11.363 8.463 1.00 78.31 320 THR A CA 1
ATOM 2576 C C . THR A 1 320 ? -1.383 11.899 8.844 1.00 78.31 320 THR A C 1
ATOM 2578 O O . THR A 1 320 ? -1.474 12.881 9.577 1.00 78.31 320 THR A O 1
ATOM 2581 N N . SER 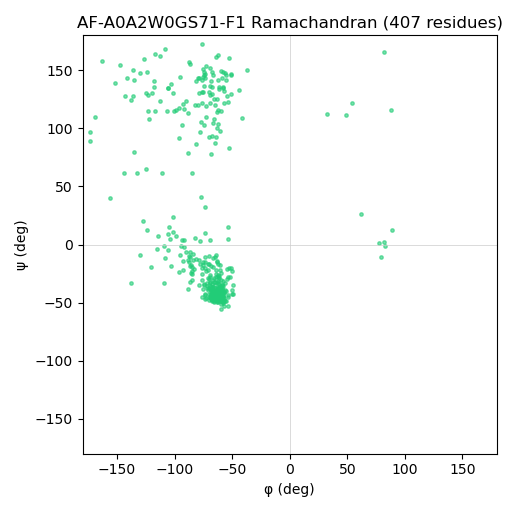A 1 321 ? -2.455 11.240 8.394 1.00 84.56 321 SER A N 1
ATOM 2582 C CA . SER A 1 321 ? -3.835 11.610 8.696 1.00 84.56 321 SER A CA 1
ATOM 2583 C C . SER A 1 321 ? -4.647 10.446 9.264 1.00 84.56 321 SER A C 1
ATOM 2585 O O . SER A 1 321 ? -4.355 9.269 9.051 1.00 84.56 321 SER A O 1
ATOM 2587 N N . ASP A 1 322 ? -5.736 10.779 9.948 1.00 85.12 322 ASP A N 1
ATOM 2588 C CA . ASP A 1 322 ? -6.706 9.801 10.445 1.00 85.12 322 ASP A CA 1
ATOM 2589 C C . ASP A 1 322 ? -7.401 9.028 9.319 1.00 85.12 322 ASP A C 1
ATOM 2591 O O . ASP A 1 322 ? -7.709 7.844 9.465 1.00 85.12 322 ASP A O 1
ATOM 2595 N N . SER A 1 323 ? -7.606 9.676 8.170 1.00 84.25 323 SER A N 1
ATOM 2596 C CA . SER A 1 323 ? -8.155 9.021 6.981 1.00 84.25 323 SER A CA 1
ATOM 2597 C C . SER A 1 323 ? -7.197 7.967 6.420 1.00 84.25 323 SER A C 1
ATOM 2599 O O . SER A 1 323 ? -7.624 6.888 6.006 1.00 84.25 323 SER A O 1
ATOM 2601 N N . ASP A 1 324 ? -5.897 8.246 6.488 1.00 86.81 324 ASP A N 1
ATOM 2602 C CA . ASP A 1 324 ? -4.844 7.347 6.039 1.00 86.81 324 ASP A CA 1
ATOM 2603 C C . ASP A 1 324 ? -4.656 6.185 7.005 1.00 86.81 324 ASP A C 1
ATOM 2605 O O . ASP A 1 324 ? -4.590 5.037 6.569 1.00 86.81 324 ASP A O 1
ATOM 2609 N N . ARG A 1 325 ? -4.679 6.453 8.320 1.00 87.94 325 ARG A N 1
ATOM 2610 C CA . ARG A 1 325 ? -4.690 5.401 9.348 1.00 87.94 325 ARG A CA 1
ATOM 2611 C C . ARG A 1 325 ? -5.822 4.409 9.104 1.00 87.94 325 ARG A C 1
ATOM 2613 O O . ARG A 1 325 ? -5.584 3.209 9.148 1.00 87.94 325 ARG A O 1
ATOM 2620 N N . ARG A 1 326 ? -7.035 4.886 8.803 1.00 87.31 326 ARG A N 1
ATOM 2621 C CA . ARG A 1 326 ? -8.181 4.012 8.490 1.00 87.31 326 ARG A CA 1
ATOM 2622 C C . ARG A 1 326 ? -7.938 3.169 7.240 1.00 87.31 326 ARG A C 1
ATOM 2624 O O . ARG A 1 326 ? -8.110 1.956 7.289 1.00 87.31 326 ARG A O 1
ATOM 2631 N N . ALA A 1 327 ? -7.505 3.796 6.145 1.00 87.31 327 ALA A N 1
ATOM 2632 C CA . ALA A 1 327 ? -7.241 3.090 4.892 1.00 87.31 327 ALA A CA 1
ATOM 2633 C C . ALA A 1 327 ? -6.152 2.014 5.053 1.00 87.31 327 ALA A C 1
ATOM 2635 O O . ALA A 1 327 ? -6.270 0.923 4.489 1.00 87.31 327 ALA A O 1
ATOM 2636 N N . LEU A 1 328 ? -5.116 2.308 5.843 1.00 90.44 328 LEU A N 1
ATOM 2637 C CA . LEU A 1 328 ? -4.057 1.362 6.179 1.00 90.44 328 LEU A CA 1
ATOM 2638 C C . LEU A 1 328 ? -4.557 0.248 7.093 1.00 90.44 328 LEU A C 1
ATOM 2640 O O . LEU A 1 328 ? -4.266 -0.904 6.809 1.00 90.44 328 LEU A O 1
ATOM 2644 N N . LEU A 1 329 ? -5.333 0.544 8.140 1.00 90.69 329 LEU A N 1
ATOM 2645 C CA . LEU A 1 329 ? -5.912 -0.482 9.017 1.00 90.69 329 LEU A CA 1
ATOM 2646 C C . LEU A 1 329 ? -6.753 -1.485 8.221 1.00 90.69 329 LEU A C 1
ATOM 2648 O O . LEU A 1 329 ? -6.540 -2.690 8.348 1.00 90.69 329 LEU A O 1
ATOM 2652 N N . ASP A 1 330 ? -7.648 -0.998 7.358 1.00 88.31 330 ASP A N 1
ATOM 2653 C CA . ASP A 1 330 ? -8.472 -1.848 6.492 1.00 88.31 330 ASP A CA 1
ATOM 2654 C C . ASP A 1 330 ? -7.616 -2.722 5.565 1.00 88.31 330 ASP A C 1
ATOM 2656 O O . ASP A 1 330 ? -7.889 -3.912 5.398 1.00 88.31 330 ASP A O 1
ATOM 2660 N N . SER A 1 331 ? -6.579 -2.145 4.955 1.00 89.50 331 SER A N 1
ATOM 2661 C CA . SER A 1 331 ? -5.726 -2.834 3.977 1.00 89.50 331 SER A CA 1
ATOM 2662 C C . SER A 1 331 ? -4.785 -3.841 4.641 1.00 89.50 331 SER A C 1
ATOM 2664 O O . SER A 1 331 ? -4.673 -4.980 4.195 1.00 89.50 331 SER A O 1
ATOM 2666 N N . LEU A 1 332 ? -4.160 -3.466 5.755 1.00 88.94 332 LEU A N 1
ATOM 2667 C CA . LEU A 1 332 ? -3.282 -4.326 6.545 1.00 88.94 332 LEU A CA 1
ATOM 2668 C C . LEU A 1 332 ? -4.048 -5.496 7.155 1.00 88.94 332 LEU A C 1
ATOM 2670 O O . LEU A 1 332 ? -3.562 -6.621 7.125 1.00 88.94 332 LEU A O 1
ATOM 2674 N N . TYR A 1 333 ? -5.276 -5.270 7.627 1.00 87.56 333 TYR A N 1
ATOM 2675 C CA . TYR A 1 333 ? -6.146 -6.350 8.093 1.00 87.56 333 TYR A CA 1
ATOM 2676 C C . TYR A 1 333 ? -6.435 -7.396 7.010 1.00 87.56 333 TYR A C 1
ATOM 2678 O O . TYR A 1 333 ? -6.521 -8.587 7.306 1.00 87.56 333 TYR A O 1
ATOM 2686 N N . GLN A 1 334 ? -6.539 -6.970 5.751 1.00 84.00 334 GLN A N 1
ATOM 2687 C CA . GLN A 1 334 ? -6.762 -7.862 4.612 1.00 84.00 334 GLN A CA 1
ATOM 2688 C C . GLN A 1 334 ? -5.515 -8.640 4.205 1.00 84.00 334 GLN A C 1
ATOM 2690 O O . GLN A 1 334 ? -5.616 -9.811 3.845 1.00 84.00 334 GLN A O 1
ATOM 2695 N N . VAL A 1 335 ? -4.353 -7.992 4.266 1.00 84.25 335 VAL A N 1
ATOM 2696 C CA . VAL A 1 335 ? -3.050 -8.602 3.960 1.00 84.25 335 VAL A CA 1
ATOM 2697 C C . VAL A 1 335 ? -2.578 -9.520 5.094 1.00 84.25 335 VAL A C 1
ATOM 2699 O O . VAL A 1 335 ? -1.684 -10.335 4.904 1.00 84.25 335 VAL A O 1
ATOM 2702 N N . TRP A 1 336 ? -3.187 -9.430 6.275 1.00 84.31 336 TRP A N 1
ATOM 2703 C CA . TRP A 1 336 ? -2.791 -10.218 7.432 1.00 84.31 336 TRP A CA 1
ATOM 2704 C C . TRP A 1 336 ? -3.026 -11.712 7.258 1.00 84.31 336 TRP A C 1
ATOM 2706 O O . TRP A 1 336 ? -4.155 -12.203 7.339 1.00 84.31 336 TRP A O 1
ATOM 2716 N N . GLU A 1 337 ? -1.942 -12.453 7.096 1.00 77.38 337 GLU A N 1
ATOM 2717 C CA . GLU A 1 337 ? -1.968 -13.905 6.996 1.00 77.38 337 GLU A CA 1
ATOM 2718 C C . GLU A 1 337 ? -2.127 -14.531 8.382 1.00 77.38 337 GLU A C 1
ATOM 2720 O O . GLU A 1 337 ? -1.175 -14.689 9.146 1.00 77.38 337 GLU A O 1
ATOM 2725 N N . CYS A 1 338 ? -3.366 -14.872 8.732 1.00 78.69 338 CYS A N 1
ATOM 2726 C CA . CYS A 1 338 ? -3.673 -15.587 9.960 1.00 78.69 338 CYS A CA 1
ATOM 2727 C C . CYS A 1 338 ? -4.884 -16.515 9.775 1.00 78.69 338 CYS A C 1
ATOM 2729 O O . CYS A 1 338 ? -5.739 -16.255 8.918 1.00 78.69 338 CYS A O 1
ATOM 2731 N N . PRO A 1 339 ? -4.988 -17.590 10.581 1.00 80.75 339 PRO A N 1
ATOM 2732 C CA . PRO A 1 339 ? -6.155 -18.461 10.570 1.00 80.75 339 PRO A CA 1
ATOM 2733 C C . PRO A 1 339 ? -7.456 -17.681 10.825 1.00 80.75 339 PRO A C 1
ATOM 2735 O O . PRO A 1 339 ? -7.454 -16.715 11.600 1.00 80.75 339 PRO A O 1
ATOM 2738 N N . PRO A 1 340 ? -8.588 -18.105 10.235 1.00 78.25 340 PRO A N 1
ATOM 2739 C CA . PRO A 1 340 ? -9.862 -17.398 10.366 1.00 78.25 340 PRO A CA 1
ATOM 2740 C C . PRO A 1 340 ? -10.318 -17.267 11.826 1.00 78.25 340 PRO A C 1
ATOM 2742 O O . PRO A 1 340 ? -10.868 -16.233 12.204 1.00 78.25 340 PRO A O 1
ATOM 2745 N N . ASP A 1 341 ? -10.042 -18.265 12.665 1.00 81.06 341 ASP A N 1
ATOM 2746 C CA . ASP A 1 341 ? -10.408 -18.237 14.083 1.00 81.06 341 ASP A CA 1
ATOM 2747 C C . ASP A 1 341 ? -9.572 -17.228 14.871 1.00 81.06 341 ASP A C 1
ATOM 2749 O O . ASP A 1 341 ? -10.121 -16.440 15.642 1.00 81.06 341 ASP A O 1
ATOM 2753 N N . THR A 1 342 ? -8.262 -17.167 14.610 1.00 85.12 342 THR A N 1
ATOM 2754 C CA . THR A 1 342 ? -7.365 -16.148 15.175 1.00 85.12 342 THR A CA 1
ATOM 2755 C C . THR A 1 342 ? -7.830 -14.749 14.793 1.00 85.12 342 THR A C 1
ATOM 2757 O O . THR A 1 342 ? -7.887 -13.852 15.634 1.00 85.12 342 THR A O 1
ATOM 2760 N N . ARG A 1 343 ? -8.228 -14.568 13.531 1.00 84.62 343 ARG A N 1
ATOM 2761 C CA . ARG A 1 343 ? -8.749 -13.298 13.027 1.00 84.62 343 ARG A CA 1
ATOM 2762 C C . ARG A 1 343 ? -10.046 -12.884 13.727 1.00 84.62 343 ARG A C 1
ATOM 2764 O O . ARG A 1 343 ? -10.189 -11.724 14.119 1.00 84.62 343 ARG A O 1
ATOM 2771 N N . LYS A 1 344 ? -10.985 -13.819 13.899 1.00 86.88 344 LYS A N 1
ATOM 2772 C CA . LYS A 1 344 ? -12.257 -13.584 14.605 1.00 86.88 344 LYS A CA 1
ATOM 2773 C C . LYS A 1 344 ? -12.028 -13.258 16.079 1.00 86.88 344 LYS A C 1
ATOM 2775 O O . LYS A 1 344 ? -12.603 -12.290 16.579 1.00 86.88 344 LYS A O 1
ATOM 2780 N N . LEU A 1 345 ? -11.165 -14.020 16.752 1.00 90.00 345 LEU A N 1
ATOM 2781 C CA . LEU A 1 345 ? -10.806 -13.795 18.152 1.00 90.00 345 LEU A CA 1
ATOM 2782 C C . LEU A 1 345 ? -10.181 -12.411 18.343 1.00 90.00 345 LEU A C 1
ATOM 2784 O O . LEU A 1 345 ? -10.631 -11.659 19.204 1.00 90.00 345 LEU A O 1
ATOM 2788 N N . PHE A 1 346 ? -9.227 -12.038 17.487 1.00 91.56 346 PHE A N 1
ATOM 2789 C CA . PHE A 1 346 ? -8.602 -10.718 17.510 1.00 91.56 346 PHE A CA 1
ATOM 2790 C C . PHE A 1 346 ? -9.635 -9.590 17.406 1.00 91.56 346 PHE A C 1
ATOM 2792 O O . PHE A 1 346 ? -9.633 -8.667 18.220 1.00 91.56 346 PHE A O 1
ATOM 2799 N N . MET A 1 347 ? -10.566 -9.676 16.450 1.00 90.56 347 MET A N 1
ATOM 2800 C CA . MET A 1 347 ? -11.608 -8.655 16.294 1.00 90.56 347 MET A CA 1
ATOM 2801 C C . MET A 1 347 ? -12.553 -8.586 17.494 1.00 90.56 347 MET A C 1
ATOM 2803 O O . MET A 1 347 ? -12.970 -7.495 17.892 1.00 90.56 347 MET A O 1
ATOM 2807 N N . HIS A 1 348 ? -12.886 -9.731 18.087 1.00 90.06 348 HIS A N 1
ATOM 2808 C CA . HIS A 1 348 ? -13.692 -9.781 19.300 1.00 90.06 348 HIS A CA 1
ATOM 2809 C C . HIS A 1 348 ? -12.969 -9.114 20.485 1.00 90.06 348 HIS A C 1
ATOM 2811 O O . HIS A 1 348 ? -13.561 -8.287 21.184 1.00 90.06 348 HIS A O 1
ATOM 2817 N N . GLU A 1 349 ? -11.685 -9.416 20.691 1.00 92.50 349 GLU A N 1
ATOM 2818 C CA . GLU A 1 349 ? -10.863 -8.805 21.742 1.00 92.50 349 GLU A CA 1
ATOM 2819 C C . GLU A 1 349 ? -10.685 -7.299 21.546 1.00 92.50 349 GLU A C 1
ATOM 2821 O O . GLU A 1 349 ? -10.856 -6.536 22.501 1.00 92.50 349 GLU A O 1
ATOM 2826 N N . LEU A 1 350 ? -10.424 -6.864 20.311 1.00 93.25 350 LEU A N 1
ATOM 2827 C CA . LEU A 1 350 ? -10.302 -5.456 19.941 1.00 93.25 350 LEU A CA 1
ATOM 2828 C C . LEU A 1 350 ? -11.577 -4.680 20.294 1.00 93.25 350 LEU A C 1
ATOM 2830 O O . LEU A 1 350 ? 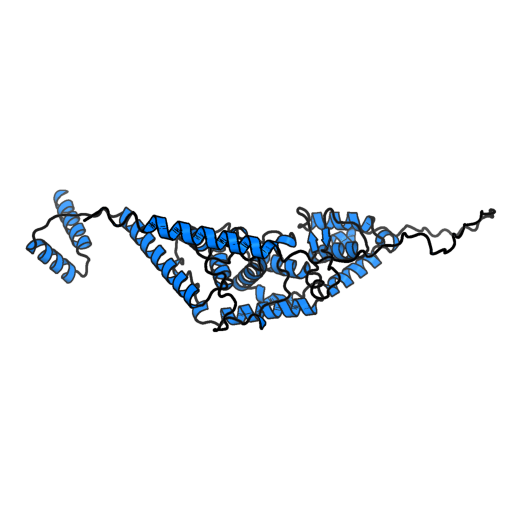-11.520 -3.677 21.009 1.00 93.25 350 LEU A O 1
ATOM 2834 N N . ARG A 1 351 ? -12.741 -5.165 19.840 1.00 91.38 351 ARG A N 1
ATOM 2835 C CA . ARG A 1 351 ? -14.035 -4.517 20.110 1.00 91.38 351 ARG A CA 1
ATOM 2836 C C . ARG A 1 351 ? -14.337 -4.480 21.603 1.00 91.38 351 ARG A C 1
ATOM 2838 O O . ARG A 1 351 ? -14.732 -3.438 22.121 1.00 91.38 351 ARG A O 1
ATOM 2845 N N . ARG A 1 352 ? -14.086 -5.580 22.320 1.00 92.38 352 ARG A N 1
ATOM 2846 C CA . ARG A 1 352 ? -14.266 -5.646 23.777 1.00 92.38 352 ARG A CA 1
ATOM 2847 C C . ARG A 1 352 ? -13.371 -4.642 24.508 1.00 92.38 352 ARG A C 1
ATOM 2849 O O . ARG A 1 352 ? -13.849 -3.947 25.408 1.00 92.38 352 ARG A O 1
ATOM 2856 N N . ALA A 1 353 ? -12.096 -4.550 24.132 1.00 92.94 353 ALA A N 1
ATOM 2857 C CA . ALA A 1 353 ? -11.149 -3.606 24.718 1.00 92.94 353 ALA A CA 1
ATOM 2858 C C . ALA A 1 353 ? -11.577 -2.153 24.467 1.00 92.94 353 ALA A C 1
ATOM 2860 O O . ALA A 1 353 ? -11.543 -1.333 25.390 1.00 92.94 353 ALA A O 1
ATOM 2861 N N . TRP A 1 354 ? -12.063 -1.855 23.258 1.00 91.94 354 TRP A N 1
ATOM 2862 C CA . TRP A 1 354 ? -12.601 -0.541 22.921 1.00 91.94 354 TRP A CA 1
ATOM 2863 C C . TRP A 1 354 ? -13.840 -0.193 23.750 1.00 91.94 354 TRP A C 1
ATOM 2865 O O . TRP A 1 354 ? -13.876 0.862 24.385 1.00 91.94 354 TRP A O 1
ATOM 2875 N N . SER A 1 355 ? -14.827 -1.093 23.834 1.00 89.12 355 SER A N 1
ATOM 2876 C CA . SER A 1 355 ? -16.027 -0.885 24.656 1.00 89.12 355 SER A CA 1
ATOM 2877 C C . SER A 1 355 ? -15.679 -0.654 26.126 1.00 89.12 355 SER A C 1
ATOM 2879 O O . SER A 1 355 ? -16.253 0.227 26.766 1.00 89.12 355 SER A O 1
ATOM 2881 N N . GLN A 1 356 ? -14.700 -1.388 26.664 1.00 90.56 356 GLN A N 1
ATOM 2882 C CA . GLN A 1 356 ? -14.244 -1.190 28.037 1.00 90.56 356 GLN A CA 1
ATOM 2883 C C . GLN A 1 356 ? -13.546 0.164 28.227 1.00 90.56 356 GLN A C 1
ATOM 2885 O O . GLN A 1 356 ? -13.767 0.822 29.245 1.00 90.56 356 GLN A O 1
ATOM 2890 N N . ARG A 1 357 ? -12.726 0.607 27.264 1.00 90.00 357 ARG A N 1
ATOM 2891 C CA . ARG A 1 357 ? -12.103 1.940 27.287 1.00 90.00 357 ARG A CA 1
ATOM 2892 C C . ARG A 1 357 ? -13.162 3.037 27.251 1.00 90.00 357 ARG A C 1
ATOM 2894 O O . ARG A 1 357 ? -13.113 3.929 28.094 1.00 90.00 357 ARG A O 1
ATOM 2901 N N . LYS A 1 358 ? -14.130 2.942 26.335 1.00 87.25 358 LYS A N 1
ATOM 2902 C CA . LYS A 1 358 ? -15.236 3.899 26.215 1.00 87.25 358 LYS A CA 1
ATOM 2903 C C . LYS A 1 358 ? -16.038 3.980 27.513 1.00 87.25 358 LYS A C 1
ATOM 2905 O O . LYS A 1 358 ? -16.212 5.070 28.044 1.00 87.25 358 LYS A O 1
ATOM 2910 N N . PHE A 1 359 ? -16.398 2.831 28.090 1.00 85.94 359 PHE A N 1
ATOM 2911 C CA . PHE A 1 359 ? -17.070 2.776 29.388 1.00 85.94 359 PHE A CA 1
ATOM 2912 C C . PHE A 1 359 ? -16.249 3.475 30.480 1.00 85.94 359 PHE A C 1
ATOM 2914 O O . PHE A 1 359 ? -16.770 4.322 31.193 1.00 85.94 359 PHE A O 1
ATOM 2921 N N . ARG A 1 360 ? -14.943 3.196 30.593 1.00 85.25 360 ARG A N 1
ATOM 2922 C CA . ARG A 1 360 ? -14.076 3.871 31.578 1.00 85.25 360 ARG A CA 1
ATOM 2923 C C . ARG A 1 360 ? -13.982 5.382 31.344 1.00 85.25 360 ARG A C 1
ATOM 2925 O O . ARG A 1 360 ? -13.913 6.127 32.316 1.00 85.25 360 ARG A O 1
ATOM 2932 N N . ALA A 1 361 ? -13.965 5.833 30.091 1.00 84.38 361 ALA A N 1
ATOM 2933 C CA . ALA A 1 361 ? -13.951 7.254 29.755 1.00 84.38 361 ALA A CA 1
ATOM 2934 C C . ALA A 1 361 ? -15.268 7.944 30.151 1.00 84.38 361 ALA A C 1
ATOM 2936 O O . ALA A 1 361 ? -15.229 9.006 30.766 1.00 84.38 361 ALA A O 1
ATOM 2937 N N . GLU A 1 362 ? -16.415 7.308 29.899 1.00 81.06 362 GLU A N 1
ATOM 2938 C CA . GLU A 1 362 ? -17.730 7.778 30.356 1.00 81.06 362 GLU A CA 1
ATOM 2939 C C . GLU A 1 362 ? -17.817 7.816 31.890 1.00 81.06 362 GLU A C 1
ATOM 2941 O O . GLU A 1 362 ? -18.335 8.775 32.461 1.00 81.06 362 GLU A O 1
ATOM 2946 N N . GLN A 1 363 ? -17.245 6.819 32.576 1.00 77.12 363 GLN A N 1
ATOM 2947 C CA . GLN A 1 363 ? -17.192 6.797 34.040 1.00 77.12 363 GLN A CA 1
ATOM 2948 C C . GLN A 1 363 ? -16.231 7.840 34.628 1.00 77.12 363 GLN A C 1
ATOM 2950 O O . GLN A 1 363 ? -16.423 8.238 35.763 1.00 77.12 363 GLN A O 1
ATOM 2955 N N . LYS A 1 364 ? -15.226 8.365 33.911 1.00 72.31 364 LYS A N 1
ATOM 2956 C CA . LYS A 1 364 ? -14.407 9.474 34.457 1.00 72.31 364 LYS A CA 1
ATOM 2957 C C . LYS A 1 364 ? -15.234 10.737 34.731 1.00 72.31 364 LYS A C 1
ATOM 2959 O O . LYS A 1 364 ? -14.874 11.506 35.615 1.00 72.31 364 LYS A O 1
ATOM 2964 N N . GLN A 1 365 ? -16.338 10.921 34.009 1.00 66.06 365 GLN A N 1
ATOM 2965 C CA . GLN A 1 365 ? -17.303 11.999 34.245 1.00 66.06 365 GLN A CA 1
ATOM 2966 C C . GLN A 1 365 ? -18.335 11.651 35.331 1.00 66.06 365 GLN A C 1
ATOM 2968 O O . GLN A 1 365 ? -19.110 12.509 35.739 1.00 66.06 365 GLN A O 1
ATOM 2973 N N . ARG A 1 366 ? -18.364 10.402 35.814 1.00 68.06 366 ARG A N 1
ATOM 2974 C CA . ARG A 1 366 ? -19.349 9.904 36.779 1.00 68.06 366 ARG A CA 1
ATOM 2975 C C . ARG A 1 366 ? -18.645 9.365 38.015 1.00 68.06 366 ARG A C 1
ATOM 2977 O O . ARG A 1 366 ? -17.933 8.368 37.973 1.00 68.06 366 ARG A O 1
ATOM 2984 N N . LYS A 1 367 ? -18.853 9.997 39.164 1.00 70.81 367 LYS A N 1
ATOM 2985 C CA . LYS A 1 367 ? -18.315 9.458 40.416 1.00 70.81 367 LYS A CA 1
ATOM 2986 C C . LYS A 1 367 ? -19.211 8.327 40.903 1.00 70.81 367 LYS A C 1
ATOM 2988 O O . LYS A 1 367 ? -20.426 8.481 40.978 1.00 70.81 367 LYS A O 1
ATOM 2993 N N . LEU A 1 368 ? -18.604 7.190 41.244 1.00 70.94 368 LEU A N 1
ATOM 2994 C CA . LEU A 1 368 ? -19.324 6.096 41.882 1.00 70.94 368 LEU A CA 1
ATOM 2995 C C . LEU A 1 368 ? -19.846 6.579 43.241 1.00 70.94 368 LEU A C 1
ATOM 2997 O O . LEU A 1 368 ? -19.060 6.854 44.145 1.00 70.94 368 LEU A O 1
ATOM 3001 N N . PHE A 1 369 ? -21.166 6.662 43.380 1.00 73.44 369 PHE A N 1
ATOM 3002 C CA . PHE A 1 369 ? -21.822 6.963 44.645 1.00 73.44 369 PHE A CA 1
ATOM 3003 C C . PHE A 1 369 ? -22.185 5.652 45.348 1.00 73.44 369 PHE A C 1
ATOM 3005 O O . PHE A 1 369 ? -23.123 4.959 44.954 1.00 73.44 369 PHE A O 1
ATOM 3012 N N . GLN A 1 370 ? -21.404 5.280 46.363 1.00 75.56 370 GLN A N 1
ATOM 3013 C CA . GLN A 1 370 ? -21.745 4.182 47.265 1.00 75.56 370 GLN A CA 1
ATOM 3014 C C . GLN A 1 370 ? -22.410 4.762 48.509 1.00 75.56 370 GLN A C 1
ATOM 3016 O O . GLN A 1 370 ? -21.787 5.517 49.250 1.00 75.56 370 GLN A O 1
ATOM 3021 N N . ALA A 1 371 ? -23.666 4.392 48.743 1.00 80.12 371 ALA A N 1
ATOM 3022 C CA . ALA A 1 371 ? -24.400 4.764 49.941 1.00 80.12 371 ALA A CA 1
ATOM 3023 C C . ALA A 1 371 ? -25.151 3.557 50.498 1.00 80.12 371 ALA A C 1
ATOM 3025 O O . ALA A 1 371 ? -25.717 2.753 49.752 1.00 80.12 371 ALA A O 1
ATOM 3026 N N . TYR A 1 372 ? -25.172 3.453 51.823 1.00 84.19 372 TYR A N 1
ATOM 3027 C CA . TYR A 1 372 ? -26.056 2.531 52.517 1.00 84.19 372 TYR A CA 1
ATOM 3028 C C . TYR A 1 372 ? -27.447 3.157 52.575 1.00 84.19 372 TYR A C 1
ATOM 3030 O O . TYR A 1 372 ? -27.627 4.244 53.119 1.00 84.19 372 TYR A O 1
ATOM 3038 N N . ILE A 1 373 ? -28.428 2.472 51.998 1.00 85.31 373 ILE A N 1
ATOM 3039 C CA . ILE A 1 373 ? -29.837 2.864 52.034 1.00 85.31 373 ILE A CA 1
ATOM 3040 C C . ILE A 1 373 ? -30.657 1.716 52.609 1.00 85.31 373 ILE A C 1
ATOM 3042 O O . ILE A 1 373 ? -30.313 0.546 52.424 1.00 85.31 373 ILE A O 1
ATOM 3046 N N . ALA A 1 374 ? -31.746 2.042 53.305 1.00 91.50 374 ALA A N 1
ATOM 3047 C CA . ALA A 1 374 ? -32.635 1.029 53.856 1.00 91.50 374 ALA A CA 1
ATOM 3048 C C . ALA A 1 374 ? -33.202 0.130 52.732 1.00 91.50 374 ALA A C 1
ATOM 3050 O O . ALA A 1 374 ? -33.520 0.643 51.650 1.00 91.50 374 ALA A O 1
ATOM 3051 N N . PRO A 1 375 ? -33.382 -1.186 52.967 1.00 89.81 375 PRO A N 1
ATOM 3052 C CA . PRO A 1 375 ? -33.881 -2.120 51.953 1.00 89.81 375 PRO A CA 1
ATOM 3053 C C . PRO A 1 375 ? -35.205 -1.673 51.320 1.00 89.81 375 PRO A C 1
ATOM 3055 O O . PRO A 1 375 ? -35.330 -1.658 50.098 1.00 89.81 375 PRO A O 1
ATOM 3058 N N . GLN A 1 376 ? -36.142 -1.195 52.144 1.00 89.94 376 GLN A N 1
ATOM 3059 C CA . GLN A 1 376 ? -37.443 -0.687 51.693 1.00 89.94 376 GLN A CA 1
ATOM 3060 C C . GLN A 1 376 ? -37.309 0.540 50.777 1.00 89.94 376 GLN A C 1
ATOM 3062 O O . GLN A 1 376 ? -38.046 0.689 49.805 1.00 89.94 376 GLN A O 1
ATOM 3067 N N . THR A 1 377 ? -36.348 1.425 51.053 1.00 87.44 377 THR A N 1
ATOM 3068 C CA . THR A 1 377 ? -36.084 2.612 50.226 1.00 87.44 377 THR A CA 1
ATOM 3069 C C . THR A 1 377 ? -35.483 2.222 48.877 1.00 87.44 377 THR A C 1
ATOM 3071 O O . THR A 1 377 ? -35.847 2.795 47.852 1.00 87.44 377 THR A O 1
ATOM 3074 N N . LYS A 1 378 ? -34.613 1.204 48.851 1.00 89.19 378 LYS A N 1
ATOM 3075 C CA . LYS A 1 378 ? -34.071 0.638 47.607 1.00 89.19 378 LYS A CA 1
ATOM 3076 C C . LYS A 1 378 ? -35.167 0.011 46.741 1.00 89.19 378 LYS A C 1
ATOM 3078 O O . LYS A 1 378 ? -35.139 0.169 45.524 1.00 89.19 378 LYS A O 1
ATOM 3083 N N . GLU A 1 379 ? -36.129 -0.673 47.354 1.00 91.75 379 GLU A N 1
ATOM 3084 C CA . GLU A 1 379 ? -37.286 -1.250 46.660 1.00 91.75 379 GLU A CA 1
ATOM 3085 C C . GLU A 1 379 ? -38.166 -0.181 46.013 1.00 91.75 379 GLU A C 1
ATOM 3087 O O . GLU A 1 379 ? -38.459 -0.277 44.820 1.00 91.75 379 GLU A O 1
ATOM 3092 N N . LYS A 1 380 ? -38.500 0.881 46.756 1.00 92.12 380 LYS A N 1
ATOM 3093 C CA . LYS A 1 380 ? -39.252 2.031 46.225 1.00 92.12 380 LYS A CA 1
ATOM 3094 C C . LYS A 1 380 ? -38.525 2.690 45.054 1.00 92.12 380 LYS A C 1
ATOM 3096 O O . LYS A 1 380 ? -39.131 2.953 44.019 1.00 92.12 380 LYS A O 1
ATOM 3101 N N . LEU A 1 381 ? -37.213 2.901 45.186 1.00 90.38 381 LEU A N 1
ATOM 3102 C CA . LEU A 1 381 ? -36.384 3.435 44.104 1.00 90.38 381 LEU A CA 1
ATOM 3103 C C . LEU A 1 381 ? -36.392 2.502 42.878 1.00 90.38 381 LEU A C 1
ATOM 3105 O O . LEU A 1 381 ? -36.478 2.972 41.745 1.00 90.38 381 LEU A O 1
ATOM 3109 N N . SER A 1 382 ? -36.373 1.181 43.094 1.00 90.00 382 SER A N 1
ATOM 3110 C CA . SER A 1 382 ? -36.433 0.186 42.017 1.00 90.00 382 SER A CA 1
ATOM 3111 C C . SER A 1 382 ? -37.779 0.146 41.306 1.00 90.00 382 SER A C 1
ATOM 3113 O O . SER A 1 382 ? -37.798 -0.102 40.099 1.00 90.00 382 SER A O 1
ATOM 3115 N N . GLN A 1 383 ? -38.887 0.338 42.021 1.00 92.50 383 GLN A N 1
ATOM 3116 C CA . GLN A 1 383 ? -40.216 0.445 41.419 1.00 92.50 383 GLN A CA 1
ATOM 3117 C C . GLN A 1 383 ? -40.327 1.720 40.585 1.00 92.50 383 GLN A C 1
ATOM 3119 O O . GLN A 1 383 ? -40.669 1.633 39.410 1.00 92.50 383 GLN A O 1
ATOM 3124 N N . LEU A 1 384 ? -39.901 2.864 41.129 1.00 91.06 384 LEU A N 1
ATOM 3125 C CA . LEU A 1 384 ? -39.862 4.140 40.406 1.00 91.06 384 LEU A CA 1
ATOM 3126 C C . LEU A 1 384 ? -39.024 4.065 39.122 1.00 91.06 384 LEU A C 1
ATOM 3128 O O . LEU A 1 384 ? -39.423 4.590 38.084 1.00 91.06 384 LEU A O 1
ATOM 3132 N N . ALA A 1 385 ? -37.873 3.389 39.174 1.00 91.88 385 ALA A N 1
ATOM 3133 C CA . ALA A 1 385 ? -37.029 3.154 38.006 1.00 91.88 385 ALA A CA 1
ATOM 3134 C C . ALA A 1 385 ? -37.740 2.314 36.932 1.00 91.88 385 ALA A C 1
ATOM 3136 O O . ALA A 1 385 ? -37.689 2.658 35.751 1.00 91.88 385 ALA A O 1
ATOM 3137 N N . LYS A 1 386 ? -38.450 1.251 37.338 1.00 91.44 386 LYS A N 1
ATOM 3138 C CA . LYS A 1 386 ? -39.226 0.398 36.425 1.00 91.44 386 LYS A CA 1
ATOM 3139 C C . LYS A 1 386 ? -40.398 1.141 35.791 1.00 91.44 386 LYS A C 1
ATOM 3141 O O . LYS A 1 386 ? -40.547 1.081 34.577 1.00 91.44 386 LYS A O 1
ATOM 3146 N N . GLU A 1 387 ? -41.189 1.858 36.585 1.00 92.12 387 GLU A N 1
ATOM 3147 C CA . GLU A 1 387 ? -42.356 2.614 36.107 1.00 92.12 387 GLU A CA 1
ATOM 3148 C C . GLU A 1 387 ? -41.972 3.701 35.101 1.00 92.12 387 GLU A C 1
ATOM 3150 O O . GLU A 1 387 ? -42.711 3.966 34.157 1.00 92.12 387 GLU A O 1
ATOM 3155 N N . ARG A 1 388 ? -40.794 4.313 35.274 1.00 85.50 388 ARG A N 1
ATOM 3156 C CA . ARG A 1 388 ? -40.296 5.378 34.392 1.00 85.50 388 ARG A CA 1
ATOM 3157 C C . ARG A 1 388 ? -39.381 4.885 33.269 1.00 85.50 388 ARG A C 1
ATOM 3159 O O . ARG A 1 388 ? -38.922 5.706 32.480 1.00 85.50 388 ARG A O 1
ATOM 3166 N N . GLY A 1 389 ? -39.087 3.585 33.197 1.00 87.50 389 GLY A N 1
ATOM 3167 C CA . GLY A 1 389 ? -38.178 3.013 32.196 1.00 87.50 389 GLY A CA 1
ATOM 3168 C C . GLY A 1 389 ? -36.737 3.543 32.275 1.00 87.50 389 GLY A C 1
ATOM 3169 O O . GLY A 1 389 ? -36.041 3.568 31.263 1.00 87.50 389 GLY A O 1
ATOM 3170 N N . MET A 1 390 ? -36.292 3.987 33.454 1.00 87.38 390 MET A N 1
ATOM 3171 C CA . MET A 1 390 ? -34.979 4.609 33.681 1.00 87.38 390 MET A CA 1
ATOM 3172 C C . MET A 1 390 ? -34.087 3.727 34.555 1.00 87.38 390 MET A C 1
ATOM 3174 O O . MET A 1 390 ? -34.557 2.842 35.273 1.00 87.38 390 MET A O 1
ATOM 3178 N N . LYS A 1 391 ? -32.773 3.973 34.540 1.00 86.25 391 LYS A N 1
ATOM 3179 C CA . LYS A 1 391 ? -31.860 3.293 35.470 1.00 86.25 391 LYS A CA 1
ATOM 3180 C C . LYS A 1 391 ? -32.004 3.877 36.875 1.00 86.25 391 LYS A C 1
ATOM 3182 O O . LYS A 1 391 ? -32.220 5.071 37.050 1.00 86.25 391 LYS A O 1
ATOM 3187 N N . MET A 1 392 ? -31.787 3.040 37.891 1.00 85.19 392 MET A N 1
ATOM 3188 C CA . MET A 1 392 ? -31.844 3.426 39.311 1.00 85.19 392 MET A CA 1
ATOM 3189 C C . MET A 1 392 ? -31.032 4.695 39.627 1.00 85.19 392 MET A C 1
ATOM 3191 O O . MET A 1 392 ? -31.502 5.575 40.341 1.00 85.19 392 MET A O 1
ATOM 3195 N N . ASN A 1 393 ? -29.824 4.796 39.062 1.00 84.75 393 ASN A N 1
ATOM 3196 C CA . ASN A 1 393 ? -28.931 5.937 39.272 1.00 84.75 393 ASN A CA 1
ATOM 3197 C C . ASN A 1 393 ? -29.462 7.219 38.610 1.00 84.75 393 ASN A C 1
ATOM 3199 O O . ASN A 1 393 ? -29.316 8.286 39.184 1.00 84.75 393 ASN A O 1
ATOM 3203 N N . GLU A 1 394 ? -30.115 7.114 37.448 1.00 85.94 394 GLU A N 1
ATOM 3204 C CA . GLU A 1 394 ? -30.699 8.265 36.738 1.00 85.94 394 GLU A CA 1
ATOM 3205 C C . GLU A 1 394 ? -31.893 8.833 37.516 1.00 85.94 394 GLU A C 1
ATOM 3207 O O . GLU A 1 394 ? -32.040 10.046 37.637 1.00 85.94 394 GLU A O 1
ATOM 3212 N N . ILE A 1 395 ? -32.720 7.958 38.107 1.00 90.38 395 ILE A N 1
ATOM 3213 C CA . ILE A 1 395 ? -33.792 8.383 39.017 1.00 90.38 395 ILE A CA 1
ATOM 3214 C C . ILE A 1 395 ? -33.219 9.053 40.261 1.00 90.38 395 ILE A C 1
ATOM 3216 O O . ILE A 1 395 ? -33.736 10.084 40.679 1.00 90.38 395 ILE A O 1
ATOM 3220 N N . LEU A 1 396 ? -32.160 8.492 40.848 1.00 88.69 396 LEU A N 1
ATOM 3221 C CA . LEU A 1 396 ? -31.527 9.071 42.028 1.00 88.69 396 LEU A CA 1
ATOM 3222 C C . LEU A 1 396 ? -30.961 10.471 41.742 1.00 88.69 396 LEU A C 1
ATOM 3224 O O . LEU A 1 396 ? -31.241 11.394 42.499 1.00 88.69 396 LEU A O 1
ATOM 3228 N N . GLU A 1 397 ? -30.216 10.639 40.646 1.00 88.38 397 GLU A N 1
ATOM 3229 C CA . GLU A 1 397 ? -29.687 11.941 40.213 1.00 88.38 397 GLU A CA 1
ATOM 3230 C C . GLU A 1 397 ? -30.816 12.955 39.998 1.00 88.38 397 GLU A C 1
ATOM 3232 O O . GLU A 1 397 ? -30.746 14.072 40.504 1.00 88.38 397 GLU A O 1
ATOM 3237 N N . ARG A 1 398 ? -31.901 12.547 39.329 1.00 88.25 398 ARG A N 1
ATOM 3238 C CA . ARG A 1 398 ? -33.053 13.419 39.080 1.00 88.25 398 ARG A CA 1
ATOM 3239 C C . ARG A 1 398 ? -33.775 13.831 40.359 1.00 88.25 398 ARG A C 1
ATOM 3241 O O . ARG A 1 398 ? -34.111 14.995 40.503 1.00 88.25 398 ARG A O 1
ATOM 3248 N N . LEU A 1 399 ? -33.982 12.904 41.296 1.00 90.94 399 LEU A N 1
ATOM 3249 C CA . LEU A 1 399 ? -34.579 13.220 42.598 1.00 90.94 399 LEU A CA 1
ATOM 3250 C C . LEU A 1 399 ? -33.727 14.227 43.381 1.00 90.94 399 LEU A C 1
ATOM 3252 O O . LEU A 1 399 ? -34.279 15.101 44.045 1.00 90.94 399 LEU A O 1
ATOM 3256 N N . ILE A 1 400 ? -32.398 14.109 43.299 1.00 89.56 400 ILE A N 1
ATOM 3257 C CA . ILE A 1 400 ? -31.471 15.053 43.931 1.00 89.56 400 ILE A CA 1
ATOM 3258 C C . ILE A 1 400 ? -31.564 16.426 43.255 1.00 89.56 400 ILE A C 1
ATOM 3260 O O . ILE A 1 400 ? -31.692 17.423 43.959 1.00 89.56 400 ILE A O 1
ATOM 3264 N N . GLU A 1 401 ? -31.545 16.489 41.922 1.00 90.69 401 GLU A N 1
ATOM 3265 C CA . GLU A 1 401 ? -31.631 17.749 41.171 1.00 90.69 401 GLU A CA 1
ATOM 3266 C C . GLU A 1 401 ? -32.983 18.448 41.384 1.00 90.69 401 GLU A C 1
ATOM 3268 O O . GLU A 1 401 ? -33.026 19.645 41.661 1.00 90.69 401 GLU A O 1
ATOM 3273 N N . ASP A 1 402 ? -34.086 17.695 41.346 1.00 91.31 402 ASP A N 1
ATOM 3274 C CA . ASP A 1 402 ? -35.435 18.204 41.598 1.00 91.31 402 ASP A CA 1
ATOM 3275 C C . ASP A 1 402 ? -35.518 18.796 43.017 1.00 91.31 402 ASP A C 1
ATOM 3277 O O . ASP A 1 402 ? -35.936 19.944 43.189 1.00 91.31 402 ASP A O 1
ATOM 3281 N N . ALA A 1 403 ? -35.044 18.065 44.033 1.00 90.62 403 ALA A N 1
ATOM 3282 C CA . ALA A 1 403 ? -35.009 18.551 45.413 1.00 90.62 403 ALA A CA 1
ATOM 3283 C C . ALA A 1 403 ? -34.100 19.782 45.582 1.00 90.62 403 ALA A C 1
ATOM 3285 O O . ALA A 1 403 ? -34.463 20.727 46.281 1.00 90.62 403 ALA A O 1
ATOM 3286 N N . TYR A 1 404 ? -32.941 19.802 44.922 1.00 91.81 404 TYR A N 1
ATOM 3287 C CA . TYR A 1 404 ? -31.997 20.918 44.980 1.00 91.81 404 TYR A CA 1
ATOM 3288 C C . TYR A 1 404 ? -32.536 22.175 44.281 1.00 91.81 404 TYR A C 1
ATOM 3290 O O . TYR A 1 404 ? -32.369 23.287 44.781 1.00 91.81 404 TYR A O 1
ATOM 3298 N N . SER A 1 405 ? -33.241 22.012 43.159 1.00 89.12 405 SER A N 1
ATOM 3299 C CA . SER A 1 405 ? -33.890 23.112 42.439 1.00 89.12 405 SER A CA 1
ATOM 3300 C C . SER A 1 405 ? -35.008 23.769 43.258 1.00 89.12 405 SER A C 1
ATOM 3302 O O . SER A 1 405 ? -35.166 24.989 43.216 1.00 89.12 405 SER A O 1
ATOM 3304 N N . LEU A 1 406 ? -35.732 22.980 44.061 1.00 89.69 406 LEU A N 1
ATOM 3305 C CA . LEU A 1 406 ? -36.752 23.466 44.992 1.00 89.69 406 LEU A CA 1
ATOM 3306 C C . LEU A 1 406 ? -36.152 24.243 46.173 1.00 89.69 406 LEU A C 1
ATOM 3308 O O . LEU A 1 406 ? -36.816 25.134 46.684 1.00 89.69 406 LEU A O 1
ATOM 3312 N N . MET A 1 407 ? -34.911 23.950 46.579 1.00 83.12 407 MET A N 1
ATOM 3313 C CA . MET A 1 407 ? -34.199 24.692 47.635 1.00 83.12 407 MET A CA 1
ATOM 3314 C C . MET A 1 407 ? -33.618 26.039 47.172 1.00 83.12 407 MET A C 1
ATOM 3316 O O . MET A 1 407 ? -33.230 26.848 48.009 1.00 83.12 407 MET A O 1
ATOM 3320 N N . LYS A 1 408 ? -33.491 26.269 45.858 1.00 67.38 408 LYS A N 1
ATOM 3321 C CA . LYS A 1 408 ? -32.952 27.517 45.281 1.00 67.38 408 LYS A CA 1
ATOM 3322 C C . LYS A 1 408 ? -34.018 28.572 44.955 1.00 67.38 408 LYS A C 1
ATOM 3324 O O . LYS A 1 408 ? -33.657 29.646 44.474 1.00 67.38 408 LYS A O 1
ATOM 3329 N N . LYS A 1 409 ? -35.294 28.260 45.170 1.00 50.69 409 LYS A N 1
ATOM 3330 C CA . LYS A 1 409 ? -36.392 29.234 45.195 1.00 50.69 409 LYS A CA 1
ATOM 3331 C C . LYS A 1 409 ? -36.594 29.719 46.618 1.00 50.69 409 LYS A C 1
ATOM 3333 O O . LYS A 1 409 ? -36.934 30.913 46.752 1.00 50.69 409 LYS A O 1
#

Secondary structure (DSSP, 8-state):
--SSTTTHHHHHHHHHHHHHHHHHHHHHHS---PPPP-PPPPS-----PPPPPPPP-------------------HHHHTT--HHHHHHHHHHHHHTT---TTTEEE----S-HHHHTT-BEEE-TTTTSHHHHHHHHHHHHTTSTHHHHHHHHHHHHHHHHHHHHPPPTTTTGGGGSHHHHHHHHHHHHH--------TT-TTTT-S----SSS--GGGS-TTS-S-GGGG-PPPPPSSHHHHHHHHHHHHHHB-S-HHHHHHHHHHHHHHHHHHHT-GGGSS-TTGGGTT--HHHHHHHHHHHHHH-TTS-GGG---SSHHHHHHHHHHHHHH----HHHHHHHHHHHHHHHHHHHHHHHHHTS--------HHHHHHHHHHHHHTT--HHHHHHHHHHHHHHHHT-

Mean predicted aligned error: 16.98 Å